Protein AF-A0A7V7TUY4-F1 (afdb_monomer_lite)

Secondary structure (DSSP, 8-state):
---------HHHHHHHHHHHHHHHHHHHHT--------BTTB---------PPP---SHHHHHHHHHHHHHTT--HHHHHHHHHHHHHHHHHHSS----PPPPPPHHHHHHHHHHHSHHHHHHTT---GGG--HHHHHHHHHHHHHHHHHHHTT-HHHHHHTTTSS-HHHHHHHHHHHH-HHHHHHHHHHHHHHTTS----BGGGGTTTSSPPSSHHHHHHHHHHTTTTS-HHHHHHHHHHHHHHHHHHHHH--TT-HHHHHHHHHTS-HHHHHHHHHHHHHHHTS---TTTHHHHHHHHHHIIIIITTHHHHHHHHHHH-S-HHHHHHHHHHHHHHHHHHTTPPTTTT-TTB-HHHHHHTTTHHHHHHHHHHHHHHHHHHTS-HHHHHHHHHHHHHHHHHHHHHHHHHHHHHHHTTS--

Sequence (420 aa):
MSVSGTNSNPLARAFNTVQEKVGSLVSRSNAAAVQTTKLNGHTLGLQGTAQQPARSTGLGDRIASFLTKLSAGASARFEGAINWMKDRLARSETAQAPATPAPKTAAETEIAELKDTTTWKLFQDKIDPKRLNDNQRGDCAYAYAKREGDKAERDPAAKNNFLRSDNNASKISARIAMGSPQFAASVASIANRLTGQVFASSAAAYGADGQEPTHAGVREMKDMVGSTGVDYRTAIALQSVQNLDDTLCELFGTPGDDASIHRAAERVPQELCNQLAILHRAIEDSRAVPGDVPMLKMQCSRDALALRTLNPAIMNASSASEDKAQAENLKQISKSIQNIVNGLGIGMAGKDTAPEMVQAGAGMKARWDPTFAAFADAVVRRADPLMVNGAASEGGKLEAENARILARIGELQGGNAAGV

Radius of gyration: 29.94 Å; chains: 1; bounding box: 74×73×89 Å

pLDDT: mean 72.57, std 19.97, range [26.16, 97.31]

Foldseek 3Di:
DDDPDPPPPVVVVVVVVVVVVVVVVVVVVVPPDDDFDDDPPDGDDDPDDDDDPDPPPCVLVVVLVVLVVVCVPDDPVCVVVSVVVVVVSVVVVVPDDPPPPDDDDPLRVVLVVLCVDPLNCLQVQNDDLVPDDLLRLLLSLLLNLQVLLQVVQPDVVSLVCRVVDPHSLLVSLLCVQVVDPLNLVLLLVLLVVLLPAQADFFCLCQCVVVDDRLAPVNNVQCVVCVVPPDPSLLVSLLRNLVSLQVSLCQQQNHQPDLVRNLVNLVSDDQSLLQSLLLSLVSSVVHPHDPVSSLVSSLVSLLSNRQVSHNLVSLQVSLVPDPDVSSSVSSVSSSVQVSCLSVLHFRPNPDPTTDPSNSVSRPCSSVRVNVSSVSSSVSSNVSHDVVSSVSSNVSSVVSNVSVVVSVVSSVCSVVVVVVVD

Organism: NCBI:txid2615207

InterPro domains:
  IPR008936 Rho GTPase activation protein [G3DSA:1.10.506.10] (140-382)
  IPR008936 Rho GTPase activation protein [SSF48350] (260-344)

Structure (mmCIF, N/CA/C/O backbone):
data_AF-A0A7V7TUY4-F1
#
_entry.id   AF-A0A7V7TUY4-F1
#
loop_
_atom_site.group_PDB
_atom_site.id
_atom_site.type_symbol
_atom_site.label_atom_id
_atom_site.label_alt_id
_atom_site.label_comp_id
_atom_site.label_asym_id
_atom_site.label_entity_id
_atom_site.label_seq_id
_atom_site.pdbx_PDB_ins_code
_atom_site.Cartn_x
_atom_site.Cartn_y
_atom_site.Cartn_z
_atom_site.occupancy
_atom_site.B_iso_or_equiv
_atom_site.auth_seq_id
_atom_site.auth_comp_id
_atom_site.auth_asym_id
_atom_site.auth_atom_id
_atom_site.pdbx_PDB_model_num
ATOM 1 N N . MET A 1 1 ? -38.521 24.965 2.552 1.00 34.94 1 MET A N 1
ATOM 2 C CA . MET A 1 1 ? -38.199 26.096 1.656 1.00 34.94 1 MET A CA 1
ATOM 3 C C . MET A 1 1 ? -36.685 26.210 1.578 1.00 34.94 1 MET A C 1
ATOM 5 O O . MET A 1 1 ? -36.071 26.572 2.567 1.00 34.94 1 MET A O 1
ATOM 9 N N . SER A 1 2 ? -36.091 25.814 0.452 1.00 26.58 2 SER A N 1
ATOM 10 C CA . SER A 1 2 ? -34.657 25.954 0.175 1.00 26.58 2 SER A CA 1
ATOM 11 C C . SER A 1 2 ? -34.531 26.689 -1.154 1.00 26.58 2 SER A C 1
ATOM 13 O O . SER A 1 2 ? -35.031 26.217 -2.175 1.00 26.58 2 SER A O 1
ATOM 15 N N . VAL A 1 3 ? -33.946 27.884 -1.116 1.00 28.77 3 VAL A N 1
ATOM 16 C CA . VAL A 1 3 ? -33.649 28.693 -2.298 1.00 28.77 3 VAL A CA 1
ATOM 17 C C . VAL A 1 3 ? -32.245 28.310 -2.757 1.00 28.77 3 VAL A C 1
ATOM 19 O O . VAL A 1 3 ? -31.248 28.807 -2.241 1.00 28.77 3 VAL A O 1
ATOM 22 N N . SER A 1 4 ? -32.170 27.405 -3.731 1.00 30.30 4 SER A N 1
ATOM 23 C CA . SER A 1 4 ? -30.963 27.141 -4.516 1.00 30.30 4 SER A CA 1
ATOM 24 C C . SER A 1 4 ? -30.710 28.328 -5.452 1.00 30.30 4 SER A C 1
ATOM 26 O O . SER A 1 4 ? -31.204 28.371 -6.579 1.00 30.30 4 SER A O 1
ATOM 28 N N . GLY A 1 5 ? -29.950 29.314 -4.981 1.00 30.08 5 GLY A N 1
ATOM 29 C CA . GLY A 1 5 ? -29.460 30.418 -5.799 1.00 30.08 5 GLY A CA 1
ATOM 30 C C . GLY A 1 5 ? -28.225 30.013 -6.601 1.00 30.08 5 GLY A C 1
ATOM 31 O O . GLY A 1 5 ? -27.104 30.336 -6.215 1.00 30.08 5 GLY A O 1
ATOM 32 N N . THR A 1 6 ? -28.400 29.345 -7.743 1.00 35.22 6 THR A N 1
ATOM 33 C CA . THR A 1 6 ? -27.361 29.347 -8.781 1.00 35.22 6 THR A CA 1
ATOM 34 C C . THR A 1 6 ? -27.260 30.764 -9.327 1.00 35.22 6 THR A C 1
ATOM 36 O O . THR A 1 6 ? -28.086 31.192 -10.131 1.00 35.22 6 THR A O 1
ATOM 39 N N . ASN A 1 7 ? -26.254 31.505 -8.867 1.00 34.53 7 ASN A N 1
ATOM 40 C CA . ASN A 1 7 ? -25.909 32.835 -9.357 1.00 34.53 7 ASN A CA 1
ATOM 41 C C . ASN A 1 7 ? -25.338 32.717 -10.785 1.00 34.53 7 ASN A C 1
ATOM 43 O O . ASN A 1 7 ? -24.134 32.786 -11.024 1.00 34.53 7 ASN A O 1
ATOM 47 N N . SER A 1 8 ? -26.210 32.482 -11.763 1.00 44.56 8 SER A N 1
ATOM 48 C CA . SER A 1 8 ? -25.891 32.524 -13.185 1.00 44.56 8 SER A CA 1
ATOM 49 C C . SER A 1 8 ? -25.867 33.977 -13.646 1.00 44.56 8 SER A C 1
ATOM 51 O O . SER A 1 8 ? -26.778 34.424 -14.338 1.00 44.56 8 SER A O 1
ATOM 53 N N . ASN A 1 9 ? -24.837 34.729 -13.246 1.00 41.69 9 ASN A N 1
ATOM 54 C CA . ASN A 1 9 ? -24.609 36.059 -13.797 1.00 41.69 9 ASN A CA 1
ATOM 55 C C . ASN A 1 9 ? -24.229 35.904 -15.288 1.00 41.69 9 ASN A C 1
ATOM 57 O O . ASN A 1 9 ? -23.159 35.354 -15.583 1.00 41.69 9 ASN A O 1
ATOM 61 N N . PRO A 1 10 ? -25.067 36.360 -16.240 1.00 38.91 10 PRO A N 1
ATOM 62 C CA . PRO A 1 10 ? -24.815 36.195 -17.673 1.00 38.91 10 PRO A CA 1
ATOM 63 C C . PRO A 1 10 ? -23.496 36.845 -18.110 1.00 38.91 10 PRO A C 1
ATOM 65 O O . PRO A 1 10 ? -22.839 36.362 -19.031 1.00 38.91 10 PRO A O 1
ATOM 68 N N . LEU A 1 11 ? -23.068 37.890 -17.392 1.00 37.12 11 LEU A N 1
ATOM 69 C CA . LEU A 1 11 ? -21.817 38.604 -17.636 1.00 37.12 11 LEU A CA 1
ATOM 70 C C . LEU A 1 11 ? -20.587 37.783 -17.233 1.00 37.12 11 LEU A C 1
ATOM 72 O O . LEU A 1 11 ? -19.584 37.820 -17.938 1.00 37.12 11 LEU A O 1
ATOM 76 N N . ALA A 1 12 ? -20.668 36.986 -16.162 1.00 40.59 12 ALA A N 1
ATOM 77 C CA . ALA A 1 12 ? -19.575 36.104 -15.748 1.00 40.59 12 ALA A CA 1
ATOM 78 C C . ALA A 1 12 ? -19.395 34.931 -16.727 1.00 40.59 12 ALA A C 1
ATOM 80 O O . ALA A 1 12 ? -18.270 34.555 -17.048 1.00 40.59 12 ALA A O 1
ATOM 81 N N . ARG A 1 13 ? -20.501 34.398 -17.274 1.00 42.00 13 ARG A N 1
ATOM 82 C CA . ARG A 1 13 ? -20.447 33.409 -18.364 1.00 42.00 13 ARG A CA 1
ATOM 83 C C . ARG A 1 13 ? -19.854 34.004 -19.638 1.00 42.00 13 ARG A C 1
ATOM 85 O O . ARG A 1 13 ? -18.950 33.401 -20.202 1.00 42.00 13 ARG A O 1
ATOM 92 N N . ALA A 1 14 ? -20.306 35.186 -20.059 1.00 40.72 14 ALA A N 1
ATOM 93 C CA . ALA A 1 14 ? -19.768 35.853 -21.244 1.00 40.72 14 ALA A CA 1
ATOM 94 C C . ALA A 1 14 ? -18.266 36.161 -21.100 1.00 40.72 14 ALA A C 1
ATOM 96 O O . ALA A 1 14 ? -17.501 35.923 -22.033 1.00 40.72 14 ALA A O 1
ATOM 97 N N . PHE A 1 15 ? -17.833 36.611 -19.918 1.00 42.03 15 PHE A N 1
ATOM 98 C CA . PHE A 1 15 ? -16.428 36.882 -19.618 1.00 42.03 15 PHE A CA 1
ATOM 99 C C . PHE A 1 15 ? -15.570 35.612 -19.677 1.00 42.03 15 PHE A C 1
ATOM 101 O O . PHE A 1 15 ? -14.570 35.589 -20.392 1.00 42.03 15 PHE A O 1
ATOM 108 N N . ASN A 1 16 ? -16.004 34.527 -19.028 1.00 45.75 16 ASN A N 1
ATOM 109 C CA . ASN A 1 16 ? -15.282 33.253 -19.054 1.00 45.75 16 ASN A CA 1
ATOM 110 C C . ASN A 1 16 ? -15.215 32.664 -20.471 1.00 45.75 16 ASN A C 1
ATOM 112 O O . ASN A 1 16 ? -14.156 32.213 -20.891 1.00 45.75 16 ASN A O 1
ATOM 116 N N . THR A 1 17 ? -16.295 32.743 -21.256 1.00 44.09 17 THR A N 1
ATOM 117 C CA . THR A 1 17 ? -16.301 32.258 -22.647 1.00 44.09 17 THR A CA 1
ATOM 118 C C . THR A 1 17 ? -15.379 33.073 -23.560 1.00 44.09 17 THR A C 1
ATOM 120 O O . THR A 1 17 ? -14.735 32.507 -24.444 1.00 44.09 17 THR A O 1
ATOM 123 N N . VAL A 1 18 ? -15.281 34.393 -23.367 1.00 43.03 18 VAL A N 1
ATOM 124 C CA . VAL A 1 18 ? -14.333 35.236 -24.115 1.00 43.03 18 VAL A CA 1
ATOM 125 C C . VAL A 1 18 ? -12.896 34.942 -23.683 1.00 43.03 18 VAL A C 1
ATOM 127 O O . VAL A 1 18 ? -12.037 34.773 -24.545 1.00 43.03 18 VAL A O 1
ATOM 130 N N . GLN A 1 19 ? -12.636 34.800 -22.382 1.00 42.69 19 GLN A N 1
ATOM 131 C CA . GLN A 1 19 ? -11.310 34.483 -21.849 1.00 42.69 19 GLN A CA 1
ATOM 132 C C . GLN A 1 19 ? -10.807 33.113 -22.338 1.00 42.69 19 GLN A C 1
ATOM 134 O O . GLN A 1 19 ? -9.652 32.984 -22.740 1.00 42.69 19 GLN A O 1
ATOM 139 N N . GLU A 1 20 ? -11.687 32.114 -22.395 1.00 44.12 20 GLU A N 1
ATOM 140 C CA . GLU A 1 20 ? -11.382 30.765 -22.877 1.00 44.12 20 GLU A CA 1
ATOM 141 C C . GLU A 1 20 ? -11.155 30.739 -24.399 1.00 44.12 20 GLU A C 1
ATOM 143 O O . GLU A 1 20 ? -10.189 30.145 -24.883 1.00 44.12 20 GLU A O 1
ATOM 148 N N . LYS A 1 21 ? -11.966 31.474 -25.178 1.00 41.19 21 LYS A N 1
ATOM 149 C CA . LYS A 1 21 ? -11.766 31.596 -26.632 1.00 41.19 21 LYS A CA 1
ATOM 150 C C . LYS A 1 21 ? -10.491 32.359 -26.985 1.00 41.19 21 LYS A C 1
ATOM 152 O O . LYS A 1 21 ? -9.766 31.905 -27.870 1.00 41.19 21 LYS A O 1
ATOM 157 N N . VAL A 1 22 ? -10.182 33.454 -26.287 1.00 40.47 22 VAL A N 1
ATOM 158 C CA . VAL A 1 22 ? -8.940 34.225 -26.472 1.00 40.47 22 VAL A CA 1
ATOM 159 C C . VAL A 1 22 ? -7.725 33.401 -26.043 1.00 40.47 22 VAL A C 1
ATOM 161 O O . VAL A 1 22 ? -6.757 33.330 -26.795 1.00 40.47 22 VAL A O 1
ATOM 164 N N . GLY A 1 23 ? -7.798 32.687 -24.915 1.00 38.00 23 GLY A N 1
ATOM 165 C CA . GLY A 1 23 ? -6.754 31.747 -24.495 1.00 38.00 23 GLY A CA 1
ATOM 166 C C . GLY A 1 23 ? -6.513 30.637 -25.525 1.00 38.00 23 GLY A C 1
ATOM 167 O O . GLY A 1 23 ? -5.364 30.323 -25.841 1.00 38.00 23 GLY A O 1
ATOM 168 N N . SER A 1 24 ? -7.581 30.103 -26.131 1.00 38.81 24 SER A N 1
ATOM 169 C CA . SER A 1 24 ? -7.471 29.096 -27.194 1.00 38.81 24 SER A CA 1
ATOM 170 C C . SER A 1 24 ? -6.889 29.659 -28.498 1.00 38.81 24 SER A C 1
ATOM 172 O O . SER A 1 24 ? -6.143 28.965 -29.183 1.00 38.81 24 SER A O 1
ATOM 174 N N . LEU A 1 25 ? -7.181 30.920 -28.833 1.00 38.03 25 LEU A N 1
ATOM 175 C CA . LEU A 1 25 ? -6.682 31.590 -30.037 1.00 38.03 25 LEU A CA 1
ATOM 176 C C . LEU A 1 25 ? -5.201 31.964 -29.911 1.00 38.03 25 LEU A C 1
ATOM 178 O O . LEU A 1 25 ? -4.452 31.741 -30.857 1.00 38.03 25 LEU A O 1
ATOM 182 N N . VAL A 1 26 ? -4.765 32.425 -28.735 1.00 40.38 26 VAL A N 1
ATOM 183 C CA . VAL A 1 26 ? -3.343 32.661 -28.417 1.00 40.38 26 VAL A CA 1
ATOM 184 C C . VAL A 1 26 ? -2.558 31.342 -28.398 1.00 40.38 26 VAL A C 1
ATOM 186 O O . VAL A 1 26 ? -1.428 31.269 -28.874 1.00 40.38 26 VAL A O 1
ATOM 189 N N . SER A 1 27 ? -3.178 30.256 -27.928 1.00 36.66 27 SER A N 1
ATOM 190 C CA . SER A 1 27 ? -2.563 28.922 -27.966 1.00 36.66 27 SER A CA 1
ATOM 191 C C . SER A 1 27 ? -2.453 28.371 -29.394 1.00 36.66 27 SER A C 1
ATOM 193 O O . SER A 1 27 ? -1.488 27.681 -29.710 1.00 36.66 27 SER A O 1
ATOM 195 N N . ARG A 1 28 ? -3.405 28.700 -30.282 1.00 37.97 28 ARG A N 1
ATOM 196 C CA . ARG A 1 28 ? -3.368 28.314 -31.703 1.00 37.97 28 ARG A CA 1
ATOM 197 C C . ARG A 1 28 ? -2.411 29.167 -32.537 1.00 37.97 28 ARG A C 1
ATOM 199 O O . ARG A 1 28 ? -1.808 28.621 -33.453 1.00 37.97 28 ARG A O 1
ATOM 206 N N . SER A 1 29 ? -2.220 30.454 -32.229 1.00 34.91 29 SER A N 1
ATOM 207 C CA . SER A 1 29 ? -1.213 31.282 -32.919 1.00 34.91 29 SER A CA 1
ATOM 208 C C . SER A 1 29 ? 0.219 30.854 -32.589 1.00 34.91 29 SER A C 1
ATOM 210 O O . SER A 1 29 ? 1.095 30.984 -33.435 1.00 34.91 29 SER A O 1
ATOM 212 N N . ASN A 1 30 ? 0.442 30.273 -31.406 1.00 37.19 30 ASN A N 1
ATOM 213 C CA . ASN A 1 30 ? 1.724 29.671 -31.026 1.00 37.19 30 ASN A CA 1
ATOM 214 C C . ASN A 1 30 ? 1.928 28.248 -31.584 1.00 37.19 30 ASN A C 1
ATOM 216 O O . ASN A 1 30 ? 3.013 27.692 -31.445 1.00 37.19 30 ASN A O 1
ATOM 220 N N . ALA A 1 31 ? 0.910 27.654 -32.218 1.00 33.38 31 ALA A N 1
ATOM 221 C CA . ALA A 1 31 ? 0.927 26.285 -32.739 1.00 33.38 31 ALA A CA 1
ATOM 222 C C . ALA A 1 31 ? 0.920 26.232 -34.281 1.00 33.38 31 ALA A C 1
ATOM 224 O O . ALA A 1 31 ? 0.266 25.377 -34.882 1.00 33.38 31 ALA A O 1
ATOM 225 N N . ALA A 1 32 ? 1.644 27.138 -34.942 1.00 32.38 32 ALA A N 1
ATOM 226 C CA . ALA A 1 32 ? 1.862 27.056 -36.384 1.00 32.38 32 ALA A CA 1
ATOM 227 C C . ALA A 1 32 ? 2.977 26.038 -36.719 1.00 32.38 32 ALA A C 1
ATOM 229 O O . ALA A 1 32 ? 4.161 26.343 -36.646 1.00 32.38 32 ALA A O 1
ATOM 230 N N . ALA A 1 33 ? 2.529 24.832 -37.086 1.00 33.78 33 ALA A N 1
ATOM 231 C CA . ALA A 1 33 ? 3.146 23.809 -37.944 1.00 33.78 33 ALA A CA 1
ATOM 232 C C . ALA A 1 33 ? 4.569 23.283 -37.634 1.00 33.78 33 ALA A C 1
ATOM 234 O O . ALA A 1 33 ? 5.561 23.745 -38.185 1.00 33.78 33 ALA A O 1
ATOM 235 N N . VAL A 1 34 ? 4.622 22.134 -36.947 1.00 31.39 34 VAL A N 1
ATOM 236 C CA . VAL A 1 34 ? 5.520 21.031 -37.338 1.00 31.39 34 VAL A CA 1
ATOM 237 C C . VAL A 1 34 ? 4.646 19.794 -37.547 1.00 31.39 34 VAL A C 1
ATOM 239 O O . VAL A 1 34 ? 4.259 19.125 -36.592 1.00 31.39 34 VAL A O 1
ATOM 242 N N . GLN A 1 35 ? 4.269 19.516 -38.796 1.00 30.58 35 GLN A N 1
ATOM 243 C CA . GLN A 1 35 ? 3.748 18.201 -39.172 1.00 30.58 35 GLN A CA 1
ATOM 244 C C . GLN A 1 35 ? 4.943 17.300 -39.482 1.00 30.58 35 GLN A C 1
ATOM 246 O O . GLN A 1 35 ? 5.595 17.464 -40.508 1.00 30.58 35 GLN A O 1
ATOM 251 N N . THR A 1 36 ? 5.231 16.344 -38.604 1.00 32.41 36 THR A N 1
ATOM 252 C CA . THR A 1 36 ? 6.089 15.198 -38.917 1.00 32.41 36 THR A CA 1
ATOM 253 C C . THR A 1 36 ? 5.200 14.010 -39.260 1.00 32.41 36 THR A C 1
ATOM 255 O O . THR A 1 36 ? 4.542 13.428 -38.399 1.00 32.41 36 THR A O 1
ATOM 258 N N . THR A 1 37 ? 5.145 13.641 -40.538 1.00 27.55 37 THR A N 1
ATOM 259 C CA . THR A 1 37 ? 4.509 12.391 -40.966 1.00 27.55 37 THR A CA 1
ATOM 260 C C . THR A 1 37 ? 5.515 11.256 -40.761 1.00 27.55 37 THR A C 1
ATOM 262 O O . THR A 1 37 ? 6.566 11.244 -41.397 1.00 27.55 37 THR A O 1
ATOM 265 N N . LYS A 1 38 ? 5.229 10.309 -39.859 1.00 27.67 38 LYS A N 1
ATOM 266 C CA . LYS A 1 38 ? 6.013 9.070 -39.716 1.00 27.67 38 LYS A CA 1
ATOM 267 C C . LYS A 1 38 ? 5.413 7.989 -40.615 1.00 27.67 38 LYS A C 1
ATOM 269 O O . LYS A 1 38 ? 4.240 7.660 -40.468 1.00 27.67 38 LYS A O 1
ATOM 274 N N . LEU A 1 39 ? 6.228 7.411 -41.494 1.00 28.06 39 LEU A N 1
ATOM 275 C CA . LEU A 1 39 ? 5.911 6.185 -42.228 1.00 28.06 39 LEU A CA 1
ATOM 276 C C . LEU A 1 39 ? 7.048 5.183 -41.980 1.00 28.06 39 LEU A C 1
ATOM 278 O O . LEU A 1 39 ? 8.207 5.490 -42.235 1.00 28.06 39 LEU A O 1
ATOM 282 N N . ASN A 1 40 ? 6.712 4.013 -41.429 1.00 28.06 40 ASN A N 1
ATOM 283 C CA . ASN A 1 40 ? 7.614 2.873 -41.202 1.00 28.06 40 ASN A CA 1
ATOM 284 C C . ASN A 1 40 ? 8.953 3.188 -40.504 1.00 28.06 40 ASN A C 1
ATOM 286 O O . ASN A 1 40 ? 10.013 2.782 -40.967 1.00 28.06 40 ASN A O 1
ATOM 290 N N . GLY A 1 41 ? 8.918 3.889 -39.367 1.00 34.69 41 GLY A N 1
ATOM 291 C CA . GLY A 1 41 ? 10.060 3.925 -38.440 1.00 34.69 41 GLY A CA 1
ATOM 292 C C . GLY A 1 41 ? 11.287 4.738 -38.876 1.00 34.69 41 GLY A C 1
ATOM 293 O O . GLY A 1 41 ? 12.252 4.779 -38.122 1.00 34.69 41 GLY A O 1
ATOM 294 N N . HIS A 1 42 ? 11.249 5.442 -40.011 1.00 27.84 42 HIS A N 1
ATOM 295 C CA . HIS A 1 42 ? 12.311 6.362 -40.424 1.00 27.84 42 HIS A CA 1
ATOM 296 C C . HIS A 1 42 ? 11.810 7.810 -40.486 1.00 27.84 42 HIS A C 1
ATOM 298 O O . HIS A 1 42 ? 10.778 8.109 -41.089 1.00 27.84 42 HIS A O 1
ATOM 304 N N . THR A 1 43 ? 12.560 8.725 -39.869 1.00 33.34 43 THR A N 1
ATOM 305 C CA . THR A 1 43 ? 12.347 10.172 -39.988 1.00 33.34 43 THR A CA 1
ATOM 306 C C . THR A 1 43 ? 13.026 10.651 -41.273 1.00 33.34 43 THR A C 1
ATOM 308 O O . THR A 1 43 ? 14.248 10.767 -41.322 1.00 33.34 43 THR A O 1
ATOM 311 N N . LEU A 1 44 ? 12.256 10.919 -42.331 1.00 29.03 44 LEU A N 1
ATOM 312 C CA . LEU A 1 44 ? 12.776 11.605 -43.518 1.00 29.03 44 LEU A CA 1
ATOM 313 C C . LEU A 1 44 ? 12.962 13.091 -43.183 1.00 29.03 44 LEU A C 1
ATOM 315 O O . LEU A 1 44 ? 11.990 13.832 -43.038 1.00 29.03 44 LEU A O 1
ATOM 319 N N . GLY A 1 45 ? 14.214 13.524 -43.046 1.00 29.28 45 GLY A N 1
ATOM 320 C CA . GLY A 1 45 ? 14.557 14.939 -42.961 1.00 29.28 45 GLY A CA 1
ATOM 321 C C . GLY A 1 45 ? 14.343 15.614 -44.314 1.00 29.28 45 GLY A C 1
ATOM 322 O O . GLY A 1 45 ? 15.179 15.497 -45.204 1.00 29.28 45 GLY A O 1
ATOM 323 N N . LEU A 1 46 ? 13.230 16.328 -44.476 1.00 28.50 46 LEU A N 1
ATOM 324 C CA . LEU A 1 46 ? 13.085 17.301 -45.556 1.00 28.50 46 LEU A CA 1
ATOM 325 C C . LEU A 1 46 ? 13.902 18.543 -45.186 1.00 28.50 46 LEU A C 1
ATOM 327 O O . LEU A 1 46 ? 13.566 19.261 -44.245 1.00 28.50 46 LEU A O 1
ATOM 331 N N . GLN A 1 47 ? 14.987 18.782 -45.927 1.00 32.28 47 GLN A N 1
ATOM 332 C CA . GLN A 1 47 ? 15.685 20.067 -45.967 1.00 32.28 47 GLN A CA 1
ATOM 333 C C . GLN A 1 47 ? 14.680 21.144 -46.405 1.00 32.28 47 GLN A C 1
ATOM 335 O O . GLN A 1 47 ? 14.393 21.306 -47.588 1.00 32.28 47 GLN A O 1
ATOM 340 N N . GLY A 1 48 ? 14.100 21.856 -45.440 1.00 29.25 48 GLY A N 1
ATOM 341 C CA . GLY A 1 48 ? 13.290 23.036 -45.705 1.00 29.25 48 GLY A CA 1
ATOM 342 C C . GLY A 1 48 ? 14.206 24.209 -46.031 1.00 29.25 48 GLY A C 1
ATOM 343 O O . GLY A 1 48 ? 14.877 24.737 -45.146 1.00 29.25 48 GLY A O 1
ATOM 344 N N . THR A 1 49 ? 14.248 24.622 -47.296 1.00 28.34 49 THR A N 1
ATOM 345 C CA . THR A 1 49 ? 14.744 25.949 -47.668 1.00 28.34 49 THR A CA 1
ATOM 346 C C . THR A 1 49 ? 13.928 27.007 -46.925 1.00 28.34 49 THR A C 1
ATOM 348 O O . THR A 1 49 ? 12.712 26.883 -46.782 1.00 28.34 49 THR A O 1
ATOM 351 N N . ALA A 1 50 ? 14.611 28.029 -46.403 1.00 29.78 50 ALA A N 1
ATOM 352 C CA . ALA A 1 50 ? 14.024 29.091 -45.596 1.00 29.78 50 ALA A CA 1
ATOM 353 C C . ALA A 1 50 ? 12.863 29.779 -46.333 1.00 29.78 50 ALA A C 1
ATOM 355 O O . ALA A 1 50 ? 13.067 30.650 -47.177 1.00 29.78 50 ALA A O 1
ATOM 356 N N . GLN A 1 51 ? 11.634 29.399 -45.997 1.00 28.81 51 GLN A N 1
ATOM 357 C CA . GLN A 1 51 ? 10.448 30.148 -46.368 1.00 28.81 51 GLN A CA 1
ATOM 358 C C . GLN A 1 51 ? 10.261 31.226 -45.298 1.00 28.81 51 GLN A C 1
ATOM 360 O O . GLN A 1 51 ? 10.022 30.916 -44.130 1.00 28.81 51 GLN A O 1
ATOM 365 N N . GLN A 1 52 ? 10.410 32.498 -45.684 1.00 26.16 52 GLN A N 1
ATOM 366 C CA . GLN A 1 52 ? 9.937 33.609 -44.857 1.00 26.16 52 GLN A CA 1
ATOM 367 C C . GLN A 1 52 ? 8.492 33.309 -44.428 1.00 26.16 52 GLN A C 1
ATOM 369 O O . GLN A 1 52 ? 7.682 32.946 -45.289 1.00 26.16 52 GLN A O 1
ATOM 374 N N . PRO A 1 53 ? 8.138 33.449 -43.139 1.00 31.69 53 PRO A N 1
ATOM 375 C CA . PRO A 1 53 ? 6.756 33.274 -42.731 1.00 31.69 53 PRO A CA 1
ATOM 376 C C . PRO A 1 53 ? 5.890 34.298 -43.471 1.00 31.69 53 PRO A C 1
ATOM 378 O O . PRO A 1 53 ? 6.255 35.471 -43.600 1.00 31.69 53 PRO A O 1
ATOM 381 N N . ALA A 1 54 ? 4.743 33.843 -43.977 1.00 34.59 54 ALA A N 1
ATOM 382 C CA . ALA A 1 54 ? 3.735 34.725 -44.543 1.00 34.59 54 ALA A CA 1
ATOM 383 C C . ALA A 1 54 ? 3.410 35.840 -43.534 1.00 34.59 54 ALA A C 1
ATOM 385 O O . ALA A 1 54 ? 3.274 35.574 -42.336 1.00 34.59 54 ALA A O 1
ATOM 386 N N . ARG A 1 55 ? 3.310 37.086 -44.022 1.00 36.62 55 ARG A N 1
ATOM 387 C CA . ARG A 1 55 ? 2.934 38.257 -43.213 1.00 36.62 55 ARG A CA 1
ATOM 388 C C . ARG A 1 55 ? 1.729 37.916 -42.330 1.00 36.62 55 ARG A C 1
ATOM 390 O O . ARG A 1 55 ? 0.784 37.278 -42.796 1.00 36.62 55 ARG A O 1
ATOM 397 N N . SER A 1 56 ? 1.803 38.335 -41.066 1.00 42.75 56 SER A N 1
ATOM 398 C CA . SER A 1 56 ? 0.797 38.103 -40.027 1.00 42.75 56 SER A CA 1
ATOM 399 C C . SER A 1 56 ? -0.626 38.304 -40.566 1.00 42.75 56 SER A C 1
ATOM 401 O O . SER A 1 56 ? -0.919 39.248 -41.295 1.00 42.75 56 SER A O 1
ATOM 403 N N . THR A 1 57 ? -1.539 37.399 -40.218 1.00 44.09 57 THR A N 1
ATOM 404 C CA . THR A 1 57 ? -2.905 37.303 -40.767 1.00 44.09 57 THR A CA 1
ATOM 405 C C . THR A 1 57 ? -3.860 38.436 -40.338 1.00 44.09 57 THR A C 1
ATOM 407 O O . THR A 1 57 ? -5.077 38.253 -40.338 1.00 44.09 57 THR A O 1
ATOM 410 N N . GLY A 1 58 ? -3.352 39.614 -39.950 1.00 45.75 58 GLY A N 1
ATOM 411 C CA . GLY A 1 58 ? -4.153 40.788 -39.562 1.00 45.75 58 GLY A CA 1
ATOM 412 C C . GLY A 1 58 ? -5.061 40.568 -38.344 1.00 45.75 58 GLY A C 1
ATOM 413 O O . GLY A 1 58 ? -5.951 41.372 -38.068 1.00 45.75 58 GLY A O 1
ATOM 414 N N . LEU A 1 59 ? -4.889 39.455 -37.622 1.00 47.75 59 LEU A N 1
ATOM 415 C CA . LEU A 1 59 ? -5.727 39.087 -36.482 1.00 47.75 59 LEU A CA 1
ATOM 416 C C . LEU A 1 59 ? -5.435 39.978 -35.263 1.00 47.75 59 LEU A C 1
ATOM 418 O O . LEU A 1 59 ? -6.372 40.362 -34.567 1.00 47.75 59 LEU A O 1
ATOM 422 N N . GLY A 1 60 ? -4.166 40.350 -35.054 1.00 50.59 60 GLY A N 1
ATOM 423 C CA . GLY A 1 60 ? -3.739 41.300 -34.017 1.00 50.59 60 GLY A CA 1
ATOM 424 C C . GLY A 1 60 ? -4.410 42.663 -34.184 1.00 50.59 60 GLY A C 1
ATOM 425 O O . GLY A 1 60 ? -5.091 43.124 -33.270 1.00 50.59 60 GLY A O 1
ATOM 426 N N . ASP A 1 61 ? -4.369 43.221 -35.397 1.00 52.53 61 ASP A N 1
ATOM 427 C CA . ASP A 1 61 ? -5.025 44.492 -35.735 1.00 52.53 61 ASP A CA 1
ATOM 428 C C . ASP A 1 61 ? -6.547 44.443 -35.540 1.00 52.53 61 ASP A C 1
ATOM 430 O O . ASP A 1 61 ? -7.163 45.393 -35.050 1.00 52.53 61 ASP A O 1
ATOM 434 N N . ARG A 1 62 ? -7.182 43.310 -35.872 1.00 50.66 62 ARG A N 1
ATOM 435 C CA . ARG A 1 62 ? -8.627 43.111 -35.663 1.00 50.66 62 ARG A CA 1
ATOM 436 C C . ARG A 1 62 ? -8.991 43.041 -34.179 1.00 50.66 62 ARG A C 1
ATOM 438 O O . ARG A 1 62 ? -10.015 43.603 -33.789 1.00 50.66 62 ARG A O 1
ATOM 445 N N . ILE A 1 63 ? -8.164 42.400 -33.351 1.00 52.25 63 ILE A N 1
ATOM 446 C CA . ILE A 1 63 ? -8.354 42.323 -31.894 1.00 52.25 63 ILE A CA 1
ATOM 447 C C . ILE A 1 63 ? -8.111 43.695 -31.250 1.00 52.25 63 ILE A C 1
ATOM 449 O O . ILE A 1 63 ? -8.925 44.140 -30.441 1.00 52.25 63 ILE A O 1
ATOM 453 N N . ALA A 1 64 ? -7.059 44.408 -31.655 1.00 54.53 64 ALA A N 1
ATOM 454 C CA . ALA A 1 64 ? -6.768 45.761 -31.187 1.00 54.53 64 ALA A CA 1
ATOM 455 C C . ALA A 1 64 ? -7.889 46.750 -31.562 1.00 54.53 64 ALA A C 1
ATOM 457 O O . ALA A 1 64 ? -8.340 47.539 -30.725 1.00 54.53 64 ALA A O 1
ATOM 458 N N . SER A 1 65 ? -8.417 46.659 -32.787 1.00 54.41 65 SER A N 1
ATOM 459 C CA . SER A 1 65 ? -9.564 47.454 -33.242 1.00 54.41 65 SER A CA 1
ATOM 460 C C . SER A 1 65 ? -10.838 47.133 -32.448 1.00 54.41 65 SER A C 1
ATOM 462 O O . SER A 1 65 ? -11.555 48.044 -32.026 1.00 54.41 65 SER A O 1
ATOM 464 N N . PHE A 1 66 ? -11.099 45.852 -32.166 1.00 54.75 66 PHE A N 1
ATOM 465 C CA . PHE A 1 66 ? -12.241 45.421 -31.356 1.00 54.75 66 PHE A CA 1
ATOM 466 C C . PHE A 1 66 ? -12.154 45.922 -29.906 1.00 54.75 66 PHE A C 1
ATOM 468 O O . PHE A 1 66 ? -13.123 46.482 -29.394 1.00 54.75 66 PHE A O 1
ATOM 475 N N . LEU A 1 67 ? -10.986 45.811 -29.265 1.00 56.22 67 LEU A N 1
ATOM 476 C CA . LEU A 1 67 ? -10.749 46.319 -27.907 1.00 56.22 67 LEU A CA 1
ATOM 477 C C . LEU A 1 67 ? -10.856 47.846 -27.825 1.00 56.22 67 LEU A C 1
ATOM 479 O O . LEU A 1 67 ? -11.325 48.382 -26.824 1.00 56.22 67 LEU A O 1
ATOM 483 N N . THR A 1 68 ? -10.466 48.550 -28.886 1.00 56.66 68 THR A N 1
ATOM 484 C CA . THR A 1 68 ? -10.596 50.011 -28.973 1.00 56.66 68 THR A CA 1
ATOM 485 C C . THR A 1 68 ? -12.062 50.443 -29.081 1.00 56.66 68 THR A C 1
ATOM 487 O O . THR A 1 68 ? -12.478 51.378 -28.396 1.00 56.66 68 THR A O 1
ATOM 490 N N . LYS A 1 69 ? -12.880 49.710 -29.849 1.00 54.28 69 LYS A N 1
ATOM 491 C CA . LYS A 1 69 ? -14.337 49.925 -29.911 1.00 54.28 69 LYS A CA 1
ATOM 492 C C . LYS A 1 69 ? -15.034 49.600 -28.586 1.00 54.28 69 LYS A C 1
ATOM 494 O O . LYS A 1 69 ? -15.963 50.302 -28.207 1.00 54.28 69 LYS A O 1
ATOM 499 N N . LEU A 1 70 ? -14.556 48.589 -27.860 1.00 50.19 70 LEU A N 1
ATOM 500 C CA . LEU A 1 70 ? -15.046 48.239 -26.523 1.00 50.19 70 LEU A CA 1
ATOM 501 C C . LEU A 1 70 ? -14.725 49.315 -25.475 1.00 50.19 70 LEU A C 1
ATOM 503 O O . LEU A 1 70 ? -15.585 49.621 -24.655 1.00 50.19 70 LEU A O 1
ATOM 507 N N . SER A 1 71 ? -13.539 49.941 -25.523 1.00 53.19 71 SER A N 1
ATOM 508 C CA . SER A 1 71 ? -13.206 51.057 -24.618 1.00 53.19 71 SER A CA 1
ATOM 509 C C . SER A 1 71 ? -14.059 52.305 -24.852 1.00 53.19 71 SER A C 1
ATOM 511 O O . SER A 1 71 ? -14.314 53.035 -23.906 1.00 53.19 71 SER A O 1
ATOM 513 N N . ALA A 1 72 ? -14.541 52.533 -26.077 1.00 52.34 72 ALA A N 1
ATOM 514 C CA . ALA A 1 72 ? -15.335 53.717 -26.411 1.00 52.34 72 ALA A CA 1
ATOM 515 C C . ALA A 1 72 ? -16.765 53.704 -25.824 1.00 52.34 72 ALA A C 1
ATOM 517 O O . ALA A 1 72 ? -17.433 54.733 -25.842 1.00 52.34 72 ALA A O 1
ATOM 518 N N . GLY A 1 73 ? -17.240 52.561 -25.308 1.00 47.78 73 GLY A N 1
ATOM 519 C CA . GLY A 1 73 ? -18.582 52.413 -24.723 1.00 47.78 73 GLY A CA 1
ATOM 520 C C . GLY A 1 73 ? -18.615 51.805 -23.317 1.00 47.78 73 GLY A C 1
ATOM 521 O O . GLY A 1 73 ? -19.694 51.489 -22.820 1.00 47.78 73 GLY A O 1
ATOM 522 N N . ALA A 1 74 ? -17.463 51.598 -22.674 1.00 46.62 74 ALA A N 1
ATOM 523 C CA . ALA A 1 74 ? -17.373 50.941 -21.373 1.00 46.62 74 ALA A CA 1
ATOM 524 C C . ALA A 1 74 ? -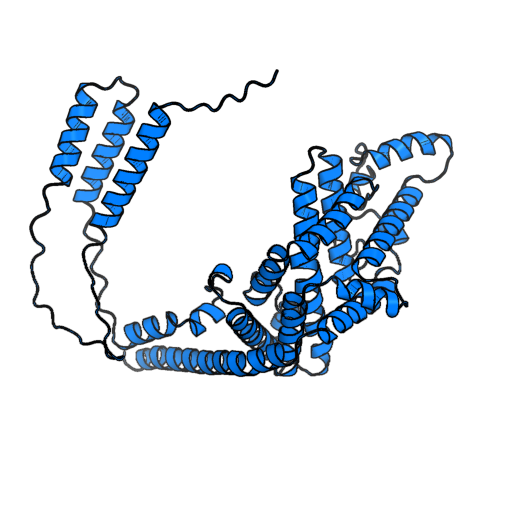17.323 51.959 -20.221 1.00 46.62 74 ALA A C 1
ATOM 526 O O . ALA A 1 74 ? -16.619 52.961 -20.293 1.00 46.62 74 ALA A O 1
ATOM 527 N N . SER A 1 75 ? -18.047 51.694 -19.127 1.00 51.59 75 SER A N 1
ATOM 528 C CA . SER A 1 75 ? -17.943 52.492 -17.898 1.00 51.59 75 SER A CA 1
ATOM 529 C C . SER A 1 75 ? -16.560 52.337 -17.248 1.00 51.59 75 SER A C 1
ATOM 531 O O . SER A 1 75 ? -15.911 51.298 -17.399 1.00 51.59 75 SER A O 1
ATOM 533 N N . ALA A 1 76 ? -16.136 53.338 -16.463 1.00 52.28 76 ALA A N 1
ATOM 534 C CA . ALA A 1 76 ? -14.804 53.454 -15.841 1.00 52.28 76 ALA A CA 1
ATOM 535 C C . ALA A 1 76 ? -14.304 52.205 -15.072 1.00 52.28 76 ALA A C 1
ATOM 537 O O . ALA A 1 76 ? -13.112 52.054 -14.822 1.00 52.28 76 ALA A O 1
ATOM 538 N N . ARG A 1 77 ? -15.190 51.262 -14.716 1.00 48.47 77 ARG A N 1
ATOM 539 C CA . ARG A 1 77 ? -14.830 49.990 -14.062 1.00 48.47 77 ARG A CA 1
ATOM 540 C C . ARG A 1 77 ? -14.171 48.957 -14.988 1.00 48.47 77 ARG A C 1
ATOM 542 O O . ARG A 1 77 ? -13.510 48.056 -14.485 1.00 48.47 77 ARG A O 1
ATOM 549 N N . PHE A 1 78 ? -14.325 49.068 -16.308 1.00 50.38 78 PHE A N 1
ATOM 550 C CA . PHE A 1 78 ? -13.745 48.127 -17.285 1.00 50.38 78 PHE A CA 1
ATOM 551 C C . PHE A 1 78 ? -12.535 48.687 -18.036 1.00 50.38 78 PHE A C 1
ATOM 553 O O . PHE A 1 78 ? -11.807 47.938 -18.688 1.00 50.38 78 PHE A O 1
ATOM 560 N N . GLU A 1 79 ? -12.284 49.985 -17.904 1.00 52.81 79 GLU A N 1
ATOM 561 C CA . GLU A 1 79 ? -11.193 50.687 -18.576 1.00 52.81 79 GLU A CA 1
ATOM 562 C C . GLU A 1 79 ? -9.820 50.133 -18.159 1.00 52.81 79 GLU A C 1
ATOM 564 O O . GLU A 1 79 ? -8.965 49.880 -19.007 1.00 52.81 79 GLU A O 1
ATOM 569 N N . GLY A 1 80 ? -9.651 49.793 -16.874 1.00 52.34 80 GLY A N 1
ATOM 570 C CA . GLY A 1 80 ? -8.437 49.147 -16.362 1.00 52.34 80 GLY A CA 1
ATOM 571 C C . GLY A 1 80 ? -8.175 47.755 -16.952 1.00 52.34 80 GLY A C 1
ATOM 572 O O . GLY A 1 80 ? -7.036 47.426 -17.278 1.00 52.34 80 GLY A O 1
ATOM 573 N N . ALA A 1 81 ? -9.221 46.948 -17.163 1.00 51.62 81 ALA A N 1
ATOM 574 C CA . ALA A 1 81 ? -9.088 45.620 -17.766 1.00 51.62 81 ALA A CA 1
ATOM 575 C C . ALA A 1 81 ? -8.795 45.702 -19.274 1.00 51.62 81 ALA A C 1
ATOM 577 O O . ALA A 1 81 ? -7.995 44.925 -19.796 1.00 51.62 81 ALA A O 1
ATOM 578 N N . ILE A 1 82 ? -9.405 46.664 -19.975 1.00 55.91 82 ILE A N 1
ATOM 579 C CA . ILE A 1 82 ? -9.156 46.894 -21.403 1.00 55.91 82 ILE A CA 1
ATOM 580 C C . ILE A 1 82 ? -7.739 47.431 -21.625 1.00 55.91 82 ILE A C 1
ATOM 582 O O . ILE A 1 82 ? -7.047 46.948 -22.522 1.00 55.91 82 ILE A O 1
ATOM 586 N N . ASN A 1 83 ? -7.271 48.354 -20.783 1.00 58.34 83 ASN A N 1
ATOM 587 C CA . ASN A 1 83 ? -5.902 48.859 -20.851 1.00 58.34 83 ASN A CA 1
ATOM 588 C C . ASN A 1 83 ? -4.878 47.765 -20.524 1.00 58.34 83 ASN A C 1
ATOM 590 O O . ASN A 1 83 ? -3.904 47.631 -21.254 1.00 58.34 83 ASN A O 1
ATOM 594 N N . TRP A 1 84 ? -5.141 46.896 -19.539 1.00 59.00 84 TRP A N 1
ATOM 595 C CA . TRP A 1 84 ? -4.293 45.727 -19.263 1.00 59.00 84 TRP A CA 1
ATOM 596 C C . TRP A 1 84 ? -4.194 44.761 -20.458 1.00 59.00 84 TRP A C 1
ATOM 598 O O . TRP A 1 84 ? -3.114 44.247 -20.758 1.00 59.00 84 TRP A O 1
ATOM 608 N N . MET A 1 85 ? -5.299 44.527 -21.178 1.00 55.72 85 MET A N 1
ATOM 609 C CA . MET A 1 85 ? -5.296 43.685 -22.382 1.00 55.72 85 MET A CA 1
ATOM 610 C C . MET A 1 85 ? -4.546 44.337 -23.551 1.00 55.72 85 MET A C 1
ATOM 612 O O . MET A 1 85 ? -3.779 43.647 -24.221 1.00 55.72 85 MET A O 1
ATOM 616 N N . LYS A 1 86 ? -4.721 45.649 -23.774 1.00 59.28 86 LYS A N 1
ATOM 617 C CA . LYS A 1 86 ? -3.957 46.409 -24.783 1.00 59.28 86 LYS A CA 1
ATOM 618 C C . LYS A 1 86 ? -2.457 46.371 -24.482 1.00 59.28 86 LYS A C 1
ATOM 620 O O . LYS A 1 86 ? -1.673 46.075 -25.378 1.00 59.28 86 LYS A O 1
ATOM 625 N N . ASP A 1 87 ? -2.077 46.551 -23.219 1.00 57.81 87 ASP A N 1
ATOM 626 C CA . ASP A 1 87 ? -0.692 46.446 -22.754 1.00 57.81 87 ASP A CA 1
ATOM 627 C C . ASP A 1 87 ? -0.103 45.053 -22.991 1.00 57.81 87 ASP A C 1
ATOM 629 O O . ASP A 1 87 ? 1.043 44.926 -23.419 1.00 57.81 87 ASP A O 1
ATOM 633 N N . ARG A 1 88 ? -0.870 43.985 -22.738 1.00 56.56 88 ARG A N 1
ATOM 634 C CA . ARG A 1 88 ? -0.415 42.617 -23.019 1.00 56.56 88 ARG A CA 1
ATOM 635 C C . ARG A 1 88 ? -0.261 42.336 -24.510 1.00 56.56 88 ARG A C 1
ATOM 637 O O . ARG A 1 88 ? 0.673 41.628 -24.872 1.00 56.56 88 ARG A O 1
ATOM 644 N N . LEU A 1 89 ? -1.139 42.876 -25.354 1.00 57.06 89 LEU A N 1
ATOM 645 C CA . LEU A 1 89 ? -1.014 42.760 -26.809 1.00 57.06 89 LEU A CA 1
ATOM 646 C C . LEU A 1 89 ? 0.214 43.522 -27.325 1.00 57.06 89 LEU A C 1
ATOM 648 O O . LEU A 1 89 ? 1.026 42.932 -28.033 1.00 57.06 89 LEU A O 1
ATOM 652 N N . ALA A 1 90 ? 0.428 44.762 -26.881 1.00 55.66 90 ALA A N 1
ATOM 653 C CA . ALA A 1 90 ? 1.613 45.548 -27.238 1.00 55.66 90 ALA A CA 1
ATOM 654 C C . ALA A 1 90 ? 2.924 44.881 -26.769 1.00 55.66 90 ALA A C 1
ATOM 656 O O . ALA A 1 90 ? 3.920 44.853 -27.495 1.00 55.66 90 ALA A O 1
ATOM 657 N N . ARG A 1 91 ? 2.917 44.261 -25.579 1.00 51.16 91 ARG A N 1
ATOM 658 C CA . ARG A 1 91 ? 4.037 43.442 -25.077 1.00 51.16 91 ARG A CA 1
ATOM 659 C C . ARG A 1 91 ? 4.203 42.117 -25.825 1.00 51.16 91 ARG A C 1
ATOM 661 O O . ARG A 1 91 ? 5.294 41.565 -25.812 1.00 51.16 91 ARG A O 1
ATOM 668 N N . SER A 1 92 ? 3.155 41.597 -26.468 1.00 45.78 92 SER A N 1
ATOM 669 C CA . SER A 1 92 ? 3.239 40.383 -27.293 1.00 45.78 92 SER A CA 1
ATOM 670 C C . SER A 1 92 ? 3.801 40.652 -28.690 1.00 45.78 92 SER A C 1
ATOM 672 O O . SER A 1 92 ? 4.450 39.776 -29.247 1.00 45.78 92 SER A O 1
ATOM 674 N N . GLU A 1 93 ? 3.630 41.868 -29.222 1.00 46.16 93 GLU A N 1
ATOM 675 C CA . GLU A 1 93 ? 4.252 42.299 -30.486 1.00 46.16 93 GLU A CA 1
ATOM 676 C C . GLU A 1 93 ? 5.727 42.697 -30.314 1.00 46.16 93 GLU A C 1
ATOM 678 O O . GLU A 1 93 ? 6.506 42.617 -31.260 1.00 46.16 93 GLU A O 1
ATOM 683 N N . THR A 1 94 ? 6.132 43.074 -29.096 1.00 42.47 94 THR A N 1
ATOM 684 C CA . THR A 1 94 ? 7.535 43.336 -28.721 1.00 42.47 94 THR A CA 1
ATOM 685 C C . THR A 1 94 ? 8.211 42.160 -28.015 1.00 42.47 94 THR A C 1
ATOM 687 O O . THR A 1 94 ? 9.411 42.223 -27.738 1.00 42.47 94 THR A O 1
ATOM 690 N N . ALA A 1 95 ? 7.486 41.065 -27.758 1.00 42.06 95 ALA A N 1
ATOM 691 C CA . ALA A 1 95 ? 8.101 39.811 -27.361 1.00 42.06 95 ALA A CA 1
ATOM 692 C C . ALA A 1 95 ? 8.961 39.346 -28.536 1.00 42.06 95 ALA A C 1
ATOM 694 O O . ALA A 1 95 ? 8.439 38.884 -29.551 1.00 42.06 95 ALA A O 1
ATOM 695 N N . GLN A 1 96 ? 10.282 39.508 -28.406 1.00 41.06 96 GLN A N 1
ATOM 696 C CA . GLN A 1 96 ? 11.245 38.824 -29.258 1.00 41.06 96 GLN A CA 1
ATOM 697 C C . GLN A 1 96 ? 10.741 37.398 -29.441 1.00 41.06 96 GLN A C 1
ATOM 699 O O . GLN A 1 96 ? 10.488 36.707 -28.446 1.00 41.06 96 GLN A O 1
ATOM 704 N N . ALA A 1 97 ? 10.528 37.001 -30.702 1.00 46.56 97 ALA A N 1
ATOM 705 C CA . ALA A 1 97 ? 10.209 35.623 -31.035 1.00 46.56 97 ALA A CA 1
ATOM 706 C C . ALA A 1 97 ? 11.137 34.739 -30.193 1.00 46.56 97 ALA A C 1
ATOM 708 O O . ALA A 1 97 ? 12.334 35.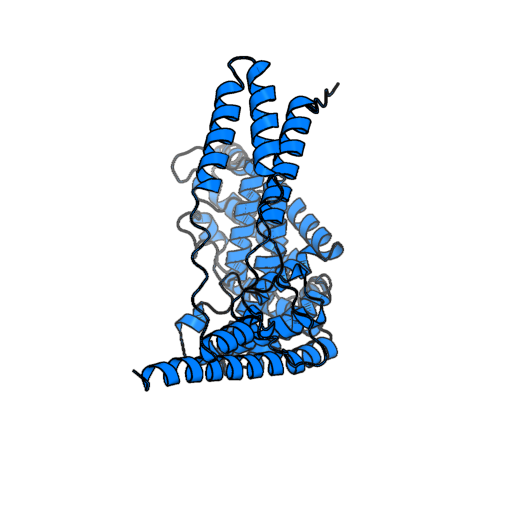056 -30.140 1.00 46.56 97 ALA A O 1
ATOM 709 N N . PRO A 1 98 ? 10.606 33.735 -29.466 1.00 42.06 98 PRO A N 1
ATOM 710 C CA . PRO A 1 98 ? 11.426 32.915 -28.589 1.00 42.06 98 PRO A CA 1
ATOM 711 C C . PRO A 1 98 ? 12.638 32.491 -29.401 1.00 42.06 98 PRO A C 1
ATOM 713 O O . PRO A 1 98 ? 12.460 31.968 -30.504 1.00 42.06 98 PRO A O 1
ATOM 716 N N . ALA A 1 99 ? 13.831 32.842 -28.906 1.00 45.50 99 ALA A N 1
ATOM 717 C CA . ALA A 1 99 ? 15.079 32.572 -29.598 1.00 45.50 99 ALA A CA 1
ATOM 718 C C . ALA A 1 99 ? 14.999 31.147 -30.135 1.00 45.50 99 ALA A C 1
ATOM 720 O O . ALA A 1 99 ? 14.730 30.223 -29.359 1.00 45.50 99 ALA A O 1
ATOM 721 N N . THR A 1 100 ? 15.102 30.994 -31.459 1.00 46.22 100 THR A N 1
ATOM 722 C CA . THR A 1 100 ? 14.984 29.689 -32.098 1.00 46.22 100 THR A CA 1
ATOM 723 C C . THR A 1 100 ? 15.964 28.783 -31.366 1.00 46.22 100 THR A C 1
ATOM 725 O O . THR A 1 100 ? 17.148 29.135 -31.317 1.00 46.22 100 THR A O 1
ATOM 728 N N . PRO A 1 101 ? 15.503 27.704 -30.703 1.00 52.53 101 PRO A N 1
ATOM 729 C CA . PRO A 1 101 ? 16.407 26.868 -29.939 1.00 52.53 101 PRO A CA 1
ATOM 730 C C . PRO A 1 101 ? 17.515 26.436 -30.889 1.00 52.53 101 PRO A C 1
ATOM 732 O O . PRO A 1 101 ? 17.229 26.020 -32.017 1.00 52.53 101 PRO A O 1
ATOM 735 N N . ALA A 1 102 ? 18.765 26.622 -30.460 1.00 56.41 102 ALA A N 1
ATOM 736 C CA . ALA A 1 102 ? 19.913 26.214 -31.250 1.00 56.41 102 ALA A CA 1
ATOM 737 C C . ALA A 1 102 ? 19.691 24.766 -31.723 1.00 56.41 102 ALA A C 1
ATOM 739 O O . ALA A 1 102 ? 19.136 23.961 -30.960 1.00 56.41 102 ALA A O 1
ATOM 740 N N . PRO A 1 103 ? 20.037 24.439 -32.981 1.00 62.81 103 PRO A N 1
ATOM 741 C CA . PRO A 1 103 ? 19.836 23.099 -33.503 1.00 62.81 103 PRO A CA 1
ATOM 742 C C . PRO A 1 103 ? 20.507 22.103 -32.562 1.00 62.81 103 PRO A C 1
ATOM 744 O O . PRO A 1 103 ? 21.702 22.203 -32.287 1.00 62.81 103 PRO A O 1
ATOM 747 N N . LYS A 1 104 ? 19.706 21.173 -32.039 1.00 71.94 104 LYS A N 1
ATOM 748 C CA . LYS A 1 104 ? 20.209 20.096 -31.195 1.00 71.94 104 LYS A CA 1
ATOM 749 C C . LYS A 1 104 ? 21.217 19.287 -31.996 1.00 71.94 104 LYS A C 1
ATOM 751 O O . LYS A 1 104 ? 20.970 18.946 -33.154 1.00 71.94 104 LYS A O 1
ATOM 756 N N . THR A 1 105 ? 22.326 18.939 -31.366 1.00 82.56 105 THR A N 1
ATOM 757 C CA . THR A 1 105 ? 23.248 17.934 -31.893 1.00 82.56 105 THR A CA 1
ATOM 758 C C . THR A 1 105 ? 22.512 16.603 -32.111 1.00 82.56 105 THR A C 1
ATOM 760 O O . THR A 1 105 ? 21.454 16.342 -31.522 1.00 82.56 105 THR A O 1
ATOM 763 N N . ALA A 1 106 ? 23.069 15.728 -32.953 1.00 82.56 106 ALA A N 1
ATOM 764 C CA . ALA A 1 106 ? 22.542 14.372 -33.134 1.00 82.56 106 ALA A CA 1
ATOM 765 C C . ALA A 1 106 ? 22.421 13.628 -31.788 1.00 82.56 106 ALA A C 1
ATOM 767 O O . ALA A 1 106 ? 21.385 13.023 -31.519 1.00 82.56 106 ALA A O 1
ATOM 768 N N . ALA A 1 107 ? 23.416 13.776 -30.905 1.00 82.12 107 ALA A N 1
ATOM 769 C CA . ALA A 1 107 ? 23.398 13.202 -29.560 1.00 82.12 107 ALA A CA 1
ATOM 770 C C . ALA A 1 107 ? 22.256 13.760 -28.691 1.00 82.12 107 ALA A C 1
ATOM 772 O O . ALA A 1 107 ? 21.549 13.003 -28.030 1.00 82.12 107 ALA A O 1
ATOM 773 N N . GLU A 1 108 ? 22.013 15.073 -28.709 1.00 84.56 108 GLU A N 1
ATOM 774 C CA . GLU A 1 108 ? 20.904 15.686 -27.961 1.00 84.56 108 GLU A CA 1
ATOM 775 C C . GLU A 1 108 ? 19.525 15.291 -28.500 1.00 84.56 108 GLU A C 1
ATOM 777 O O . GLU A 1 108 ? 18.557 15.219 -27.736 1.00 84.56 108 GLU A O 1
ATOM 782 N N . THR A 1 109 ? 19.424 15.042 -29.806 1.00 86.25 109 THR A N 1
ATOM 783 C CA . THR A 1 109 ? 18.199 14.546 -30.443 1.00 86.25 109 THR A CA 1
ATOM 784 C C . THR A 1 109 ? 17.932 13.102 -30.030 1.00 86.25 109 THR A C 1
ATOM 786 O O . THR A 1 109 ? 16.843 12.812 -29.539 1.00 86.25 109 THR A O 1
ATOM 789 N N . GLU A 1 110 ? 18.940 12.230 -30.102 1.00 88.25 110 GLU A N 1
ATOM 790 C CA . GLU A 1 110 ? 18.828 10.829 -29.680 1.00 88.25 110 GLU A CA 1
ATOM 791 C C . GLU A 1 110 ? 18.500 10.715 -28.180 1.00 88.25 110 GLU A C 1
ATOM 793 O O . GLU A 1 110 ? 17.585 9.990 -27.792 1.00 88.25 110 GLU A O 1
ATOM 798 N N . ILE A 1 111 ? 19.153 11.507 -27.318 1.00 86.06 111 ILE A N 1
ATOM 799 C CA . ILE A 1 111 ? 18.815 11.568 -25.886 1.00 86.06 111 ILE A CA 1
ATOM 800 C C . ILE A 1 111 ? 17.355 11.999 -25.684 1.00 86.06 111 ILE A C 1
ATOM 802 O O . ILE A 1 111 ? 16.681 11.476 -24.796 1.00 86.06 111 ILE A O 1
ATOM 806 N N . ALA A 1 112 ? 16.852 12.963 -26.460 1.00 86.06 112 ALA A N 1
ATOM 807 C CA . ALA A 1 112 ? 15.465 13.407 -26.342 1.00 86.06 112 ALA A CA 1
ATOM 808 C C . ALA A 1 112 ? 14.469 12.309 -26.752 1.00 86.06 112 ALA A C 1
ATOM 810 O O . ALA A 1 112 ? 13.465 12.134 -26.065 1.00 86.06 112 ALA A O 1
ATOM 811 N N . GLU A 1 113 ? 14.764 11.551 -27.809 1.00 87.25 113 GLU A N 1
ATOM 812 C CA . GLU A 1 113 ? 13.947 10.418 -28.257 1.00 87.25 113 GLU A CA 1
ATOM 813 C C . GLU A 1 113 ? 13.946 9.277 -27.233 1.00 87.25 113 GLU A C 1
ATOM 815 O O . GLU A 1 113 ? 12.879 8.796 -26.847 1.00 87.25 113 GLU A O 1
ATOM 820 N N . LEU A 1 114 ? 15.118 8.911 -26.704 1.00 86.38 114 LEU A N 1
ATOM 821 C CA . LEU A 1 114 ? 15.249 7.914 -25.638 1.00 86.38 114 LEU A CA 1
ATOM 822 C C . LEU A 1 114 ? 14.439 8.307 -24.392 1.00 86.38 114 LEU A C 1
ATOM 824 O O . LEU A 1 114 ? 13.760 7.468 -23.796 1.00 86.38 114 LEU A O 1
ATOM 828 N N . LYS A 1 115 ? 14.445 9.600 -24.037 1.00 85.12 115 LYS A N 1
ATOM 829 C CA . LYS A 1 115 ? 13.663 10.153 -22.920 1.00 85.12 115 LYS A CA 1
ATOM 830 C C . LYS A 1 115 ? 12.154 10.225 -23.185 1.00 85.12 115 LYS A C 1
ATOM 832 O O . LYS A 1 115 ? 11.386 10.405 -22.237 1.00 85.12 115 LYS A O 1
ATOM 837 N N . ASP A 1 116 ? 11.714 10.111 -24.436 1.00 84.81 116 ASP A N 1
ATOM 838 C CA . ASP A 1 116 ? 10.292 10.141 -24.793 1.00 84.81 116 ASP A CA 1
ATOM 839 C C . ASP A 1 116 ? 9.637 8.747 -24.785 1.00 84.81 116 ASP A C 1
ATOM 841 O O . ASP A 1 116 ? 8.406 8.639 -24.780 1.00 84.81 116 ASP A O 1
ATOM 845 N N . THR A 1 117 ? 10.436 7.679 -24.700 1.00 81.12 117 THR A N 1
ATOM 846 C CA . THR A 1 117 ? 9.944 6.297 -24.596 1.00 81.12 117 THR A CA 1
ATOM 847 C C . THR A 1 117 ? 9.067 6.081 -23.354 1.00 81.12 117 THR A C 1
ATOM 849 O O . THR A 1 117 ? 9.268 6.690 -22.296 1.00 81.12 117 THR A O 1
ATOM 852 N N . THR A 1 118 ? 8.078 5.186 -23.462 1.00 74.88 118 THR A N 1
ATOM 853 C CA . THR A 1 118 ? 7.227 4.781 -22.326 1.00 74.88 118 THR A CA 1
ATOM 854 C C . THR A 1 118 ? 8.068 4.227 -21.181 1.00 74.88 118 THR A C 1
ATOM 856 O O . THR A 1 118 ? 7.849 4.593 -20.028 1.00 74.88 118 THR A O 1
ATOM 859 N N . THR A 1 119 ? 9.075 3.420 -21.509 1.00 82.19 119 THR A N 1
ATOM 860 C CA . THR A 1 119 ? 10.014 2.829 -20.557 1.00 82.19 119 THR A CA 1
ATOM 861 C C . THR A 1 119 ? 10.751 3.904 -19.763 1.00 82.19 119 THR A C 1
ATOM 863 O O . THR A 1 119 ? 10.708 3.889 -18.535 1.00 82.19 119 THR A O 1
ATOM 866 N N . TRP A 1 120 ? 11.327 4.920 -20.412 1.00 82.12 120 TRP A N 1
ATOM 867 C CA . TRP A 1 120 ? 11.951 6.024 -19.678 1.00 82.12 120 TRP A CA 1
ATOM 868 C C . TRP A 1 120 ? 10.952 6.759 -18.775 1.00 82.12 120 TRP A C 1
ATOM 870 O O . TRP A 1 120 ? 11.226 7.005 -17.599 1.00 82.12 120 TRP A O 1
ATOM 880 N N . LYS A 1 121 ? 9.765 7.094 -19.297 1.00 81.88 121 LYS A N 1
ATOM 881 C CA . LYS A 1 121 ? 8.728 7.807 -18.532 1.00 81.88 121 LYS A CA 1
ATOM 882 C C . LYS A 1 121 ? 8.275 7.024 -17.297 1.00 81.88 121 LYS A C 1
ATOM 884 O O . LYS A 1 121 ? 8.046 7.648 -16.260 1.00 81.88 121 LYS A O 1
ATOM 889 N N . LEU A 1 122 ? 8.182 5.694 -17.385 1.00 77.06 122 LEU A N 1
ATOM 890 C CA . LEU A 1 122 ? 7.848 4.813 -16.260 1.00 77.06 122 LEU A CA 1
ATOM 891 C C . LEU A 1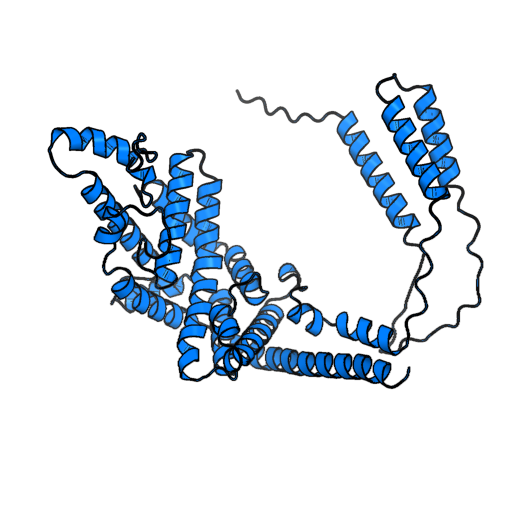 122 ? 8.821 5.016 -15.103 1.00 77.06 122 LEU A C 1
ATOM 893 O O . LEU A 1 122 ? 8.422 5.235 -13.964 1.00 77.06 122 LEU A O 1
ATOM 897 N N . PHE A 1 123 ? 10.109 4.969 -15.410 1.00 76.62 123 PHE A N 1
ATOM 898 C CA . PHE A 1 123 ? 11.167 4.969 -14.412 1.00 76.62 123 PHE A CA 1
ATOM 899 C C . PHE A 1 123 ? 11.511 6.354 -13.858 1.00 76.62 123 PHE A C 1
ATOM 901 O O . PHE A 1 123 ? 12.261 6.437 -12.883 1.00 76.62 123 PHE A O 1
ATOM 908 N N . GLN A 1 124 ? 10.948 7.409 -14.449 1.00 80.38 124 GLN A N 1
ATOM 909 C CA . GLN A 1 124 ? 11.035 8.797 -13.990 1.00 80.38 124 GLN A CA 1
ATOM 910 C C . GLN A 1 124 ? 9.748 9.286 -13.301 1.00 80.38 124 GLN A C 1
ATOM 912 O O . GLN A 1 124 ? 9.575 10.493 -13.148 1.00 80.38 124 GLN A O 1
ATOM 917 N N . ASP A 1 125 ? 8.819 8.385 -12.956 1.00 72.00 125 ASP A N 1
ATOM 918 C CA . ASP A 1 125 ? 7.517 8.714 -12.349 1.00 72.00 125 ASP A CA 1
ATOM 919 C C . ASP A 1 125 ? 6.651 9.675 -13.191 1.00 72.00 125 ASP A C 1
ATOM 921 O O . ASP A 1 125 ? 5.821 10.426 -12.678 1.00 72.00 125 ASP A O 1
ATOM 925 N N . LYS A 1 126 ? 6.824 9.638 -14.521 1.00 73.06 126 LYS A N 1
ATOM 926 C CA . LYS A 1 126 ? 6.109 10.490 -15.492 1.00 73.06 126 LYS A CA 1
ATOM 927 C C . LYS A 1 126 ? 4.959 9.780 -16.202 1.00 73.06 126 LYS A C 1
ATOM 929 O O . LYS A 1 126 ? 4.388 10.332 -17.144 1.00 73.06 126 LYS A O 1
ATOM 934 N N . ILE A 1 127 ? 4.625 8.560 -15.789 1.00 72.50 127 ILE A N 1
ATOM 935 C CA . ILE A 1 127 ? 3.453 7.854 -16.299 1.00 72.50 127 ILE A CA 1
ATOM 936 C C . ILE A 1 127 ? 2.226 8.255 -15.492 1.00 72.50 127 ILE A C 1
ATOM 938 O O . ILE A 1 127 ? 2.247 8.279 -14.268 1.00 72.50 127 ILE A O 1
ATOM 942 N N . ASP A 1 128 ? 1.140 8.537 -16.207 1.00 77.50 128 ASP A N 1
ATOM 943 C CA . ASP A 1 128 ? -0.194 8.641 -15.632 1.00 77.50 128 ASP A CA 1
ATOM 944 C C . ASP A 1 128 ? -0.835 7.240 -15.616 1.00 77.50 128 ASP A C 1
ATOM 946 O O . ASP A 1 128 ? -1.213 6.740 -16.685 1.00 77.50 128 ASP A O 1
ATOM 950 N N . PRO A 1 129 ? -1.015 6.596 -14.443 1.00 74.31 129 PRO A N 1
ATOM 951 C CA . PRO A 1 129 ? -1.635 5.272 -14.352 1.00 74.31 129 PRO A CA 1
ATOM 952 C C . PRO A 1 129 ? -3.055 5.241 -14.918 1.00 74.31 129 PRO A C 1
ATOM 954 O O . PRO A 1 129 ? -3.580 4.165 -15.218 1.00 74.31 129 PRO A O 1
ATOM 957 N N . LYS A 1 130 ? -3.693 6.413 -15.081 1.00 76.94 130 LYS A N 1
ATOM 958 C CA . LYS A 1 130 ? -5.020 6.521 -15.681 1.00 76.94 130 LYS A CA 1
ATOM 959 C C . LYS A 1 130 ? -5.061 6.165 -17.159 1.00 76.94 130 LYS A C 1
ATOM 961 O O . LYS A 1 130 ? -6.128 5.806 -17.649 1.00 76.94 130 LYS A O 1
ATOM 966 N N . ARG A 1 131 ? -3.919 6.245 -17.839 1.00 81.12 131 ARG A N 1
ATOM 967 C CA . ARG A 1 131 ? -3.783 5.975 -19.274 1.00 81.12 131 ARG A CA 1
ATOM 968 C C . ARG A 1 131 ? -3.342 4.546 -19.580 1.00 81.12 131 ARG A C 1
ATOM 970 O O . ARG A 1 131 ? -3.305 4.178 -20.747 1.00 81.12 131 ARG A O 1
ATOM 977 N N . LEU A 1 132 ? -3.011 3.763 -18.554 1.00 81.56 132 LEU A N 1
ATOM 978 C CA . LEU A 1 132 ? -2.594 2.371 -18.693 1.00 81.56 132 LEU A CA 1
ATOM 979 C C . LEU A 1 132 ? -3.791 1.421 -18.600 1.00 81.56 132 LEU A C 1
ATOM 981 O O . LEU A 1 132 ? -4.677 1.613 -17.753 1.00 81.56 132 LEU A O 1
ATOM 985 N N . ASN A 1 133 ? -3.777 0.370 -19.421 1.00 84.69 133 ASN A N 1
ATOM 986 C CA . ASN A 1 133 ? -4.639 -0.799 -19.229 1.00 84.69 133 ASN A CA 1
ATOM 987 C C . ASN A 1 133 ? -4.122 -1.686 -18.077 1.00 84.69 133 ASN A C 1
ATOM 989 O O . ASN A 1 133 ? -3.067 -1.410 -17.504 1.00 84.69 133 ASN A O 1
ATOM 993 N N . ASP A 1 134 ? -4.871 -2.722 -17.705 1.00 80.31 134 ASP A N 1
ATOM 994 C CA . ASP A 1 134 ? -4.566 -3.504 -16.500 1.00 80.31 134 ASP A CA 1
ATOM 995 C C . ASP A 1 134 ? -3.261 -4.307 -16.616 1.00 80.31 134 ASP A C 1
ATOM 997 O O . ASP A 1 134 ? -2.468 -4.298 -15.675 1.00 80.31 134 ASP A O 1
ATOM 1001 N N . ASN A 1 135 ? -2.966 -4.881 -17.788 1.00 83.69 135 ASN A N 1
ATOM 1002 C CA . ASN A 1 135 ? -1.699 -5.582 -18.036 1.00 83.69 135 ASN A CA 1
ATOM 1003 C C . ASN A 1 135 ? -0.511 -4.621 -17.929 1.00 83.69 135 ASN A C 1
ATOM 1005 O O . ASN A 1 135 ? 0.410 -4.852 -17.155 1.00 83.69 135 ASN A O 1
ATOM 1009 N N . GLN A 1 136 ? -0.594 -3.469 -18.601 1.00 86.62 136 GLN A N 1
ATOM 1010 C CA . GLN A 1 136 ? 0.454 -2.449 -18.565 1.00 86.62 136 GLN A CA 1
ATOM 1011 C C . GLN A 1 136 ? 0.718 -1.936 -17.148 1.00 86.62 136 GLN A C 1
ATOM 1013 O O . GLN A 1 136 ? 1.854 -1.605 -16.818 1.00 86.62 136 GLN A O 1
ATOM 1018 N N . ARG A 1 137 ? -0.315 -1.844 -16.300 1.00 87.88 137 ARG A N 1
ATOM 1019 C CA . ARG A 1 137 ? -0.128 -1.503 -14.884 1.00 87.88 137 ARG A CA 1
ATOM 1020 C C . ARG A 1 137 ? 0.680 -2.582 -14.167 1.00 87.88 137 ARG A C 1
ATOM 1022 O O . ARG A 1 137 ? 1.624 -2.225 -13.468 1.00 87.88 137 ARG A O 1
ATOM 1029 N N . GLY A 1 138 ? 0.349 -3.857 -14.370 1.00 88.62 138 GLY A N 1
ATOM 1030 C CA . GLY A 1 138 ? 1.105 -4.985 -13.826 1.00 88.62 138 GLY A CA 1
ATOM 1031 C C . GLY A 1 138 ? 2.577 -4.952 -14.242 1.00 88.62 138 GLY A C 1
ATOM 1032 O O . GLY A 1 138 ? 3.454 -4.948 -13.380 1.00 88.62 138 GLY A O 1
ATOM 1033 N N . ASP A 1 139 ? 2.850 -4.812 -15.540 1.00 90.25 139 ASP A N 1
ATOM 1034 C CA . ASP A 1 139 ? 4.211 -4.757 -16.093 1.00 90.25 139 ASP A CA 1
ATOM 1035 C C . ASP A 1 139 ? 5.018 -3.598 -15.486 1.00 90.25 139 ASP A C 1
ATOM 1037 O O . ASP A 1 139 ? 6.163 -3.755 -15.055 1.00 90.25 139 ASP A O 1
ATOM 1041 N N . CYS A 1 140 ? 4.393 -2.419 -15.404 1.00 87.88 140 CYS A N 1
ATOM 1042 C CA . CYS A 1 140 ? 4.993 -1.215 -14.839 1.00 87.88 140 CYS A CA 1
ATOM 1043 C C . CYS A 1 140 ? 5.288 -1.361 -13.341 1.00 87.88 140 CYS A C 1
ATOM 1045 O O . CYS A 1 140 ? 6.351 -0.947 -12.872 1.00 87.88 140 CYS A O 1
ATOM 1047 N N . ALA A 1 141 ? 4.345 -1.931 -12.587 1.00 90.25 141 ALA A N 1
ATOM 1048 C CA . ALA A 1 141 ? 4.489 -2.168 -11.158 1.00 90.25 141 ALA A CA 1
ATOM 1049 C C . ALA A 1 141 ? 5.609 -3.172 -10.872 1.00 90.25 141 ALA A C 1
ATOM 1051 O O . ALA A 1 141 ? 6.452 -2.902 -10.014 1.00 90.25 141 ALA A O 1
ATOM 1052 N N . TYR A 1 142 ? 5.658 -4.271 -11.632 1.00 93.62 142 TYR A N 1
ATOM 1053 C CA . TYR A 1 142 ? 6.731 -5.256 -11.562 1.00 93.62 142 TYR A CA 1
ATOM 1054 C C . TYR A 1 142 ? 8.093 -4.605 -11.811 1.00 93.62 142 TYR A C 1
ATOM 1056 O O . TYR A 1 142 ? 8.986 -4.672 -10.967 1.00 93.62 142 TYR A O 1
ATOM 1064 N N . ALA A 1 143 ? 8.240 -3.923 -12.951 1.00 90.88 143 ALA A N 1
ATOM 1065 C CA . ALA A 1 143 ? 9.512 -3.350 -13.376 1.00 90.88 143 ALA A CA 1
ATOM 1066 C C . ALA A 1 143 ? 10.038 -2.317 -12.364 1.00 90.88 143 ALA A C 1
ATOM 1068 O O . ALA A 1 143 ? 11.227 -2.301 -12.038 1.00 90.88 143 ALA A O 1
ATOM 1069 N N . TYR A 1 144 ? 9.147 -1.480 -11.819 1.00 88.88 144 TYR A N 1
ATOM 1070 C CA . TYR A 1 144 ? 9.497 -0.506 -10.789 1.00 88.88 144 TYR A CA 1
ATOM 1071 C C . TYR A 1 144 ? 9.921 -1.185 -9.478 1.00 88.88 144 TYR A C 1
ATOM 1073 O O . TYR A 1 144 ? 10.989 -0.875 -8.952 1.00 88.88 144 TYR A O 1
ATOM 1081 N N . ALA A 1 145 ? 9.122 -2.126 -8.963 1.00 91.19 145 ALA A N 1
ATOM 1082 C CA . ALA A 1 145 ? 9.412 -2.810 -7.703 1.00 91.19 145 ALA A CA 1
ATOM 1083 C C . ALA A 1 145 ? 10.700 -3.638 -7.772 1.00 91.19 145 ALA A C 1
ATOM 1085 O O . ALA A 1 145 ? 11.508 -3.565 -6.848 1.00 91.19 145 ALA A O 1
ATOM 1086 N N . LYS A 1 146 ? 10.942 -4.342 -8.886 1.00 92.44 146 LYS A N 1
ATOM 1087 C CA . LYS A 1 146 ? 12.188 -5.081 -9.110 1.00 92.44 146 LYS A CA 1
ATOM 1088 C C . LYS A 1 146 ? 13.391 -4.140 -9.088 1.00 92.44 146 LYS A C 1
ATOM 1090 O O . LYS A 1 146 ? 14.346 -4.402 -8.368 1.00 92.44 146 LYS A O 1
ATOM 1095 N N . ARG A 1 147 ? 13.328 -3.008 -9.803 1.00 88.69 147 ARG A N 1
ATOM 1096 C CA . ARG A 1 147 ? 14.408 -2.005 -9.811 1.00 88.69 147 ARG A CA 1
ATOM 1097 C C . ARG A 1 147 ? 14.694 -1.456 -8.413 1.00 88.69 147 ARG A C 1
ATOM 1099 O O . ARG A 1 147 ? 15.854 -1.289 -8.050 1.00 88.69 147 ARG A O 1
ATOM 1106 N N . GLU A 1 148 ? 13.661 -1.125 -7.638 1.00 88.81 148 GLU A N 1
ATOM 1107 C CA . GLU A 1 148 ? 13.860 -0.649 -6.263 1.00 88.81 148 GLU A CA 1
ATOM 1108 C C . GLU A 1 148 ? 14.397 -1.761 -5.343 1.00 88.81 148 GLU A C 1
ATOM 1110 O O . GLU A 1 148 ? 15.227 -1.480 -4.481 1.00 88.81 148 GLU A O 1
ATOM 1115 N N . GLY A 1 149 ? 14.009 -3.021 -5.568 1.00 89.50 149 GLY A N 1
ATOM 1116 C CA . GLY A 1 149 ? 14.581 -4.186 -4.887 1.00 89.50 149 GLY A CA 1
ATOM 1117 C C . GLY A 1 149 ? 16.065 -4.382 -5.217 1.00 89.50 149 GLY A C 1
ATOM 1118 O O . GLY A 1 149 ? 16.884 -4.526 -4.313 1.00 89.50 149 GLY A O 1
ATOM 1119 N N . ASP A 1 150 ? 16.434 -4.261 -6.496 1.00 89.31 150 ASP A N 1
ATOM 1120 C CA . ASP A 1 150 ? 17.821 -4.327 -6.976 1.00 89.31 150 ASP A CA 1
ATOM 1121 C C . ASP A 1 150 ? 18.696 -3.210 -6.370 1.00 89.31 150 ASP A C 1
ATOM 1123 O O . ASP A 1 150 ? 19.895 -3.394 -6.157 1.00 89.31 150 ASP A O 1
ATOM 1127 N N . LYS A 1 151 ? 18.117 -2.041 -6.059 1.00 86.62 151 LYS A N 1
ATOM 1128 C CA . LYS A 1 151 ? 18.821 -0.957 -5.350 1.00 86.62 151 LYS A CA 1
ATOM 1129 C C . LYS A 1 151 ? 19.005 -1.248 -3.864 1.00 86.62 151 LYS A C 1
ATOM 1131 O O . LYS A 1 151 ? 20.037 -0.874 -3.310 1.00 86.62 151 LYS A O 1
ATOM 1136 N N . ALA A 1 152 ? 18.032 -1.896 -3.223 1.00 83.62 152 ALA A N 1
ATOM 1137 C CA . ALA A 1 152 ? 18.083 -2.199 -1.794 1.00 83.62 152 ALA A CA 1
ATOM 1138 C C . ALA A 1 152 ? 19.248 -3.136 -1.423 1.00 83.62 152 ALA A C 1
ATOM 1140 O O . ALA A 1 152 ? 19.736 -3.067 -0.300 1.00 83.62 152 ALA A O 1
ATOM 1141 N N . GLU A 1 153 ? 19.745 -3.942 -2.370 1.00 82.12 153 GLU A N 1
ATOM 1142 C CA . GLU A 1 153 ? 20.993 -4.714 -2.232 1.00 82.12 153 GLU A CA 1
ATOM 1143 C C . GLU A 1 153 ? 22.207 -3.819 -1.919 1.00 82.12 153 GLU A C 1
ATOM 1145 O O . GLU A 1 153 ? 23.096 -4.199 -1.159 1.00 82.12 153 GLU A O 1
ATOM 1150 N N . ARG A 1 154 ? 22.260 -2.625 -2.520 1.00 75.81 154 ARG A N 1
ATOM 1151 C CA . ARG A 1 154 ? 23.470 -1.790 -2.597 1.00 75.81 154 ARG A CA 1
ATOM 1152 C C . ARG A 1 154 ? 23.447 -0.589 -1.663 1.00 75.81 154 ARG A C 1
ATOM 1154 O O . ARG A 1 154 ? 24.495 0.005 -1.425 1.00 75.81 154 ARG A O 1
ATOM 1161 N N . ASP A 1 155 ? 22.270 -0.210 -1.172 1.00 78.50 155 ASP A N 1
ATOM 1162 C CA . ASP A 1 155 ? 22.075 1.002 -0.383 1.00 78.50 155 ASP A CA 1
ATOM 1163 C C . ASP A 1 155 ? 21.099 0.774 0.793 1.00 78.50 155 ASP A C 1
ATOM 1165 O O . ASP A 1 155 ? 19.889 0.606 0.587 1.00 78.50 155 ASP A O 1
ATOM 1169 N N . PRO A 1 156 ? 21.583 0.837 2.050 1.00 74.56 156 PRO A N 1
ATOM 1170 C CA . PRO A 1 156 ? 20.734 0.790 3.239 1.00 74.56 156 PRO A CA 1
ATOM 1171 C C . PRO A 1 156 ? 19.655 1.886 3.283 1.00 74.56 156 PRO A C 1
ATOM 1173 O O . PRO A 1 156 ? 18.587 1.679 3.867 1.00 74.56 156 PRO A O 1
ATOM 1176 N N . ALA A 1 157 ? 19.890 3.053 2.673 1.00 75.31 157 ALA A N 1
ATOM 1177 C CA . ALA A 1 157 ? 18.882 4.105 2.573 1.00 75.31 157 ALA A CA 1
ATOM 1178 C C . ALA A 1 157 ? 17.768 3.722 1.585 1.00 75.31 157 ALA A C 1
ATOM 1180 O O . ALA A 1 157 ? 16.593 3.963 1.872 1.00 75.31 157 ALA A O 1
ATOM 1181 N N . ALA A 1 158 ? 18.101 3.062 0.471 1.00 75.44 158 ALA A N 1
ATOM 1182 C CA . ALA A 1 158 ? 17.119 2.527 -0.473 1.00 75.44 158 ALA A CA 1
ATOM 1183 C C . ALA A 1 158 ? 16.227 1.458 0.176 1.00 75.44 158 ALA A C 1
ATOM 1185 O O . ALA A 1 158 ? 15.013 1.485 -0.013 1.00 75.44 158 ALA A O 1
ATOM 1186 N N . LYS A 1 159 ? 16.787 0.596 1.035 1.00 77.25 159 LYS A N 1
ATOM 1187 C CA . LYS A 1 159 ? 16.016 -0.373 1.836 1.00 77.25 159 LYS A CA 1
ATOM 1188 C C . LYS A 1 159 ? 14.973 0.299 2.738 1.00 77.25 159 LYS A C 1
ATOM 1190 O O . LYS A 1 159 ? 13.838 -0.159 2.840 1.00 77.25 159 LYS A O 1
ATOM 1195 N N . ASN A 1 160 ? 15.345 1.400 3.388 1.00 70.75 160 ASN A N 1
ATOM 1196 C CA . ASN A 1 160 ? 14.443 2.144 4.270 1.00 70.75 160 ASN A CA 1
ATOM 1197 C C . ASN A 1 160 ? 13.409 2.990 3.515 1.00 70.75 160 ASN A C 1
ATOM 1199 O O . ASN A 1 160 ? 12.401 3.368 4.110 1.00 70.75 160 ASN A O 1
ATOM 1203 N N . ASN A 1 161 ? 13.646 3.284 2.236 1.00 72.06 161 ASN A N 1
ATOM 1204 C CA . ASN A 1 161 ? 12.786 4.110 1.387 1.00 72.06 161 ASN A CA 1
ATOM 1205 C C . ASN A 1 161 ? 12.045 3.313 0.305 1.00 72.06 161 ASN A C 1
ATOM 1207 O O . ASN A 1 161 ? 11.345 3.915 -0.514 1.00 72.06 161 ASN A O 1
ATOM 1211 N N . PHE A 1 162 ? 12.171 1.986 0.305 1.00 80.69 162 PHE A N 1
ATOM 1212 C CA . PHE A 1 162 ? 11.565 1.107 -0.685 1.00 80.69 162 PHE A CA 1
ATOM 1213 C C . PHE A 1 162 ? 10.055 1.365 -0.783 1.00 80.69 162 PHE A C 1
ATOM 1215 O O . PHE A 1 162 ? 9.309 1.235 0.187 1.00 80.69 162 PHE A O 1
ATOM 1222 N N . LEU A 1 163 ? 9.635 1.836 -1.960 1.00 74.69 163 LEU A N 1
ATOM 1223 C CA . LEU A 1 163 ? 8.267 2.255 -2.289 1.00 74.69 163 LEU A CA 1
ATOM 1224 C C . LEU A 1 163 ? 7.614 3.284 -1.335 1.00 74.69 163 LEU A C 1
ATOM 1226 O O . LEU A 1 163 ? 6.400 3.462 -1.385 1.00 74.69 163 LEU A O 1
ATOM 1230 N N . ARG A 1 164 ? 8.379 4.009 -0.503 1.00 65.88 164 ARG A N 1
ATOM 1231 C CA . ARG A 1 164 ? 7.827 4.993 0.455 1.00 65.88 164 ARG A CA 1
ATOM 1232 C C . ARG A 1 164 ? 7.454 6.349 -0.158 1.00 65.88 164 ARG A C 1
ATOM 1234 O O . ARG A 1 164 ? 6.729 7.117 0.469 1.00 65.88 164 ARG A O 1
ATOM 1241 N N . SER A 1 165 ? 7.953 6.670 -1.352 1.00 63.00 165 SER A N 1
ATOM 1242 C CA . SER A 1 165 ? 7.642 7.910 -2.082 1.00 63.00 165 SER A CA 1
ATOM 1243 C C . SER A 1 165 ? 6.393 7.774 -2.963 1.00 63.00 165 SER A C 1
ATOM 1245 O O . SER A 1 165 ? 5.863 6.678 -3.143 1.00 63.00 165 SER A O 1
ATOM 1247 N N . ASP A 1 166 ? 5.912 8.883 -3.538 1.00 67.75 166 ASP A N 1
ATOM 1248 C CA . ASP A 1 166 ? 4.821 8.892 -4.523 1.00 67.75 166 ASP A CA 1
ATOM 1249 C C . ASP A 1 166 ? 5.234 8.225 -5.851 1.00 67.75 166 ASP A C 1
ATOM 1251 O O . ASP A 1 166 ? 5.516 8.885 -6.850 1.00 67.75 166 ASP A O 1
ATOM 1255 N N . ASN A 1 167 ? 5.286 6.896 -5.842 1.00 76.88 167 ASN A N 1
ATOM 1256 C CA . ASN A 1 167 ? 5.790 6.079 -6.938 1.00 76.88 167 ASN A CA 1
ATOM 1257 C C . ASN A 1 167 ? 4.670 5.426 -7.758 1.00 76.88 167 ASN A C 1
ATOM 1259 O O . ASN A 1 167 ? 3.534 5.271 -7.301 1.00 76.88 167 ASN A O 1
ATOM 1263 N N . ASN A 1 168 ? 5.002 5.003 -8.977 1.00 76.62 168 ASN A N 1
ATOM 1264 C CA . ASN A 1 168 ? 4.030 4.418 -9.901 1.00 76.62 168 ASN A CA 1
ATOM 1265 C C . ASN A 1 168 ? 3.356 3.138 -9.381 1.00 76.62 168 ASN A C 1
ATOM 1267 O O . ASN A 1 168 ? 2.146 3.000 -9.557 1.00 76.62 168 ASN A O 1
ATOM 1271 N N . ALA A 1 169 ? 4.082 2.243 -8.703 1.00 81.44 169 ALA A N 1
ATOM 1272 C CA . ALA A 1 169 ? 3.494 1.030 -8.127 1.00 81.44 169 ALA A CA 1
ATOM 1273 C C . ALA A 1 169 ? 2.419 1.368 -7.078 1.00 81.44 169 ALA A C 1
ATOM 1275 O O . ALA A 1 169 ? 1.315 0.824 -7.107 1.00 81.44 169 ALA A O 1
ATOM 1276 N N . SER A 1 170 ? 2.705 2.347 -6.220 1.00 81.19 170 SER A N 1
ATOM 1277 C CA . SER A 1 170 ? 1.790 2.839 -5.192 1.00 81.19 170 SER A CA 1
ATOM 1278 C C . SER A 1 170 ? 0.563 3.554 -5.786 1.00 81.19 170 SER A C 1
ATOM 1280 O O . SER A 1 170 ? -0.576 3.325 -5.365 1.00 81.19 170 SER A O 1
ATOM 1282 N N . LYS A 1 171 ? 0.750 4.361 -6.843 1.00 82.69 171 LYS A N 1
ATOM 1283 C CA . LYS A 1 171 ? -0.357 5.006 -7.579 1.00 82.69 171 LYS A CA 1
ATOM 1284 C C . LYS A 1 171 ? -1.269 3.993 -8.274 1.00 82.69 171 LYS A C 1
ATOM 1286 O O . LYS A 1 171 ? -2.478 4.217 -8.357 1.00 82.69 171 LYS A O 1
ATOM 1291 N N . ILE A 1 172 ? -0.708 2.893 -8.776 1.00 86.00 172 ILE A N 1
ATOM 1292 C CA . ILE A 1 172 ? -1.471 1.795 -9.378 1.00 86.00 172 ILE A CA 1
ATOM 1293 C C . ILE A 1 172 ? -2.336 1.110 -8.317 1.00 86.00 172 ILE A C 1
ATOM 1295 O O . ILE A 1 172 ? -3.542 0.990 -8.533 1.00 86.00 172 ILE A O 1
ATOM 1299 N N . SER A 1 173 ? -1.771 0.755 -7.158 1.00 86.19 173 SER A N 1
ATOM 1300 C CA . SER A 1 173 ? -2.529 0.172 -6.039 1.00 86.19 173 SER A CA 1
ATOM 1301 C C . SER A 1 173 ? -3.688 1.077 -5.605 1.00 86.19 173 SER A C 1
ATOM 1303 O O . SER A 1 173 ? -4.829 0.624 -5.504 1.00 86.19 173 SER A O 1
ATOM 1305 N N . ALA A 1 174 ? -3.430 2.383 -5.451 1.00 82.25 174 ALA A N 1
ATOM 1306 C CA . ALA A 1 174 ? -4.465 3.365 -5.125 1.00 82.25 174 ALA A CA 1
ATOM 1307 C C . ALA A 1 174 ? -5.576 3.417 -6.187 1.00 82.25 174 ALA A C 1
ATOM 1309 O O . ALA A 1 174 ? -6.762 3.460 -5.862 1.00 82.25 174 ALA A O 1
ATOM 1310 N N . ARG A 1 175 ? -5.209 3.398 -7.476 1.00 84.06 175 ARG A N 1
ATOM 1311 C CA . ARG A 1 175 ? -6.173 3.414 -8.583 1.00 84.06 175 ARG A CA 1
ATOM 1312 C C . ARG A 1 175 ? -7.053 2.170 -8.592 1.00 84.06 175 ARG A C 1
ATOM 1314 O O . ARG A 1 175 ? -8.254 2.313 -8.796 1.00 84.06 175 ARG A O 1
ATOM 1321 N N . ILE A 1 176 ? -6.471 0.988 -8.402 1.00 83.56 176 ILE A N 1
ATOM 1322 C CA . ILE A 1 176 ? -7.219 -0.275 -8.376 1.00 83.56 176 ILE A CA 1
ATOM 1323 C C . ILE A 1 176 ? -8.241 -0.245 -7.239 1.00 83.56 176 ILE A C 1
ATOM 1325 O O . ILE A 1 176 ? -9.419 -0.513 -7.462 1.00 83.56 176 ILE A O 1
ATOM 1329 N N . ALA A 1 177 ? -7.821 0.167 -6.043 1.00 78.94 177 ALA A N 1
ATOM 1330 C CA . ALA A 1 177 ? -8.714 0.230 -4.895 1.00 78.94 177 ALA A CA 1
ATOM 1331 C C . ALA A 1 177 ? -9.849 1.248 -5.064 1.00 78.94 177 ALA A C 1
ATOM 1333 O O . ALA A 1 177 ? -10.997 0.929 -4.769 1.00 78.94 177 ALA A O 1
ATOM 1334 N N . MET A 1 178 ? -9.563 2.442 -5.597 1.00 74.56 178 MET A N 1
ATOM 1335 C CA . MET A 1 178 ? -10.602 3.433 -5.915 1.00 74.56 178 MET A CA 1
ATOM 1336 C C . MET A 1 178 ? -11.519 2.997 -7.067 1.00 74.56 178 MET A C 1
ATOM 1338 O O . MET A 1 178 ? -12.645 3.473 -7.171 1.00 74.56 178 MET A O 1
ATOM 1342 N N . GLY A 1 179 ? -11.029 2.133 -7.957 1.00 75.69 179 GLY A N 1
ATOM 1343 C CA . GLY A 1 179 ? -11.753 1.649 -9.129 1.00 75.69 179 GLY A CA 1
ATOM 1344 C C . GLY A 1 179 ? -12.687 0.471 -8.860 1.00 75.69 179 GLY A C 1
ATO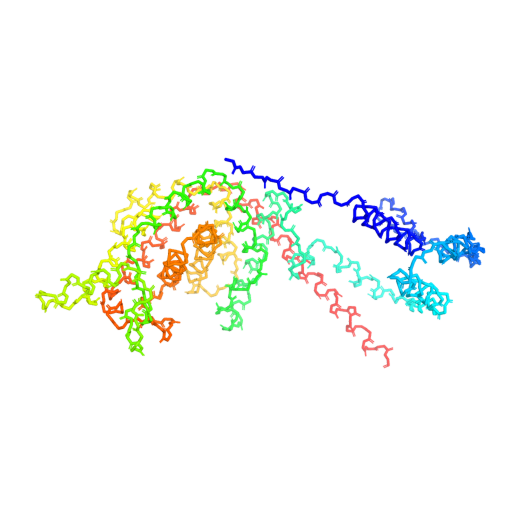M 1345 O O . GLY A 1 179 ? -13.420 0.102 -9.771 1.00 75.69 179 GLY A O 1
ATOM 1346 N N . SER A 1 180 ? -12.680 -0.108 -7.652 1.00 78.69 180 SER A N 1
ATOM 1347 C CA . SER A 1 180 ? -13.517 -1.256 -7.279 1.00 78.69 180 SER A CA 1
ATOM 1348 C C . SER A 1 180 ? -14.705 -0.821 -6.406 1.00 78.69 180 SER A C 1
ATOM 1350 O O . SER A 1 180 ? -14.525 -0.588 -5.207 1.00 78.69 180 SER A O 1
ATOM 1352 N N . PRO A 1 181 ? -15.936 -0.721 -6.951 1.00 77.56 181 PRO A N 1
ATOM 1353 C CA . PRO A 1 181 ? -17.090 -0.231 -6.198 1.00 77.56 181 PRO A CA 1
ATOM 1354 C C . PRO A 1 181 ? -17.456 -1.111 -4.999 1.00 77.56 181 PRO A C 1
ATOM 1356 O O . PRO A 1 181 ? -17.811 -0.590 -3.946 1.00 77.56 181 PRO A O 1
ATOM 1359 N N . GLN A 1 182 ? -17.351 -2.438 -5.128 1.00 73.12 182 GLN A N 1
ATOM 1360 C CA . GLN A 1 182 ? -17.684 -3.386 -4.056 1.00 73.12 182 GLN A CA 1
ATOM 1361 C C . GLN A 1 182 ? -16.693 -3.290 -2.895 1.00 73.12 182 GLN A C 1
ATOM 1363 O O . GLN A 1 182 ? -17.084 -3.304 -1.724 1.00 73.12 182 GLN A O 1
ATOM 1368 N N . PHE A 1 183 ? -15.407 -3.145 -3.215 1.00 73.38 183 PHE A N 1
ATOM 1369 C CA . PHE A 1 183 ? -14.378 -2.957 -2.207 1.00 73.38 183 PHE A CA 1
ATOM 1370 C C . PHE A 1 183 ? -14.507 -1.582 -1.547 1.00 73.38 183 PHE A C 1
ATOM 1372 O O . PHE A 1 183 ? -14.526 -1.492 -0.322 1.00 73.38 183 PHE A O 1
ATOM 1379 N N . ALA A 1 184 ? -14.719 -0.525 -2.337 1.00 70.75 184 ALA A N 1
ATOM 1380 C CA . ALA A 1 184 ? -14.974 0.817 -1.823 1.00 70.75 184 ALA A CA 1
ATOM 1381 C C . ALA A 1 184 ? -16.202 0.859 -0.897 1.00 70.75 184 ALA A C 1
ATOM 1383 O O . ALA A 1 184 ? -16.133 1.469 0.165 1.00 70.75 184 ALA A O 1
ATOM 1384 N N . ALA A 1 185 ? -17.294 0.167 -1.242 1.00 73.25 185 ALA A N 1
ATOM 1385 C CA . ALA A 1 185 ? -18.478 0.048 -0.391 1.00 73.25 185 ALA A CA 1
ATOM 1386 C C . ALA A 1 185 ? -18.192 -0.710 0.916 1.00 73.25 185 ALA A C 1
ATOM 1388 O O . ALA A 1 185 ? -18.664 -0.303 1.976 1.00 73.25 185 ALA A O 1
ATOM 1389 N N . SER A 1 186 ? -17.390 -1.778 0.861 1.00 72.19 186 SER A N 1
ATOM 1390 C CA . SER A 1 186 ? -16.995 -2.540 2.054 1.00 72.19 186 SER A CA 1
ATOM 1391 C C . SER A 1 186 ? -16.160 -1.685 3.005 1.00 72.19 186 SER A C 1
ATOM 1393 O O . SER A 1 186 ? -16.463 -1.596 4.193 1.00 72.19 186 SER A O 1
ATOM 1395 N N . VAL A 1 187 ? -15.154 -0.982 2.479 1.00 72.25 187 VAL A N 1
ATOM 1396 C CA . VAL A 1 187 ? -14.315 -0.092 3.288 1.00 72.25 187 VAL A CA 1
ATOM 1397 C C . VAL A 1 187 ? -15.115 1.118 3.789 1.00 72.25 187 VAL A C 1
ATOM 1399 O O . VAL A 1 187 ? -14.949 1.520 4.937 1.00 72.25 187 VAL A O 1
ATOM 1402 N N . ALA A 1 188 ? -16.040 1.660 2.991 1.00 72.69 188 ALA A N 1
ATOM 1403 C CA . ALA A 1 188 ? -16.949 2.721 3.426 1.00 72.69 188 ALA A CA 1
ATOM 1404 C C . ALA A 1 188 ? -17.906 2.257 4.537 1.00 72.69 188 ALA A C 1
ATOM 1406 O O . ALA A 1 188 ? -18.171 3.015 5.461 1.00 72.69 188 ALA A O 1
ATOM 1407 N N . SER A 1 189 ? -18.396 1.012 4.499 1.00 75.81 189 SER A N 1
ATOM 1408 C CA . SER A 1 189 ? -19.210 0.433 5.579 1.00 75.81 189 SER A CA 1
ATOM 1409 C C . SER A 1 189 ? -18.434 0.347 6.897 1.00 75.81 189 SER A C 1
ATOM 1411 O O . SER A 1 189 ? -18.981 0.672 7.953 1.00 75.81 189 SER A O 1
ATOM 1413 N N . ILE A 1 190 ? -17.159 -0.046 6.834 1.00 73.00 190 ILE A N 1
ATOM 1414 C CA . ILE A 1 190 ? -16.262 -0.077 7.997 1.00 73.00 190 ILE A CA 1
ATOM 1415 C C . ILE A 1 190 ? -16.019 1.351 8.502 1.00 73.00 190 ILE A C 1
ATOM 1417 O O . ILE A 1 190 ? -16.230 1.632 9.678 1.00 73.00 190 ILE A O 1
ATOM 1421 N N . ALA A 1 191 ? -15.681 2.284 7.606 1.00 71.19 191 ALA A N 1
ATOM 1422 C CA . ALA A 1 191 ? -15.490 3.693 7.948 1.00 71.19 191 ALA A CA 1
ATOM 1423 C C . ALA A 1 191 ? -16.745 4.327 8.575 1.00 71.19 191 ALA A C 1
ATOM 1425 O O . ALA A 1 191 ? -16.635 5.066 9.547 1.00 71.19 191 ALA A O 1
ATOM 1426 N N . ASN A 1 192 ? -17.942 3.995 8.086 1.00 73.19 192 ASN A N 1
ATOM 1427 C CA . ASN A 1 192 ? -19.203 4.455 8.664 1.00 73.19 192 ASN A CA 1
ATOM 1428 C C . ASN A 1 192 ? -19.443 3.881 10.062 1.00 73.19 192 ASN A C 1
ATOM 1430 O O . ASN A 1 192 ? -19.964 4.584 10.916 1.00 73.19 192 ASN A O 1
ATOM 1434 N N . ARG A 1 193 ? -19.040 2.645 10.363 1.00 72.75 193 ARG A N 1
ATOM 1435 C CA . ARG A 1 193 ? -19.151 2.121 11.737 1.00 72.75 193 ARG A CA 1
ATOM 1436 C C . ARG A 1 193 ? -18.207 2.817 12.712 1.00 72.75 193 ARG A C 1
ATOM 1438 O O . ARG A 1 193 ? -18.584 3.054 13.856 1.00 72.75 193 ARG A O 1
ATOM 1445 N N . LEU A 1 194 ? -17.048 3.255 12.227 1.00 73.00 194 LEU A N 1
ATOM 1446 C CA . LEU A 1 194 ? -16.144 4.116 12.987 1.00 73.00 194 LEU A CA 1
ATOM 1447 C C . LEU A 1 194 ? -16.747 5.505 13.273 1.00 73.00 194 LEU A C 1
ATOM 1449 O O . LEU A 1 194 ? -16.282 6.184 14.187 1.00 73.00 194 LEU A O 1
ATOM 1453 N N . THR A 1 195 ? -17.794 5.932 12.543 1.00 68.56 195 THR A N 1
ATOM 1454 C CA . THR A 1 195 ? -18.421 7.254 12.753 1.00 68.56 195 THR A CA 1
ATOM 1455 C C . THR A 1 195 ? -19.165 7.412 14.081 1.00 68.56 195 THR A C 1
ATOM 1457 O O . THR A 1 195 ? -19.457 8.535 14.471 1.00 68.56 195 THR A O 1
ATOM 1460 N N . GLY A 1 196 ? -19.454 6.315 14.785 1.00 65.75 196 GLY A N 1
ATOM 1461 C CA . GLY A 1 196 ? -20.139 6.334 16.083 1.00 65.75 196 GLY A CA 1
ATOM 1462 C C . GLY A 1 196 ? -19.276 5.886 17.262 1.00 65.75 196 GLY A C 1
ATOM 1463 O O . GLY A 1 196 ? -19.777 5.796 18.379 1.00 65.75 196 GLY A O 1
ATOM 1464 N N . GLN A 1 197 ? -18.003 5.556 17.032 1.00 72.81 197 GLN A N 1
ATOM 1465 C CA . GLN A 1 197 ? -17.129 5.018 18.071 1.00 72.81 197 GLN A CA 1
ATOM 1466 C C . GLN A 1 197 ? -16.302 6.119 18.730 1.00 72.81 197 GLN A C 1
ATOM 1468 O O . GLN A 1 197 ? -15.726 6.969 18.056 1.00 72.81 197 GLN A O 1
ATOM 1473 N N . VAL A 1 198 ? -16.188 6.071 20.057 1.00 67.88 198 VAL A N 1
ATOM 1474 C CA . VAL A 1 198 ? -15.238 6.909 20.798 1.00 67.88 198 VAL A CA 1
ATOM 1475 C C . VAL A 1 198 ? -13.826 6.388 20.526 1.00 67.88 198 VAL A C 1
ATOM 1477 O O . VAL A 1 198 ? -13.522 5.243 20.867 1.00 67.88 198 VAL A O 1
ATOM 1480 N N . PHE A 1 199 ? -12.969 7.215 19.920 1.00 75.94 199 PHE A N 1
ATOM 1481 C CA . PHE A 1 199 ? -11.547 6.918 19.769 1.00 75.94 199 PHE A CA 1
ATOM 1482 C C . PHE A 1 199 ? -10.699 8.164 20.052 1.00 75.94 199 PHE A C 1
ATOM 1484 O O . PHE A 1 199 ? -10.511 9.056 19.225 1.00 75.94 199 PHE A O 1
ATOM 1491 N N . ALA A 1 200 ? -10.154 8.219 21.264 1.00 75.94 200 ALA A N 1
ATOM 1492 C CA . ALA A 1 200 ? -9.288 9.301 21.705 1.00 75.94 200 ALA A CA 1
ATOM 1493 C C . ALA A 1 200 ? -7.851 8.784 21.790 1.00 75.94 200 ALA A C 1
ATOM 1495 O O . ALA A 1 200 ? -7.510 8.028 22.694 1.00 75.94 200 ALA A O 1
ATOM 1496 N N . SER A 1 201 ? -6.993 9.177 20.847 1.00 77.81 201 SER A N 1
ATOM 1497 C CA . SER A 1 201 ? -5.581 8.758 20.842 1.00 77.81 201 SER A CA 1
ATOM 1498 C C . SER A 1 201 ? -4.616 9.849 21.301 1.00 77.81 201 SER A C 1
ATOM 1500 O O . SER A 1 201 ? -3.554 9.539 21.840 1.00 77.81 201 SER A O 1
ATOM 1502 N N . SER A 1 202 ? -4.964 11.124 21.105 1.00 77.06 202 SER A N 1
ATOM 1503 C CA . SER A 1 202 ? -4.064 12.250 21.368 1.00 77.06 202 SER A CA 1
ATOM 1504 C C . SER A 1 202 ? -4.208 12.834 22.774 1.00 77.06 202 SER A C 1
ATOM 1506 O O . SER A 1 202 ? -5.298 12.850 23.328 1.00 77.06 202 SER A O 1
ATOM 1508 N N . ALA A 1 203 ? -3.141 13.408 23.331 1.00 76.25 203 ALA A N 1
ATOM 1509 C CA . ALA A 1 203 ? -3.156 14.109 24.619 1.00 76.25 203 ALA A CA 1
ATOM 1510 C C . ALA A 1 203 ? -4.231 15.218 24.679 1.00 76.25 203 ALA A C 1
ATOM 1512 O O . ALA A 1 203 ? -4.945 15.340 25.675 1.00 76.25 203 ALA A O 1
ATOM 1513 N N . ALA A 1 204 ? -4.417 15.961 23.582 1.00 75.56 204 ALA A N 1
ATOM 1514 C CA . ALA A 1 204 ? -5.468 16.974 23.439 1.00 75.56 204 ALA A CA 1
ATOM 1515 C C . ALA A 1 204 ? -6.893 16.379 23.415 1.00 75.56 204 ALA A C 1
ATOM 1517 O O . ALA A 1 204 ? -7.858 17.045 23.797 1.00 75.56 204 ALA A O 1
ATOM 1518 N N . ALA A 1 205 ? -7.061 15.118 22.996 1.00 76.38 205 ALA A N 1
ATOM 1519 C CA . ALA A 1 205 ? -8.349 14.431 23.094 1.00 76.38 205 ALA A CA 1
ATOM 1520 C C . ALA A 1 205 ? -8.751 14.182 24.556 1.00 76.38 205 ALA A C 1
ATOM 1522 O O . ALA A 1 205 ? -9.942 14.173 24.848 1.00 76.38 205 ALA A O 1
ATOM 1523 N N . TYR A 1 206 ? -7.775 14.056 25.465 1.00 73.81 206 TYR A N 1
ATOM 1524 C CA . TYR A 1 206 ? -7.972 13.863 26.908 1.00 73.81 206 TYR A CA 1
ATOM 1525 C C . TYR A 1 206 ? -7.896 15.157 27.736 1.00 73.81 206 TYR A C 1
ATOM 1527 O O . TYR A 1 206 ? -8.053 15.105 28.959 1.00 73.81 206 TYR A O 1
ATOM 1535 N N . GLY A 1 207 ? -7.619 16.310 27.113 1.00 72.88 207 GLY A N 1
ATOM 1536 C CA . GLY A 1 207 ? -7.332 17.554 27.840 1.00 72.88 207 GLY A CA 1
ATOM 1537 C C . GLY A 1 207 ? -6.086 17.447 28.730 1.00 72.88 207 GLY A C 1
ATOM 1538 O O . GLY A 1 207 ? -5.996 18.073 29.787 1.00 72.88 207 GLY A O 1
ATOM 1539 N N . ALA A 1 208 ? -5.132 16.582 28.363 1.00 72.31 208 ALA A N 1
ATOM 1540 C CA . ALA A 1 208 ? -3.897 16.374 29.121 1.00 72.31 208 ALA A CA 1
ATOM 1541 C C . ALA A 1 208 ? -2.916 17.561 29.003 1.00 72.31 208 ALA A C 1
ATOM 1543 O O . ALA A 1 208 ? -1.947 17.636 29.751 1.00 72.31 208 ALA A O 1
ATOM 1544 N N . ASP A 1 209 ? -3.197 18.502 28.102 1.00 68.81 209 ASP A N 1
ATOM 1545 C CA . ASP A 1 209 ? -2.525 19.791 27.922 1.00 68.81 209 ASP A CA 1
ATOM 1546 C C . ASP A 1 209 ? -3.116 20.920 28.794 1.00 68.81 209 ASP A C 1
ATOM 1548 O O . ASP A 1 209 ? -2.688 22.070 28.695 1.00 68.81 209 ASP A O 1
ATOM 1552 N N . GLY A 1 210 ? -4.094 20.607 29.653 1.00 69.06 210 GLY A N 1
ATOM 1553 C CA . GLY A 1 210 ? -4.776 21.577 30.513 1.00 69.06 210 GLY A CA 1
ATOM 1554 C C . GLY A 1 210 ? -5.934 22.317 29.837 1.00 69.06 210 GLY A C 1
ATOM 1555 O O . GLY A 1 210 ? -6.507 23.214 30.453 1.00 69.06 210 GLY A O 1
ATOM 1556 N N . GLN A 1 211 ? -6.291 21.953 28.602 1.00 79.31 211 GLN A N 1
ATOM 1557 C CA . GLN A 1 211 ? -7.489 22.442 27.916 1.00 79.31 211 GLN A CA 1
ATOM 1558 C C . GLN A 1 211 ? -8.680 21.500 28.137 1.00 79.31 211 GLN A C 1
ATOM 1560 O O . GLN A 1 211 ? -8.529 20.358 28.577 1.00 79.31 211 GLN A O 1
ATOM 1565 N N . GLU A 1 212 ? -9.891 21.968 27.821 1.00 74.50 212 GLU A N 1
ATOM 1566 C CA . GLU A 1 212 ? -11.057 21.079 27.798 1.00 74.50 212 GLU A CA 1
ATOM 1567 C C . GLU A 1 212 ? -10.862 19.967 26.751 1.00 74.50 212 GLU A C 1
ATOM 1569 O O . GLU A 1 212 ? -10.415 20.261 25.635 1.00 74.50 212 GLU A O 1
ATOM 1574 N N . PRO A 1 213 ? -11.204 18.699 27.067 1.00 76.00 213 PRO A N 1
ATOM 1575 C CA . PRO A 1 213 ? -11.057 17.599 26.128 1.00 76.00 213 PRO A CA 1
ATOM 1576 C C . PRO A 1 213 ? -11.769 17.902 24.809 1.00 76.00 213 PRO A C 1
ATOM 1578 O O . PRO A 1 213 ? -12.961 18.211 24.768 1.00 76.00 213 PRO A O 1
ATOM 1581 N N . THR A 1 214 ? -11.028 17.804 23.710 1.00 72.00 214 THR A N 1
ATOM 1582 C CA . THR A 1 214 ? -11.549 18.142 22.375 1.00 72.00 214 THR A CA 1
ATOM 1583 C C . THR A 1 214 ? -12.548 17.111 21.842 1.00 72.00 214 THR A C 1
ATOM 1585 O O . THR A 1 214 ? -13.348 17.424 20.961 1.00 72.00 214 THR A O 1
ATOM 1588 N N . HIS A 1 215 ? -12.544 15.892 22.389 1.00 71.00 215 HIS A N 1
ATOM 1589 C CA . HIS A 1 215 ? -13.418 14.803 21.965 1.00 71.00 215 HIS A CA 1
ATOM 1590 C C . HIS A 1 215 ? -14.709 14.766 22.803 1.00 71.00 215 HIS A C 1
ATOM 1592 O O . HIS A 1 215 ? -14.669 14.615 24.025 1.00 71.00 215 HIS A O 1
ATOM 1598 N N . ALA A 1 216 ? -15.876 14.847 22.151 1.00 68.31 216 ALA A N 1
ATOM 1599 C CA . ALA A 1 216 ? -17.179 14.922 22.825 1.00 68.31 216 ALA A CA 1
ATOM 1600 C C . ALA A 1 216 ? -17.443 13.733 23.767 1.00 68.31 216 ALA A C 1
ATOM 1602 O O . ALA A 1 216 ? -17.711 13.954 24.943 1.00 68.31 216 ALA A O 1
ATOM 1603 N N . GLY A 1 217 ? -17.219 12.497 23.305 1.00 69.00 217 GLY A N 1
ATOM 1604 C CA . GLY A 1 217 ? -17.359 11.303 24.152 1.00 69.00 217 GLY A CA 1
ATOM 1605 C C . GLY A 1 217 ? -16.380 11.235 25.336 1.00 69.00 217 GLY A C 1
ATOM 1606 O O . GLY A 1 217 ? -16.668 10.570 26.326 1.00 69.00 217 GLY A O 1
ATOM 1607 N N . VAL A 1 218 ? -15.246 11.951 25.280 1.00 71.81 218 VAL A N 1
ATOM 1608 C CA . VAL A 1 218 ? -14.314 12.047 26.418 1.00 71.81 218 VAL A CA 1
ATOM 1609 C C . VAL A 1 218 ? -14.840 13.023 27.460 1.00 71.81 218 VAL A C 1
ATOM 1611 O O . VAL A 1 218 ? -14.740 12.743 28.650 1.00 71.81 218 VAL A O 1
ATOM 1614 N N . ARG A 1 219 ? -15.441 14.140 27.027 1.00 76.12 219 ARG A N 1
ATOM 1615 C CA . ARG A 1 219 ? -16.125 15.077 27.931 1.00 76.12 219 ARG A CA 1
ATOM 1616 C C . ARG A 1 219 ? -17.303 14.412 28.636 1.00 76.12 219 ARG A C 1
ATOM 1618 O O . ARG A 1 219 ? -17.373 14.465 29.854 1.00 76.12 219 ARG A O 1
ATOM 1625 N N . GLU A 1 220 ? -18.153 13.704 27.897 1.00 75.50 220 GLU A N 1
ATOM 1626 C CA . GLU A 1 220 ? -19.302 12.990 28.472 1.00 75.50 220 GLU A CA 1
ATOM 1627 C C . GLU A 1 220 ? -18.870 11.947 29.514 1.00 75.50 220 GLU A C 1
ATOM 1629 O O . GLU A 1 220 ? -19.433 11.882 30.606 1.00 75.50 220 GLU A O 1
ATOM 1634 N N . MET A 1 221 ? -17.821 11.166 29.228 1.00 71.94 221 MET A N 1
ATOM 1635 C CA . MET A 1 221 ? -17.278 10.223 30.209 1.00 71.94 221 MET A CA 1
ATOM 1636 C C . MET A 1 221 ? -16.588 10.912 31.390 1.00 71.94 221 MET A C 1
ATOM 1638 O O . MET A 1 221 ? -16.748 10.441 32.512 1.00 71.94 221 MET A O 1
ATOM 1642 N N . LYS A 1 222 ? -15.871 12.024 31.186 1.00 75.25 222 LYS A N 1
ATOM 1643 C CA . LYS A 1 222 ? -15.310 12.842 32.278 1.00 75.25 222 LYS A CA 1
ATOM 1644 C C . LYS A 1 222 ? -16.418 13.306 33.230 1.00 75.25 222 LYS A C 1
ATOM 1646 O O . LYS A 1 222 ? -16.257 13.176 34.442 1.00 75.25 222 LYS A O 1
ATOM 1651 N N . ASP A 1 223 ? -17.544 13.771 32.693 1.00 75.19 223 ASP A N 1
ATOM 1652 C CA . ASP A 1 223 ? -18.672 14.282 33.477 1.00 75.19 223 ASP A CA 1
ATOM 1653 C C . ASP A 1 223 ? -19.412 13.165 34.232 1.00 75.19 223 ASP A C 1
ATOM 1655 O O . ASP A 1 223 ? -19.752 13.328 35.405 1.00 75.19 223 ASP A O 1
ATOM 1659 N N . MET A 1 224 ? -19.605 11.994 33.610 1.00 68.69 224 MET A N 1
ATOM 1660 C CA . MET A 1 224 ? -20.202 10.831 34.282 1.00 68.69 224 MET A CA 1
ATOM 1661 C C . MET A 1 224 ? -19.280 10.252 35.360 1.00 68.69 224 MET A C 1
ATOM 1663 O O . MET A 1 224 ? -19.694 10.022 36.497 1.00 68.69 224 MET A O 1
ATOM 1667 N N . VAL A 1 225 ? -18.018 10.003 35.015 1.00 67.12 225 VAL A N 1
ATOM 1668 C CA . VAL A 1 225 ? -17.074 9.260 35.857 1.00 67.12 225 VAL A CA 1
ATOM 1669 C C . VAL A 1 225 ? -16.473 10.138 36.955 1.00 67.12 225 VAL A C 1
ATOM 1671 O O . VAL A 1 225 ? -16.153 9.619 38.027 1.00 67.12 225 VAL A O 1
ATOM 1674 N N . GLY A 1 226 ? -16.427 11.463 36.765 1.00 59.41 226 GLY A N 1
ATOM 1675 C CA . GLY A 1 226 ? -16.056 12.437 37.797 1.00 59.41 226 GLY A CA 1
ATOM 1676 C C . GLY A 1 226 ? -16.888 12.336 39.084 1.00 59.41 226 GLY A C 1
ATOM 1677 O O . GLY A 1 226 ? -16.442 12.792 40.132 1.00 59.41 226 GLY A O 1
ATOM 1678 N N . SER A 1 227 ? -18.048 11.670 39.037 1.00 55.69 227 SER A N 1
ATOM 1679 C CA . SER A 1 227 ? -18.885 11.352 40.203 1.00 55.69 227 SER A CA 1
ATOM 1680 C C . SER A 1 227 ? -18.579 9.999 40.880 1.00 55.69 227 SER A C 1
ATOM 1682 O O . SER A 1 227 ? -19.044 9.754 41.990 1.00 55.69 227 SER A O 1
ATOM 1684 N N . THR A 1 228 ? -17.789 9.123 40.244 1.00 55.38 228 THR A N 1
ATOM 1685 C CA . THR A 1 228 ? -17.606 7.702 40.628 1.00 55.38 228 THR A CA 1
ATOM 1686 C C . THR A 1 228 ? -16.180 7.317 41.045 1.00 55.38 228 THR A C 1
ATOM 1688 O O . THR A 1 228 ? -15.968 6.208 41.529 1.00 55.38 228 THR A O 1
ATOM 1691 N N . GLY A 1 229 ? -15.193 8.207 40.884 1.00 57.94 229 GLY A N 1
ATOM 1692 C CA . GLY A 1 229 ? -13.810 7.991 41.344 1.00 57.94 229 GLY A CA 1
ATOM 1693 C C . GLY A 1 229 ? -12.964 7.020 40.505 1.00 57.94 229 GLY A C 1
ATOM 1694 O O . GLY A 1 229 ? -11.819 6.755 40.866 1.00 57.94 229 GLY A O 1
ATOM 1695 N N . VAL A 1 230 ? -13.489 6.498 39.392 1.00 64.19 230 VAL A N 1
ATOM 1696 C CA . VAL A 1 230 ? -12.715 5.717 38.411 1.00 64.19 230 VAL A CA 1
ATOM 1697 C C . VAL A 1 230 ? -11.873 6.669 37.554 1.00 64.19 230 VAL A C 1
ATOM 1699 O O . VAL A 1 230 ? -12.306 7.774 37.231 1.00 64.19 230 VAL A O 1
ATOM 1702 N N . ASP A 1 231 ? -10.666 6.266 37.156 1.00 77.75 231 ASP A N 1
ATOM 1703 C CA . ASP A 1 231 ? -9.885 7.049 36.196 1.00 77.75 231 ASP A CA 1
ATOM 1704 C C . ASP A 1 231 ? -10.502 6.942 34.789 1.00 77.75 231 ASP A C 1
ATOM 1706 O O . ASP A 1 231 ? -10.288 5.974 34.051 1.00 77.75 231 ASP A O 1
ATOM 1710 N N . TYR A 1 232 ? -11.295 7.953 34.423 1.00 77.19 232 TYR A N 1
ATOM 1711 C CA . TYR A 1 232 ? -11.992 8.027 33.138 1.00 77.19 232 TYR A CA 1
ATOM 1712 C C . TYR A 1 232 ? -11.036 7.956 31.939 1.00 77.19 232 TYR A C 1
ATOM 1714 O O . TYR A 1 232 ? -11.420 7.439 30.890 1.00 77.19 232 TYR A O 1
ATOM 1722 N N . ARG A 1 233 ? -9.787 8.427 32.079 1.00 79.75 233 ARG A N 1
ATOM 1723 C CA . ARG A 1 233 ? -8.803 8.416 30.987 1.00 79.75 233 ARG A CA 1
ATOM 1724 C C . ARG A 1 233 ? -8.392 6.995 30.641 1.00 79.75 233 ARG A C 1
ATOM 1726 O O . ARG A 1 233 ? -8.425 6.618 29.472 1.00 79.75 233 ARG A O 1
ATOM 1733 N N . THR A 1 234 ? -8.102 6.189 31.660 1.00 83.19 234 THR A N 1
ATOM 1734 C CA . THR A 1 234 ? -7.793 4.766 31.494 1.00 83.19 234 THR A CA 1
ATOM 1735 C C . THR A 1 234 ? -8.972 4.001 30.881 1.00 83.19 234 THR A C 1
ATOM 1737 O O . THR A 1 234 ? -8.778 3.226 29.945 1.00 83.19 234 THR A O 1
ATOM 1740 N N . ALA A 1 235 ? -10.206 4.244 31.340 1.00 81.06 235 ALA A N 1
ATOM 1741 C CA . ALA A 1 235 ? -11.396 3.578 30.796 1.00 81.06 235 ALA A CA 1
ATOM 1742 C C . ALA A 1 235 ? -11.624 3.892 29.303 1.00 81.06 235 ALA A C 1
ATOM 1744 O O . ALA A 1 235 ? -11.876 2.991 28.503 1.00 81.06 235 ALA A O 1
ATOM 1745 N N . ILE A 1 236 ? -11.470 5.158 28.907 1.00 80.50 236 ILE A N 1
ATOM 1746 C CA . ILE A 1 236 ? -11.582 5.592 27.508 1.00 80.50 236 ILE A CA 1
ATOM 1747 C C . ILE A 1 236 ? -10.464 5.005 26.652 1.00 80.50 236 ILE A C 1
ATOM 1749 O O . ILE A 1 236 ? -10.718 4.610 25.513 1.00 80.50 236 ILE A O 1
ATOM 1753 N N . ALA A 1 237 ? -9.238 4.942 27.175 1.00 84.69 237 ALA A N 1
ATOM 1754 C CA . ALA A 1 237 ? -8.114 4.371 26.449 1.00 84.69 237 ALA A CA 1
ATOM 1755 C C . ALA A 1 237 ? -8.341 2.880 26.159 1.00 84.69 237 ALA A C 1
ATOM 1757 O O . ALA A 1 237 ? -8.178 2.440 25.021 1.00 84.69 237 ALA A O 1
ATOM 1758 N N . LEU A 1 238 ? -8.810 2.118 27.155 1.00 86.75 238 LEU A N 1
ATOM 1759 C CA . LEU A 1 238 ? -9.190 0.712 26.986 1.00 86.75 238 LEU A CA 1
ATOM 1760 C C . LEU A 1 238 ? -10.326 0.545 25.970 1.00 86.75 238 LEU A C 1
ATOM 1762 O O . LEU A 1 238 ? -10.217 -0.289 25.072 1.00 86.75 238 LEU A O 1
ATOM 1766 N N . GLN A 1 239 ? -11.375 1.370 26.048 1.00 84.62 239 GLN A N 1
ATOM 1767 C CA . GLN A 1 239 ? -12.474 1.336 25.079 1.00 84.62 239 GLN A CA 1
ATOM 1768 C C . GLN A 1 239 ? -12.004 1.692 23.660 1.00 84.62 239 GLN A C 1
ATOM 1770 O O . GLN A 1 239 ? -12.421 1.055 22.696 1.00 84.62 239 GLN A O 1
ATOM 1775 N N . SER A 1 240 ? -11.118 2.682 23.517 1.00 84.88 240 SER A N 1
ATOM 1776 C CA . SER A 1 240 ? -10.556 3.097 22.224 1.00 84.88 240 SER A CA 1
ATOM 1777 C C . SER A 1 240 ? -9.714 1.980 21.606 1.00 84.88 240 SER A C 1
ATOM 1779 O O . SER A 1 240 ? -9.819 1.711 20.410 1.00 84.88 240 SER A O 1
ATOM 1781 N N . VAL A 1 241 ? -8.902 1.294 22.416 1.00 87.81 241 VAL A N 1
ATOM 1782 C CA . VAL A 1 241 ? -8.114 0.137 21.974 1.00 87.81 241 VAL A CA 1
ATOM 1783 C C . VAL A 1 241 ? -9.013 -1.035 21.592 1.00 87.81 241 VAL A C 1
ATOM 1785 O O . VAL A 1 241 ? -8.770 -1.641 20.553 1.00 87.81 241 VAL A O 1
ATOM 1788 N N . GLN A 1 242 ? -10.072 -1.314 22.355 1.00 88.44 242 GLN A N 1
ATOM 1789 C CA . GLN A 1 242 ? -11.040 -2.357 22.004 1.00 88.44 242 GLN A CA 1
ATOM 1790 C C . GLN A 1 242 ? -11.751 -2.050 20.679 1.00 88.44 242 GLN A C 1
ATOM 1792 O O . GLN A 1 242 ? -11.786 -2.897 19.794 1.00 88.44 242 GLN A O 1
ATOM 1797 N N . ASN A 1 243 ? -12.237 -0.819 20.500 1.00 84.56 243 ASN A N 1
ATOM 1798 C CA . ASN A 1 243 ? -12.873 -0.373 19.256 1.00 84.56 243 ASN A CA 1
ATOM 1799 C C . ASN A 1 243 ? -11.931 -0.536 18.048 1.00 84.56 243 ASN A C 1
ATOM 1801 O O . ASN A 1 243 ? -12.342 -0.955 16.962 1.00 84.56 243 ASN A O 1
ATOM 1805 N N . LEU A 1 244 ? -10.645 -0.231 18.241 1.00 85.38 244 LEU A N 1
ATOM 1806 C CA . LEU A 1 244 ? -9.620 -0.428 17.224 1.00 85.38 244 LEU A CA 1
ATOM 1807 C C . LEU A 1 244 ? -9.355 -1.913 16.947 1.00 85.38 244 LEU A C 1
ATOM 1809 O O . LEU A 1 244 ? -9.219 -2.283 15.785 1.00 85.38 244 LEU A O 1
ATOM 1813 N N . ASP A 1 245 ? -9.306 -2.760 17.977 1.00 89.25 245 ASP A N 1
ATOM 1814 C CA . ASP A 1 245 ? -9.132 -4.212 17.842 1.00 89.25 245 ASP A CA 1
ATOM 1815 C C . ASP A 1 245 ? -10.290 -4.845 17.059 1.00 89.25 245 ASP A C 1
ATOM 1817 O O . ASP A 1 245 ? -10.054 -5.610 16.123 1.00 89.25 245 ASP A O 1
ATOM 1821 N N . ASP A 1 246 ? -11.528 -4.459 17.372 1.00 86.81 246 ASP A N 1
ATOM 1822 C CA . ASP A 1 246 ? -12.734 -4.916 16.676 1.00 86.81 246 ASP A CA 1
ATOM 1823 C C . ASP A 1 246 ? -12.707 -4.498 15.198 1.00 86.81 246 ASP A C 1
ATOM 1825 O O . ASP A 1 246 ? -12.988 -5.299 14.301 1.00 86.81 246 ASP A O 1
ATOM 1829 N N . THR A 1 247 ? -12.286 -3.259 14.929 1.00 84.62 247 THR A N 1
ATOM 1830 C CA . THR A 1 247 ? -12.127 -2.732 13.565 1.00 84.62 247 THR A CA 1
ATOM 1831 C C . THR A 1 247 ? -11.071 -3.509 12.783 1.00 84.62 247 THR A C 1
ATOM 1833 O O . THR A 1 247 ? -11.279 -3.859 11.620 1.00 84.62 247 THR A O 1
ATOM 1836 N N . LEU A 1 248 ? -9.928 -3.802 13.404 1.00 88.06 248 LEU A N 1
ATOM 1837 C CA . LEU A 1 248 ? -8.860 -4.576 12.777 1.00 88.06 248 LEU A CA 1
ATOM 1838 C C . LEU A 1 248 ? -9.285 -6.031 12.539 1.00 88.06 248 LEU A C 1
ATOM 1840 O O . LEU A 1 248 ? -8.965 -6.577 11.484 1.00 88.06 248 LEU A O 1
ATOM 1844 N N . CYS A 1 249 ? -10.062 -6.631 13.450 1.00 90.38 249 CYS A N 1
ATOM 1845 C CA . CYS A 1 249 ? -10.640 -7.966 13.261 1.00 90.38 249 CYS A CA 1
ATOM 1846 C C . CYS A 1 249 ? -11.577 -7.990 12.062 1.00 90.38 249 CYS A C 1
ATOM 1848 O O . CYS A 1 249 ? -11.526 -8.907 11.245 1.00 90.38 249 CYS A O 1
ATOM 1850 N N . GLU A 1 250 ? -12.399 -6.958 11.909 1.00 85.19 250 GLU A N 1
ATOM 1851 C CA . GLU A 1 250 ? -13.249 -6.841 10.740 1.00 85.19 250 GLU A CA 1
ATOM 1852 C C . GLU A 1 250 ? -12.442 -6.650 9.453 1.00 85.19 250 GLU A C 1
ATOM 1854 O O . GLU A 1 250 ? -12.850 -7.157 8.412 1.00 85.19 250 GLU A O 1
ATOM 1859 N N . LEU A 1 251 ? -11.317 -5.938 9.480 1.00 85.19 251 LEU A N 1
ATOM 1860 C CA . LEU A 1 251 ? -10.512 -5.658 8.288 1.00 85.19 251 LEU A CA 1
ATOM 1861 C C . LEU A 1 251 ? -9.659 -6.845 7.845 1.00 85.19 251 LEU A C 1
ATOM 1863 O O . LEU A 1 251 ? -9.637 -7.171 6.657 1.00 85.19 251 LEU A O 1
ATOM 1867 N N . PHE A 1 252 ? -8.974 -7.482 8.786 1.00 89.44 252 PHE A N 1
ATOM 1868 C CA . PHE A 1 252 ? -7.924 -8.460 8.505 1.00 89.44 252 PHE A CA 1
ATOM 1869 C C . PHE A 1 252 ? -8.270 -9.875 8.968 1.00 89.44 252 PHE A C 1
ATOM 1871 O O . PHE A 1 252 ? -7.548 -10.807 8.629 1.00 89.44 252 PHE A O 1
ATOM 1878 N N . GLY A 1 253 ? -9.378 -10.047 9.689 1.00 92.44 253 GLY A N 1
ATOM 1879 C CA . GLY A 1 253 ? -9.714 -11.280 10.387 1.00 92.44 253 GLY A CA 1
ATOM 1880 C C . GLY A 1 253 ? -9.191 -11.285 11.821 1.00 92.44 253 GLY A C 1
ATOM 1881 O O . GLY A 1 253 ? -8.406 -10.431 12.241 1.00 92.44 253 GLY A O 1
ATOM 1882 N N . THR A 1 254 ? -9.661 -12.254 12.598 1.00 95.62 254 THR A N 1
ATOM 1883 C CA . THR A 1 254 ? -9.329 -12.374 14.021 1.00 95.62 254 THR A CA 1
ATOM 1884 C C . THR A 1 254 ? -7.910 -12.930 14.197 1.00 95.62 254 THR A C 1
ATOM 1886 O O . THR A 1 254 ? -7.582 -13.945 13.581 1.00 95.62 254 THR A O 1
ATOM 1889 N N . PRO A 1 255 ? -7.062 -12.325 15.054 1.00 95.06 255 PRO A N 1
ATOM 1890 C CA . PRO A 1 255 ? -5.726 -12.843 15.330 1.00 95.06 255 PRO A CA 1
ATOM 1891 C C . PRO A 1 255 ? -5.745 -14.308 15.779 1.00 95.06 255 PRO A C 1
ATOM 1893 O O . PRO A 1 255 ? -6.412 -14.646 16.755 1.00 95.06 255 PRO A O 1
ATOM 1896 N N . GLY A 1 256 ? -4.995 -15.160 15.077 1.00 93.81 256 GLY A N 1
ATOM 1897 C CA . GLY A 1 256 ? -4.919 -16.602 15.343 1.00 93.81 256 GLY A CA 1
ATOM 1898 C C . GLY A 1 256 ? -6.056 -17.451 14.755 1.00 93.81 256 GLY A C 1
ATOM 1899 O O . GLY A 1 256 ? -6.040 -18.662 14.954 1.00 93.81 256 GLY A O 1
ATOM 1900 N N . ASP A 1 257 ? -7.016 -16.862 14.032 1.00 97.25 257 ASP A N 1
ATOM 1901 C CA . ASP A 1 257 ? -8.067 -17.586 13.299 1.00 97.25 257 ASP A CA 1
ATOM 1902 C C . ASP A 1 257 ? -7.847 -17.469 11.783 1.00 97.25 257 ASP A C 1
ATOM 1904 O O . ASP A 1 257 ? -8.326 -16.537 11.126 1.00 97.25 257 ASP A O 1
ATOM 1908 N N . ASP A 1 258 ? -7.147 -18.454 11.218 1.00 96.19 258 ASP A N 1
ATOM 1909 C CA . ASP A 1 258 ? -6.834 -18.516 9.787 1.00 96.19 258 ASP A CA 1
ATOM 1910 C C . ASP A 1 258 ? -8.090 -18.454 8.906 1.00 96.19 258 ASP A C 1
ATOM 1912 O O . ASP A 1 258 ? -8.084 -17.809 7.856 1.00 96.19 258 ASP A O 1
ATOM 1916 N N . ALA A 1 259 ? -9.198 -19.075 9.321 1.00 96.94 259 ALA A N 1
ATOM 1917 C CA . ALA A 1 259 ? -10.427 -19.077 8.533 1.00 96.94 259 ALA A CA 1
ATOM 1918 C C . ALA A 1 259 ? -11.061 -17.678 8.479 1.00 96.94 259 ALA A C 1
ATOM 1920 O O . ALA A 1 259 ? -11.577 -17.268 7.437 1.00 96.94 259 ALA A O 1
ATOM 1921 N N . SER A 1 260 ? -11.011 -16.930 9.585 1.00 96.94 260 SER A N 1
ATOM 1922 C CA . SER A 1 260 ? -11.438 -15.526 9.627 1.00 96.94 260 SER A CA 1
ATOM 1923 C C . SER A 1 260 ? -10.561 -14.641 8.742 1.00 96.94 260 SER A C 1
ATOM 1925 O O . SER A 1 260 ? -11.086 -13.848 7.960 1.00 96.94 260 SER A O 1
ATOM 1927 N N . ILE A 1 261 ? -9.242 -14.842 8.781 1.00 96.62 261 ILE A N 1
ATOM 1928 C CA . ILE A 1 261 ? -8.276 -14.114 7.946 1.00 96.62 261 ILE A CA 1
ATOM 1929 C C . ILE A 1 261 ? -8.508 -14.393 6.454 1.00 96.62 261 ILE A C 1
ATOM 1931 O O . ILE A 1 261 ? -8.554 -13.465 5.643 1.00 96.62 261 ILE A O 1
ATOM 1935 N N . HIS A 1 262 ? -8.735 -15.652 6.077 1.00 95.50 262 HIS A N 1
ATOM 1936 C CA . HIS A 1 262 ? -9.042 -16.024 4.696 1.00 95.50 262 HIS A CA 1
ATOM 1937 C C . HIS A 1 262 ? -10.345 -15.387 4.196 1.00 95.50 262 HIS A C 1
ATOM 1939 O O . HIS A 1 262 ? -10.345 -14.775 3.127 1.00 95.50 262 HIS A O 1
ATOM 1945 N N . ARG A 1 263 ? -11.426 -15.430 4.987 1.00 93.69 263 ARG A N 1
ATOM 1946 C CA . ARG A 1 263 ? -12.689 -14.739 4.654 1.00 93.69 263 ARG A CA 1
ATOM 1947 C C . ARG A 1 263 ? -12.504 -13.229 4.526 1.00 93.69 263 ARG A C 1
ATOM 1949 O O . ARG A 1 263 ? -13.084 -12.595 3.647 1.00 93.69 263 ARG A O 1
ATOM 1956 N N . ALA A 1 264 ? -11.687 -12.629 5.390 1.00 90.94 264 ALA A N 1
ATOM 1957 C CA . ALA A 1 264 ? -11.374 -11.212 5.291 1.00 90.94 264 ALA A CA 1
ATOM 1958 C C . ALA A 1 264 ? -10.673 -10.896 3.961 1.00 90.94 264 ALA A C 1
ATOM 1960 O O . ALA A 1 264 ? -11.046 -9.919 3.302 1.00 90.94 264 ALA A O 1
ATOM 1961 N N . ALA A 1 265 ? -9.710 -11.735 3.560 1.00 93.19 265 ALA A N 1
ATOM 1962 C CA . ALA A 1 265 ? -8.956 -11.601 2.320 1.00 93.19 265 ALA A CA 1
ATOM 1963 C C . ALA A 1 265 ? -9.833 -11.764 1.073 1.00 93.19 265 ALA A C 1
ATOM 1965 O O . ALA A 1 265 ? -9.563 -11.091 0.083 1.00 93.19 265 ALA A O 1
ATOM 1966 N N . GLU A 1 266 ? -10.897 -12.576 1.106 1.00 91.94 266 GLU A N 1
ATOM 1967 C CA . GLU A 1 266 ? -11.841 -12.772 -0.014 1.00 91.94 266 GLU A CA 1
ATOM 1968 C C . GLU A 1 266 ? -12.517 -11.478 -0.492 1.00 91.94 266 GLU A C 1
ATOM 1970 O O . GLU A 1 266 ? -12.856 -11.353 -1.669 1.00 91.94 266 GLU A O 1
ATOM 1975 N N . ARG A 1 267 ? -12.655 -10.481 0.390 1.00 87.00 267 ARG A N 1
ATOM 1976 C CA . ARG A 1 267 ? -13.247 -9.174 0.053 1.00 87.00 267 ARG A CA 1
ATOM 1977 C C . ARG A 1 267 ? -12.324 -8.287 -0.780 1.00 87.00 267 ARG A C 1
ATOM 1979 O O . ARG A 1 267 ? -12.787 -7.306 -1.357 1.00 87.00 267 ARG A O 1
ATOM 1986 N N . VAL A 1 268 ? -11.028 -8.593 -0.829 1.00 89.12 268 VAL A N 1
ATOM 1987 C CA . VAL A 1 268 ? -10.056 -7.838 -1.628 1.00 89.12 268 VAL A CA 1
ATOM 1988 C C . VAL A 1 268 ? -10.303 -8.124 -3.117 1.00 89.12 268 VAL A C 1
ATOM 1990 O O . VAL A 1 268 ? -10.437 -9.295 -3.487 1.00 89.12 268 VAL A O 1
ATOM 1993 N N . PRO A 1 269 ? -10.377 -7.100 -3.990 1.00 88.56 269 PRO A N 1
ATOM 1994 C CA . PRO A 1 269 ? -10.650 -7.305 -5.408 1.00 88.56 269 PRO A CA 1
ATOM 1995 C C . PRO A 1 269 ? -9.505 -8.059 -6.088 1.00 88.56 269 PRO A C 1
ATOM 1997 O O . PRO A 1 269 ? -8.337 -7.922 -5.705 1.00 88.56 269 PRO A O 1
ATOM 2000 N N . GLN A 1 270 ? -9.840 -8.850 -7.108 1.00 91.94 270 GLN A N 1
ATOM 2001 C CA . GLN A 1 270 ? -8.893 -9.733 -7.792 1.00 91.94 270 GLN A CA 1
ATOM 2002 C C . GLN A 1 270 ? -7.706 -8.958 -8.374 1.00 91.94 270 GLN A C 1
ATOM 2004 O O . GLN A 1 270 ? -6.564 -9.397 -8.281 1.00 91.94 270 GLN A O 1
ATOM 2009 N N . GLU A 1 271 ? -7.950 -7.764 -8.906 1.00 90.81 271 GLU A N 1
ATOM 2010 C CA . GLU A 1 271 ? -6.925 -6.893 -9.474 1.00 90.81 271 GLU A CA 1
ATOM 2011 C C . GLU A 1 271 ? -5.915 -6.436 -8.416 1.00 90.81 271 GLU A C 1
ATOM 2013 O O . GLU A 1 271 ? -4.727 -6.321 -8.712 1.00 90.81 271 GLU A O 1
ATOM 2018 N N . LEU A 1 272 ? -6.358 -6.207 -7.174 1.00 90.69 272 LEU A N 1
ATOM 2019 C CA . LEU A 1 272 ? -5.461 -5.833 -6.078 1.00 90.69 272 LEU A CA 1
ATOM 2020 C C . LEU A 1 272 ? -4.688 -7.049 -5.552 1.00 90.69 272 LEU A C 1
ATOM 2022 O O . LEU A 1 272 ? -3.520 -6.908 -5.194 1.00 90.69 272 LEU A O 1
ATOM 2026 N N . CYS A 1 273 ? -5.300 -8.240 -5.578 1.00 94.38 273 CYS A N 1
ATOM 2027 C CA . CYS A 1 273 ? -4.603 -9.501 -5.308 1.00 94.38 273 CYS A CA 1
ATOM 2028 C C . CYS A 1 273 ? -3.472 -9.712 -6.327 1.00 94.38 273 CYS A C 1
ATOM 2030 O O . CYS A 1 273 ? -2.322 -9.919 -5.941 1.00 94.38 273 CYS A O 1
ATOM 2032 N N . ASN A 1 274 ? -3.781 -9.564 -7.621 1.00 94.62 274 ASN A N 1
ATOM 2033 C CA . ASN A 1 274 ? -2.812 -9.650 -8.714 1.00 94.62 274 ASN A CA 1
ATOM 2034 C C . ASN A 1 274 ? -1.696 -8.612 -8.544 1.00 94.62 274 ASN A C 1
ATOM 2036 O O . ASN A 1 274 ? -0.523 -8.967 -8.594 1.00 94.62 274 ASN A O 1
ATOM 2040 N N . GLN A 1 275 ? -2.044 -7.348 -8.283 1.00 92.56 275 GLN A N 1
ATOM 2041 C CA . GLN A 1 275 ? -1.073 -6.274 -8.070 1.00 92.56 275 GLN A CA 1
ATOM 2042 C C . GLN A 1 275 ? -0.111 -6.588 -6.918 1.00 92.56 275 GLN A C 1
ATOM 2044 O O . GLN A 1 275 ? 1.098 -6.436 -7.074 1.00 92.56 275 GLN A O 1
ATOM 2049 N N . LEU A 1 276 ? -0.615 -7.039 -5.766 1.00 95.00 276 LEU A N 1
ATOM 2050 C CA . LEU A 1 276 ? 0.244 -7.357 -4.626 1.00 95.00 276 LEU A CA 1
ATOM 2051 C C . LEU A 1 276 ? 1.157 -8.556 -4.913 1.00 95.00 276 LEU A C 1
ATOM 2053 O O . LEU A 1 276 ? 2.347 -8.499 -4.603 1.00 95.00 276 LEU A O 1
ATOM 2057 N N . ALA A 1 277 ? 0.630 -9.605 -5.548 1.00 96.88 277 ALA A N 1
ATOM 2058 C CA . ALA A 1 277 ? 1.419 -10.767 -5.944 1.00 96.88 277 ALA A CA 1
ATOM 2059 C C . ALA A 1 277 ? 2.505 -10.413 -6.972 1.00 96.88 277 ALA A C 1
ATOM 2061 O O . ALA A 1 277 ? 3.628 -10.895 -6.863 1.00 96.88 277 ALA A O 1
ATOM 2062 N N . ILE A 1 278 ? 2.212 -9.515 -7.918 1.00 96.06 278 ILE A N 1
ATOM 2063 C CA . ILE A 1 278 ? 3.191 -8.979 -8.874 1.00 96.06 278 ILE A CA 1
ATOM 2064 C C . ILE A 1 278 ? 4.326 -8.249 -8.146 1.00 96.06 278 ILE A C 1
ATOM 2066 O O . ILE A 1 278 ? 5.495 -8.471 -8.458 1.00 96.06 278 ILE A O 1
ATOM 2070 N N . LEU A 1 279 ? 4.006 -7.412 -7.154 1.00 95.06 279 LEU A N 1
ATOM 2071 C CA . LEU A 1 279 ? 5.018 -6.719 -6.351 1.00 95.06 279 LEU A CA 1
ATOM 2072 C C . LEU A 1 279 ? 5.867 -7.700 -5.535 1.00 95.06 279 LEU A C 1
ATOM 2074 O O . LEU A 1 279 ? 7.083 -7.540 -5.462 1.00 95.06 279 LEU A O 1
ATOM 2078 N N . HIS A 1 280 ? 5.247 -8.720 -4.936 1.00 96.75 280 HIS A N 1
ATOM 2079 C CA . HIS A 1 280 ? 5.965 -9.768 -4.205 1.00 96.75 280 HIS A CA 1
ATOM 2080 C C . HIS A 1 280 ? 6.903 -10.542 -5.124 1.00 96.75 280 HIS A C 1
ATOM 2082 O O . HIS A 1 280 ? 8.066 -10.727 -4.773 1.00 96.75 280 HIS A O 1
ATOM 2088 N N . ARG A 1 281 ? 6.423 -10.917 -6.311 1.00 97.31 281 ARG A N 1
ATOM 2089 C CA . ARG A 1 281 ? 7.217 -11.614 -7.318 1.00 97.31 281 ARG A CA 1
ATOM 2090 C C . ARG A 1 281 ? 8.395 -10.771 -7.803 1.00 97.31 281 ARG A C 1
ATOM 2092 O O . ARG A 1 281 ? 9.507 -11.271 -7.894 1.00 97.31 281 ARG A O 1
ATOM 2099 N N . ALA A 1 282 ? 8.182 -9.479 -8.041 1.00 95.75 282 ALA A N 1
ATOM 2100 C CA . ALA A 1 282 ? 9.242 -8.553 -8.434 1.00 95.75 282 ALA A CA 1
ATOM 2101 C C . ALA A 1 282 ? 10.359 -8.441 -7.385 1.00 95.75 282 ALA A C 1
ATOM 2103 O O . ALA A 1 282 ? 11.523 -8.298 -7.745 1.00 95.75 282 ALA A O 1
ATOM 2104 N N . ILE A 1 283 ? 10.011 -8.510 -6.094 1.00 95.25 283 ILE A N 1
ATOM 2105 C CA . ILE A 1 283 ? 10.987 -8.529 -4.996 1.00 95.25 283 ILE A CA 1
ATOM 2106 C C . ILE A 1 283 ? 11.749 -9.857 -4.976 1.00 95.25 283 ILE A C 1
ATOM 2108 O O . ILE A 1 283 ? 12.962 -9.845 -4.790 1.00 95.25 283 ILE A O 1
ATOM 2112 N N . GLU A 1 284 ? 11.065 -10.987 -5.166 1.00 95.81 284 GLU A N 1
ATOM 2113 C CA . GLU A 1 284 ? 11.704 -12.312 -5.242 1.00 95.81 284 GLU A CA 1
ATOM 2114 C C . GLU A 1 284 ? 12.681 -12.422 -6.415 1.00 95.81 284 GLU A C 1
ATOM 2116 O O . GLU A 1 284 ? 13.758 -12.987 -6.261 1.00 95.81 284 GLU A O 1
ATOM 2121 N N . ASP A 1 285 ? 12.316 -11.854 -7.564 1.00 95.56 285 ASP A N 1
ATOM 2122 C CA . ASP A 1 285 ? 13.144 -11.833 -8.772 1.00 95.56 285 ASP A CA 1
ATOM 2123 C C . ASP A 1 285 ? 14.204 -10.705 -8.747 1.00 95.56 285 ASP A C 1
ATOM 2125 O O . ASP A 1 285 ? 14.979 -10.550 -9.699 1.00 95.56 285 ASP A O 1
ATOM 2129 N N . SER A 1 286 ? 14.243 -9.891 -7.685 1.00 93.12 286 SER A N 1
ATOM 2130 C CA . SER A 1 286 ? 15.257 -8.849 -7.495 1.00 93.12 286 SER A CA 1
ATOM 2131 C C . SER A 1 286 ? 16.539 -9.400 -6.866 1.00 93.12 286 SER A C 1
ATOM 2133 O O . SER A 1 286 ? 16.603 -10.526 -6.380 1.00 93.12 286 SER A O 1
ATOM 2135 N N . ARG A 1 287 ? 17.581 -8.571 -6.829 1.00 91.25 287 ARG A N 1
ATOM 2136 C CA . ARG A 1 287 ? 18.858 -8.851 -6.159 1.00 91.25 287 ARG A CA 1
ATOM 2137 C C . ARG A 1 287 ? 18.862 -8.487 -4.675 1.00 91.25 287 ARG A C 1
ATOM 2139 O O . ARG A 1 287 ? 19.926 -8.476 -4.063 1.00 91.25 287 ARG A O 1
ATOM 2146 N N . ALA A 1 288 ? 17.708 -8.164 -4.089 1.00 89.25 288 ALA A N 1
ATOM 2147 C CA . ALA A 1 288 ? 17.620 -7.897 -2.660 1.00 89.25 288 ALA A CA 1
ATOM 2148 C C . ALA A 1 288 ? 18.219 -9.060 -1.849 1.00 89.25 288 ALA A C 1
ATOM 2150 O O . ALA A 1 288 ? 18.029 -10.234 -2.173 1.00 89.25 288 ALA A O 1
ATOM 2151 N N . VAL A 1 289 ? 18.935 -8.735 -0.769 1.00 90.31 289 VAL A N 1
ATOM 2152 C CA . VAL A 1 289 ? 19.532 -9.747 0.112 1.00 90.31 289 VAL A CA 1
ATOM 2153 C C . VAL A 1 289 ? 18.422 -10.679 0.631 1.00 90.31 289 VAL A C 1
ATOM 2155 O O . VAL A 1 289 ? 17.393 -10.172 1.082 1.00 90.31 289 VAL A O 1
ATOM 2158 N N . PRO A 1 290 ? 18.597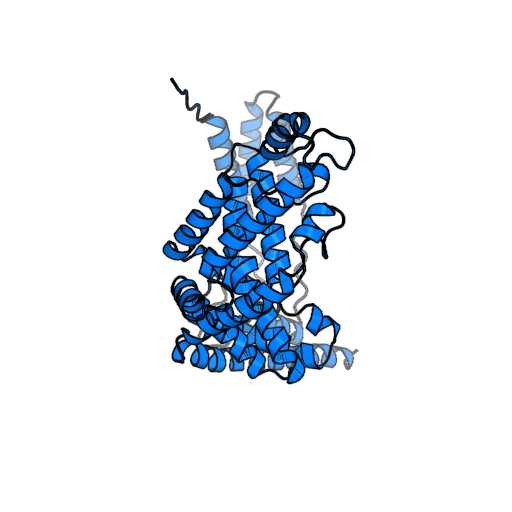 -12.018 0.639 1.00 89.75 290 PRO A N 1
ATOM 2159 C CA . PRO A 1 290 ? 17.525 -12.949 1.010 1.00 89.75 290 PRO A CA 1
ATOM 2160 C C . PRO A 1 290 ? 16.868 -12.672 2.372 1.00 89.75 290 PRO A C 1
ATOM 2162 O O . PRO A 1 290 ? 15.661 -12.843 2.520 1.00 89.75 290 PRO A O 1
ATOM 2165 N N . GLY A 1 291 ? 17.635 -12.186 3.357 1.00 88.50 291 GLY A N 1
ATOM 2166 C CA . GLY A 1 291 ? 17.110 -11.796 4.673 1.00 88.50 291 GLY A CA 1
ATOM 2167 C C . GLY A 1 291 ? 16.192 -10.564 4.661 1.00 88.50 291 GLY A C 1
ATOM 2168 O O . GLY A 1 291 ? 15.400 -10.384 5.583 1.00 88.50 291 GLY A O 1
ATOM 2169 N N . ASP A 1 292 ? 16.253 -9.745 3.611 1.00 89.88 292 ASP A N 1
ATOM 2170 C CA . ASP A 1 292 ? 15.489 -8.502 3.480 1.00 89.88 292 ASP A CA 1
ATOM 2171 C C . ASP A 1 292 ? 14.198 -8.676 2.679 1.00 89.88 292 ASP A C 1
ATOM 2173 O O . ASP A 1 292 ? 13.265 -7.886 2.836 1.00 89.88 292 ASP A O 1
ATOM 2177 N N . VAL A 1 293 ? 14.103 -9.734 1.868 1.00 91.81 293 VAL A N 1
ATOM 2178 C CA . VAL A 1 293 ? 12.927 -10.040 1.039 1.00 91.81 293 VAL A CA 1
ATOM 2179 C C . VAL A 1 293 ? 11.620 -10.055 1.849 1.00 91.81 293 VAL A C 1
ATOM 2181 O O . VAL A 1 293 ? 10.676 -9.379 1.427 1.00 91.81 293 VAL A O 1
ATOM 2184 N N . PRO A 1 294 ? 11.520 -10.723 3.022 1.00 92.38 294 PRO A N 1
ATOM 2185 C CA . PRO A 1 294 ? 10.290 -10.691 3.819 1.00 92.38 294 PRO A CA 1
ATOM 2186 C C . PRO A 1 294 ? 9.901 -9.273 4.251 1.00 92.38 294 PRO A C 1
ATOM 2188 O O . PRO A 1 294 ? 8.734 -8.892 4.191 1.00 92.38 294 PRO A O 1
ATOM 2191 N N . MET A 1 295 ? 10.885 -8.457 4.638 1.00 90.06 295 MET A N 1
ATOM 2192 C CA . MET A 1 295 ? 10.656 -7.077 5.059 1.00 90.06 295 MET A CA 1
ATOM 2193 C C . MET A 1 295 ? 10.153 -6.214 3.892 1.00 90.06 295 MET A C 1
ATOM 2195 O O . MET A 1 295 ? 9.193 -5.465 4.067 1.00 90.06 295 MET A O 1
ATOM 2199 N N . LEU A 1 296 ? 10.761 -6.327 2.706 1.00 91.56 296 LEU A N 1
ATOM 2200 C CA . LEU A 1 296 ? 10.347 -5.579 1.512 1.00 91.56 296 LEU A CA 1
ATOM 2201 C C . LEU A 1 296 ? 8.929 -5.967 1.071 1.00 91.56 296 LEU A C 1
ATOM 2203 O O . LEU A 1 296 ? 8.107 -5.093 0.788 1.00 91.56 296 LEU A O 1
ATOM 2207 N N . LYS A 1 297 ? 8.598 -7.264 1.097 1.00 93.56 297 LYS A N 1
ATOM 2208 C CA . LYS A 1 297 ? 7.237 -7.751 0.822 1.00 93.56 297 LYS A CA 1
ATOM 2209 C C . LYS A 1 297 ? 6.225 -7.178 1.804 1.00 93.56 297 LYS A C 1
ATOM 2211 O O . LYS A 1 297 ? 5.174 -6.697 1.387 1.00 93.56 297 LYS A O 1
ATOM 2216 N N . MET A 1 298 ? 6.559 -7.159 3.094 1.00 91.25 298 MET A N 1
ATOM 2217 C CA . MET A 1 298 ? 5.699 -6.552 4.107 1.00 91.25 298 MET A CA 1
ATOM 2218 C C . MET A 1 298 ? 5.516 -5.052 3.881 1.00 91.25 298 MET A C 1
ATOM 2220 O O . MET A 1 298 ? 4.403 -4.557 4.026 1.00 91.25 298 MET A O 1
ATOM 2224 N N . GLN A 1 299 ? 6.555 -4.316 3.479 1.00 88.94 299 GLN A N 1
ATOM 2225 C CA . GLN A 1 299 ? 6.415 -2.902 3.118 1.00 88.94 299 GLN A CA 1
ATOM 2226 C C . GLN A 1 299 ? 5.463 -2.703 1.924 1.00 88.94 299 GLN A C 1
ATOM 2228 O O . GLN A 1 299 ? 4.583 -1.846 2.009 1.00 88.94 299 GLN A O 1
ATOM 2233 N N . CYS A 1 300 ? 5.558 -3.532 0.876 1.00 89.56 300 CYS A N 1
ATOM 2234 C CA . CYS A 1 300 ? 4.592 -3.542 -0.233 1.00 89.56 300 CYS A CA 1
ATOM 2235 C C . CYS A 1 300 ? 3.162 -3.791 0.245 1.00 89.56 300 CYS A C 1
ATOM 2237 O O . CYS A 1 300 ? 2.253 -3.052 -0.126 1.00 89.56 300 CYS A O 1
ATOM 2239 N N . SER A 1 301 ? 2.955 -4.814 1.076 1.00 91.62 301 SER A N 1
ATOM 2240 C CA . SER A 1 301 ? 1.631 -5.154 1.601 1.00 91.62 301 SER A CA 1
ATOM 2241 C C . SER A 1 301 ? 1.045 -4.009 2.427 1.00 91.62 301 SER A C 1
ATOM 2243 O O . SER A 1 301 ? -0.124 -3.673 2.269 1.00 91.62 301 SER A O 1
ATOM 2245 N N . ARG A 1 302 ? 1.857 -3.353 3.265 1.00 88.44 302 ARG A N 1
ATOM 2246 C CA . ARG A 1 302 ? 1.446 -2.192 4.075 1.00 88.44 302 ARG A CA 1
ATOM 2247 C C . ARG A 1 302 ? 1.034 -1.004 3.204 1.00 88.44 302 ARG A C 1
ATOM 2249 O O . ARG A 1 302 ? 0.010 -0.375 3.476 1.00 88.44 302 ARG A O 1
ATOM 2256 N N . ASP A 1 303 ? 1.796 -0.715 2.150 1.00 86.31 303 ASP A N 1
ATOM 2257 C CA . ASP A 1 303 ? 1.460 0.350 1.200 1.00 86.31 303 ASP A CA 1
ATOM 2258 C C . ASP A 1 303 ? 0.168 0.022 0.430 1.00 86.31 303 ASP A C 1
ATOM 2260 O O . ASP A 1 303 ? -0.786 0.803 0.431 1.00 86.31 303 ASP A O 1
ATOM 2264 N N . ALA A 1 304 ? 0.104 -1.170 -0.167 1.00 86.62 304 ALA A N 1
ATOM 2265 C CA . ALA A 1 304 ? -0.964 -1.567 -1.074 1.00 86.62 304 ALA A CA 1
ATOM 2266 C C . ALA A 1 304 ? -2.274 -1.977 -0.387 1.00 86.62 304 ALA A C 1
ATOM 2268 O O . ALA A 1 304 ? -3.310 -1.875 -1.029 1.00 86.62 304 ALA A O 1
ATOM 2269 N N . LEU A 1 305 ? -2.266 -2.458 0.863 1.00 86.88 305 LEU A N 1
ATOM 2270 C CA . LEU A 1 305 ? -3.472 -2.948 1.556 1.00 86.88 305 LEU A CA 1
ATOM 2271 C C . LEU A 1 305 ? -3.967 -2.034 2.680 1.00 86.88 305 LEU A C 1
ATOM 2273 O O . LEU A 1 305 ? -5.115 -2.188 3.094 1.00 86.88 305 LEU A O 1
ATOM 2277 N N . ALA A 1 306 ? -3.153 -1.088 3.157 1.00 83.44 306 ALA A N 1
ATOM 2278 C CA . ALA A 1 306 ? -3.582 -0.123 4.169 1.00 83.44 306 ALA A CA 1
ATOM 2279 C C . ALA A 1 306 ? -3.427 1.326 3.705 1.00 83.44 306 ALA A C 1
ATOM 2281 O O . ALA A 1 306 ? -4.420 2.056 3.635 1.00 83.44 306 ALA A O 1
ATOM 2282 N N . LEU A 1 307 ? -2.209 1.749 3.348 1.00 82.44 307 LEU A N 1
ATOM 2283 C CA . LEU A 1 307 ? -1.934 3.164 3.079 1.00 82.44 307 LEU A CA 1
ATOM 2284 C C . LEU A 1 307 ? -2.708 3.698 1.871 1.00 82.44 307 LEU A C 1
ATOM 2286 O O . LEU A 1 307 ? -3.194 4.827 1.901 1.00 82.44 307 LEU A O 1
ATOM 2290 N N . ARG A 1 308 ? -2.822 2.905 0.803 1.00 77.50 308 ARG A N 1
ATOM 2291 C CA . ARG A 1 308 ? -3.427 3.333 -0.468 1.00 77.50 308 ARG A CA 1
ATOM 2292 C C . ARG A 1 308 ? -4.874 2.903 -0.659 1.00 77.50 308 ARG A C 1
ATOM 2294 O O . ARG A 1 308 ? -5.467 3.242 -1.680 1.00 77.50 308 ARG A O 1
ATOM 2301 N N . THR A 1 309 ? -5.447 2.193 0.307 1.00 76.06 309 THR A N 1
ATOM 2302 C CA . THR A 1 309 ? -6.761 1.556 0.155 1.00 76.06 309 THR A CA 1
ATOM 2303 C C . THR A 1 309 ? -7.672 1.871 1.329 1.00 76.06 309 THR A C 1
ATOM 2305 O O . THR A 1 309 ? -8.665 2.575 1.160 1.00 76.06 309 THR A O 1
ATOM 2308 N N . LEU A 1 310 ? -7.292 1.444 2.529 1.00 74.56 310 LEU A N 1
ATOM 2309 C CA . LEU A 1 310 ? -8.048 1.654 3.752 1.00 74.56 310 LEU A CA 1
ATOM 2310 C C . LEU A 1 310 ? -8.017 3.120 4.198 1.00 74.56 310 LEU A C 1
ATOM 2312 O O . LEU A 1 310 ? -9.067 3.717 4.433 1.00 74.56 310 LEU A O 1
ATOM 2316 N N . ASN A 1 311 ? -6.831 3.730 4.264 1.00 79.31 311 ASN A N 1
ATOM 2317 C CA . ASN A 1 311 ? -6.707 5.104 4.751 1.00 79.31 311 ASN A CA 1
ATOM 2318 C C . ASN A 1 311 ? -7.449 6.132 3.888 1.00 79.31 311 ASN A C 1
ATOM 2320 O O . ASN A 1 311 ? -8.153 6.955 4.466 1.00 79.31 311 ASN A O 1
ATOM 2324 N N . PRO A 1 312 ? -7.375 6.118 2.541 1.00 77.19 312 PRO A N 1
ATOM 2325 C CA . PRO A 1 312 ? -8.111 7.084 1.731 1.00 77.19 312 PRO A CA 1
ATOM 2326 C C . PRO A 1 312 ? -9.623 7.007 1.949 1.00 77.19 312 PRO A C 1
ATOM 2328 O O . PRO A 1 312 ? -10.283 8.039 1.988 1.00 77.19 312 PRO A O 1
ATOM 2331 N N . ALA A 1 313 ? -10.179 5.810 2.147 1.00 73.94 313 ALA A N 1
ATOM 2332 C CA . ALA A 1 313 ? -11.602 5.649 2.425 1.00 73.94 313 ALA A CA 1
ATOM 2333 C C . ALA A 1 313 ? -11.999 6.224 3.796 1.00 73.94 313 ALA A C 1
ATOM 2335 O O . ALA A 1 313 ? -12.986 6.956 3.883 1.00 73.94 313 ALA A O 1
ATOM 2336 N N . ILE A 1 314 ? -11.199 5.978 4.842 1.00 75.75 314 ILE A N 1
ATOM 2337 C CA . ILE A 1 314 ? -11.414 6.577 6.171 1.00 75.75 314 ILE A CA 1
ATOM 2338 C C . ILE A 1 314 ? -11.278 8.108 6.103 1.00 75.75 314 ILE A C 1
ATOM 2340 O O . ILE A 1 314 ? -12.095 8.839 6.660 1.00 75.75 314 ILE A O 1
ATOM 2344 N N . MET A 1 315 ? -10.281 8.612 5.373 1.00 80.69 315 MET A N 1
ATOM 2345 C CA . MET A 1 315 ? -10.046 10.049 5.203 1.00 80.69 315 MET A CA 1
ATOM 2346 C C . MET A 1 315 ? -11.139 10.739 4.375 1.00 80.69 315 MET A C 1
ATOM 2348 O O . MET A 1 315 ? -11.480 11.893 4.646 1.00 80.69 315 MET A O 1
ATOM 2352 N N . ASN A 1 316 ? -11.730 10.045 3.401 1.00 77.06 316 ASN A N 1
ATOM 2353 C CA . ASN A 1 316 ? -12.888 10.541 2.661 1.00 77.06 316 ASN A CA 1
ATOM 2354 C C . ASN A 1 316 ? -14.124 10.634 3.564 1.00 77.06 316 ASN A C 1
ATOM 2356 O O . ASN A 1 316 ? -14.805 11.656 3.535 1.00 77.06 316 ASN A O 1
ATOM 2360 N N . ALA A 1 317 ? -14.375 9.627 4.410 1.00 73.38 317 ALA A N 1
ATOM 2361 C CA . ALA A 1 317 ? -15.439 9.685 5.415 1.00 73.38 317 ALA A CA 1
ATOM 2362 C C . ALA A 1 317 ? -15.213 10.835 6.415 1.00 73.38 317 ALA A C 1
ATOM 2364 O O . ALA A 1 317 ? -16.137 11.585 6.714 1.00 73.38 317 ALA A O 1
ATOM 2365 N N . SER A 1 318 ? -13.964 11.041 6.852 1.00 79.06 318 SER A N 1
ATOM 2366 C CA . SER A 1 318 ? -13.570 12.185 7.688 1.00 79.06 318 SER A CA 1
ATOM 2367 C C . SER A 1 318 ? -13.888 13.521 7.012 1.00 79.06 318 SER A C 1
ATOM 2369 O O . SER A 1 318 ? -14.469 14.404 7.633 1.00 79.06 318 SER A O 1
ATOM 2371 N N . SER A 1 319 ? -13.558 13.656 5.726 1.00 78.62 319 SER A N 1
ATOM 2372 C CA . SER A 1 319 ? -13.778 14.890 4.957 1.00 78.62 319 SER A CA 1
ATOM 2373 C C . SER A 1 319 ? -15.253 15.160 4.648 1.00 78.62 319 SER A C 1
ATOM 2375 O O . SER A 1 319 ? -15.627 16.310 4.438 1.00 78.62 319 SER A O 1
ATOM 2377 N N . ALA A 1 320 ? -16.079 14.113 4.603 1.00 78.75 320 ALA A N 1
ATOM 2378 C CA . ALA A 1 320 ? -17.520 14.210 4.391 1.00 78.75 320 ALA A CA 1
ATOM 2379 C C . ALA A 1 320 ? -18.310 14.468 5.689 1.00 78.75 320 ALA A C 1
ATOM 2381 O O . ALA A 1 320 ? -19.502 14.758 5.618 1.00 78.75 320 ALA A O 1
ATOM 2382 N N . SER A 1 321 ? -17.675 14.356 6.861 1.00 74.38 321 SER A N 1
ATOM 2383 C CA . SER A 1 321 ? -18.329 14.568 8.154 1.00 74.38 321 SER A CA 1
ATOM 2384 C C . SER A 1 321 ? -18.623 16.049 8.394 1.00 74.38 321 SER A C 1
ATOM 2386 O O . SER A 1 321 ? -17.716 16.882 8.398 1.00 74.38 321 SER A O 1
ATOM 2388 N N . GLU A 1 322 ? -19.889 16.374 8.660 1.00 79.00 322 GLU A N 1
ATOM 2389 C CA . GLU A 1 322 ? -20.303 17.721 9.081 1.00 79.00 322 GLU A CA 1
ATOM 2390 C C . GLU A 1 322 ? -19.907 18.016 10.540 1.00 79.00 322 GLU A C 1
ATOM 2392 O O . GLU A 1 322 ? -19.703 19.174 10.913 1.00 79.00 322 GLU A O 1
ATOM 2397 N N . ASP A 1 323 ? -19.729 16.972 11.358 1.00 79.12 323 ASP A N 1
ATOM 2398 C CA . ASP A 1 323 ? -19.195 17.087 12.713 1.00 79.12 323 ASP A CA 1
ATOM 2399 C C . ASP A 1 323 ? -17.657 17.086 12.692 1.00 79.12 323 ASP A C 1
ATOM 2401 O O . ASP A 1 323 ? -17.012 16.109 12.294 1.00 79.12 323 ASP A O 1
ATOM 2405 N N . LYS A 1 324 ? -17.065 18.193 13.157 1.00 75.62 324 LYS A N 1
ATOM 2406 C CA . LYS A 1 324 ? -15.611 18.376 13.268 1.00 75.62 324 LYS A CA 1
ATOM 2407 C C . LYS A 1 324 ? -14.970 17.416 14.267 1.00 75.62 324 LYS A C 1
ATOM 2409 O O . LYS A 1 324 ? -13.842 16.987 14.026 1.00 75.62 324 LYS A O 1
ATOM 2414 N N . ALA A 1 325 ? -15.653 17.092 15.366 1.00 69.88 325 ALA A N 1
ATOM 2415 C CA . ALA A 1 325 ? -15.143 16.142 16.351 1.00 69.88 325 ALA A CA 1
ATOM 2416 C C . ALA A 1 325 ? -15.058 14.747 15.727 1.00 69.88 325 ALA A C 1
ATOM 2418 O O . ALA A 1 325 ? -14.025 14.084 15.827 1.00 69.88 325 ALA A O 1
ATOM 2419 N N . GLN A 1 326 ? -16.091 14.355 14.981 1.00 73.44 326 GLN A N 1
ATOM 2420 C CA . GLN A 1 326 ? -16.108 13.085 14.271 1.00 73.44 326 GLN A CA 1
ATOM 2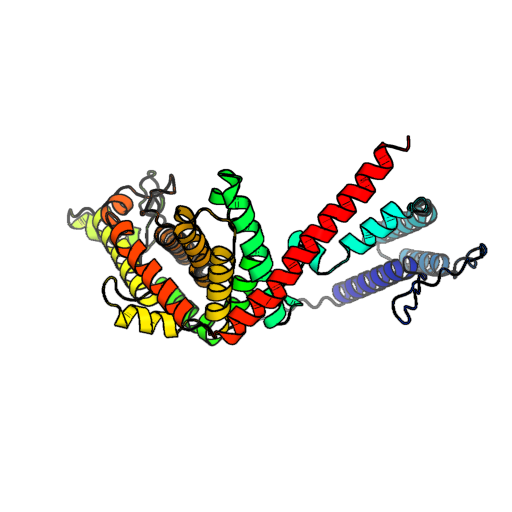421 C C . GLN A 1 326 ? -15.109 13.025 13.104 1.00 73.44 326 GLN A C 1
ATOM 2423 O O . GLN A 1 326 ? -14.463 11.998 12.879 1.00 73.44 326 GLN A O 1
ATOM 2428 N N . ALA A 1 327 ? -14.915 14.132 12.387 1.00 77.25 327 ALA A N 1
ATOM 2429 C CA . ALA A 1 327 ? -13.885 14.224 11.359 1.00 77.25 327 ALA A CA 1
ATOM 2430 C C . ALA A 1 327 ? -12.485 13.991 11.953 1.00 77.25 327 ALA A C 1
ATOM 2432 O O . ALA A 1 327 ? -11.688 13.245 11.382 1.00 77.25 327 ALA A O 1
ATOM 2433 N N . GLU A 1 328 ? -12.183 14.603 13.100 1.00 77.31 328 GLU A N 1
ATOM 2434 C CA . GLU A 1 328 ? -10.896 14.452 13.782 1.00 77.31 328 GLU A CA 1
ATOM 2435 C C . GLU A 1 328 ? -10.705 13.046 14.370 1.00 77.31 328 GLU A C 1
ATOM 2437 O O . GLU A 1 328 ? -9.629 12.461 14.240 1.00 77.31 328 GLU A O 1
ATOM 2442 N N . ASN A 1 329 ? -11.768 12.463 14.922 1.00 76.31 329 ASN A N 1
ATOM 2443 C CA . ASN A 1 329 ? -11.805 11.086 15.407 1.00 76.31 329 ASN A CA 1
ATOM 2444 C C . ASN A 1 329 ? -11.374 10.083 14.313 1.00 76.31 329 ASN A C 1
ATOM 2446 O O . ASN A 1 329 ? -10.435 9.305 14.489 1.00 76.31 329 ASN A O 1
ATOM 2450 N N . LEU A 1 330 ? -11.955 10.184 13.113 1.00 79.38 330 LEU A N 1
ATOM 2451 C CA . LEU A 1 330 ? -11.595 9.326 11.976 1.00 79.38 330 LEU A CA 1
ATOM 2452 C C . LEU A 1 330 ? -10.129 9.480 11.535 1.00 79.38 330 LEU A C 1
ATOM 2454 O O . LEU A 1 330 ? -9.493 8.492 11.158 1.00 79.38 330 LEU A O 1
ATOM 2458 N N . LYS A 1 331 ? -9.555 10.689 11.616 1.00 81.94 331 LYS A N 1
ATOM 2459 C CA . LYS A 1 331 ? -8.124 10.903 11.321 1.00 81.94 331 LYS A CA 1
ATOM 2460 C C . LYS A 1 331 ? -7.231 10.201 12.336 1.00 81.94 331 LYS A C 1
ATOM 2462 O O . LYS A 1 331 ? -6.225 9.599 11.959 1.00 81.94 331 LYS A O 1
ATOM 2467 N N . GLN A 1 332 ? -7.597 10.260 13.615 1.00 80.25 332 GLN A N 1
ATOM 2468 C CA . GLN A 1 332 ? -6.868 9.585 14.685 1.00 80.25 332 GLN A CA 1
ATOM 2469 C C . GLN A 1 332 ? -6.923 8.061 14.535 1.00 80.25 332 GLN A C 1
ATOM 2471 O O . GLN A 1 332 ? -5.891 7.396 14.676 1.00 80.25 332 GLN A O 1
ATOM 2476 N N . ILE A 1 333 ? -8.084 7.513 14.166 1.00 81.12 333 ILE A N 1
ATOM 2477 C CA . ILE A 1 333 ? -8.243 6.083 13.871 1.00 81.12 333 ILE A CA 1
ATOM 2478 C C . ILE A 1 333 ? -7.376 5.686 12.673 1.00 81.12 333 ILE A C 1
ATOM 2480 O O . ILE A 1 333 ? -6.577 4.758 12.785 1.00 81.12 333 ILE A O 1
ATOM 2484 N N . SER A 1 334 ? -7.447 6.421 11.555 1.00 83.56 334 SER A N 1
ATOM 2485 C CA . SER A 1 334 ? -6.620 6.142 10.369 1.00 83.56 334 SER A CA 1
ATOM 2486 C C . SER A 1 334 ? -5.122 6.159 10.692 1.00 83.56 334 SER A C 1
ATOM 2488 O O . SER A 1 334 ? -4.392 5.247 10.300 1.00 83.56 334 SER A O 1
ATOM 2490 N N . LYS A 1 335 ? -4.658 7.138 11.480 1.00 83.62 335 LYS A N 1
ATOM 2491 C CA . LYS A 1 335 ? -3.264 7.205 11.946 1.00 83.62 335 LYS A CA 1
ATOM 2492 C C . LYS A 1 335 ? -2.887 5.992 12.802 1.00 83.62 335 LYS A C 1
ATOM 2494 O O . LYS A 1 335 ? -1.783 5.467 12.671 1.00 83.62 335 LYS A O 1
ATOM 2499 N N . SER A 1 336 ? -3.792 5.540 13.666 1.00 83.06 336 SER A N 1
ATOM 2500 C CA . SER A 1 336 ? -3.548 4.424 14.587 1.00 83.06 336 SER A CA 1
ATOM 2501 C C . SER A 1 336 ? -3.514 3.081 13.862 1.00 83.06 336 SER A C 1
ATOM 2503 O O . SER A 1 336 ? -2.588 2.300 14.078 1.00 83.06 336 SER A O 1
ATOM 2505 N N . ILE A 1 337 ? -4.434 2.861 12.919 1.00 84.56 337 ILE A N 1
ATOM 2506 C CA . ILE A 1 337 ? -4.406 1.713 12.007 1.00 84.56 337 ILE A CA 1
ATOM 2507 C C . ILE A 1 337 ? -3.100 1.705 11.208 1.00 84.56 337 ILE A C 1
ATOM 2509 O O . ILE A 1 337 ? -2.425 0.680 11.160 1.00 84.56 337 ILE A O 1
ATOM 2513 N N . GLN A 1 338 ? -2.692 2.842 10.631 1.00 83.69 338 GLN A N 1
ATOM 2514 C CA . GLN A 1 338 ? -1.447 2.913 9.862 1.00 83.69 338 GLN A CA 1
ATOM 2515 C C . GLN A 1 338 ? -0.214 2.593 10.715 1.00 83.69 338 GLN A C 1
ATOM 2517 O O . GLN A 1 338 ? 0.700 1.925 10.233 1.00 83.69 338 GLN A O 1
ATOM 2522 N N . ASN A 1 339 ? -0.178 3.043 11.972 1.00 84.06 339 ASN A N 1
ATOM 2523 C CA . ASN A 1 339 ? 0.896 2.694 12.900 1.00 84.06 339 ASN A CA 1
ATOM 2524 C C . ASN A 1 339 ? 0.939 1.183 13.143 1.00 84.06 339 ASN A C 1
ATOM 2526 O O . ASN A 1 339 ? 1.993 0.580 12.950 1.00 84.06 339 ASN A O 1
ATOM 2530 N N . ILE A 1 340 ? -0.197 0.569 13.478 1.00 84.69 340 ILE A N 1
ATOM 2531 C CA . ILE A 1 340 ? -0.282 -0.875 13.737 1.00 84.69 340 ILE A CA 1
ATOM 2532 C C . ILE A 1 340 ? 0.133 -1.674 12.504 1.00 84.69 340 ILE A C 1
ATOM 2534 O O . ILE A 1 340 ? 0.987 -2.553 12.604 1.00 84.69 340 ILE A O 1
ATOM 2538 N N . VAL A 1 341 ? -0.398 -1.324 11.329 1.00 85.00 341 VAL A N 1
ATOM 2539 C CA . VAL A 1 341 ? -0.049 -1.982 10.066 1.00 85.00 341 VAL A CA 1
ATOM 2540 C C . VAL A 1 341 ? 1.439 -1.820 9.756 1.00 85.00 341 VAL A C 1
ATOM 2542 O O . VAL A 1 341 ? 2.071 -2.772 9.309 1.00 85.00 341 VAL A O 1
ATOM 2545 N N . ASN A 1 342 ? 2.048 -0.673 10.073 1.00 82.56 342 ASN A N 1
ATOM 2546 C CA . ASN A 1 342 ? 3.493 -0.453 9.948 1.00 82.56 342 ASN A CA 1
ATOM 2547 C C . ASN A 1 342 ? 4.345 -1.244 10.956 1.00 82.56 342 ASN A C 1
ATOM 2549 O O . ASN A 1 342 ? 5.573 -1.120 10.937 1.00 82.56 342 ASN A O 1
ATOM 2553 N N . GLY A 1 343 ? 3.730 -2.053 11.819 1.00 79.25 343 GLY A N 1
ATOM 2554 C CA . GLY A 1 343 ? 4.413 -2.744 12.904 1.00 79.25 343 GLY A CA 1
ATOM 2555 C C . GLY A 1 343 ? 4.882 -1.777 13.993 1.00 79.25 343 GLY A C 1
ATOM 2556 O O . GLY A 1 343 ? 5.848 -2.059 14.693 1.00 79.25 343 GLY A O 1
ATOM 2557 N N . LEU A 1 344 ? 4.242 -0.618 14.134 1.00 80.62 344 LEU A N 1
ATOM 2558 C CA . LEU A 1 344 ? 4.503 0.335 15.207 1.00 80.62 344 LEU A CA 1
ATOM 2559 C C . LEU A 1 344 ? 3.446 0.146 16.299 1.00 80.62 344 LEU A C 1
ATOM 2561 O O . LEU A 1 344 ? 2.264 -0.040 16.017 1.00 80.62 344 LEU A O 1
ATOM 2565 N N . GLY A 1 345 ? 3.870 0.190 17.562 1.00 75.62 345 GLY A N 1
ATOM 2566 C CA . GLY A 1 345 ? 2.930 0.241 18.681 1.00 75.62 345 GLY A CA 1
ATOM 2567 C C . GLY A 1 345 ? 2.153 1.561 18.699 1.00 75.62 345 GLY A C 1
ATOM 2568 O O . GLY A 1 345 ? 2.598 2.565 18.129 1.00 75.62 345 GLY A O 1
ATOM 2569 N N . ILE A 1 346 ? 1.012 1.579 19.390 1.00 76.25 346 ILE A N 1
ATOM 2570 C CA . ILE A 1 346 ? 0.284 2.824 19.660 1.00 76.25 346 ILE A CA 1
ATOM 2571 C C . ILE A 1 346 ? 1.219 3.789 20.407 1.00 76.25 346 ILE A C 1
ATOM 2573 O O . ILE A 1 346 ? 1.877 3.416 21.373 1.00 76.25 346 ILE A O 1
ATOM 2577 N N . GLY A 1 347 ? 1.330 5.018 19.898 1.00 64.75 347 GLY A N 1
ATOM 2578 C CA . GLY A 1 347 ? 2.151 6.091 20.469 1.00 64.75 347 GLY A CA 1
ATOM 2579 C C . GLY A 1 347 ? 3.663 6.014 20.265 1.00 64.75 347 GLY A C 1
ATOM 2580 O O . GLY A 1 347 ? 4.356 6.971 20.586 1.00 64.75 347 GLY A O 1
ATOM 2581 N N . MET A 1 348 ? 4.187 4.967 19.623 1.00 62.62 348 MET A N 1
ATOM 2582 C CA . MET A 1 348 ? 5.622 4.861 19.300 1.00 62.62 348 MET A CA 1
ATOM 2583 C C . MET A 1 348 ? 6.081 5.832 18.193 1.00 62.62 348 MET A C 1
ATOM 2585 O O . MET A 1 348 ? 7.273 6.079 18.041 1.00 62.62 348 MET A O 1
ATOM 2589 N N . ALA A 1 349 ? 5.146 6.365 17.398 1.00 50.84 349 ALA A N 1
ATOM 2590 C CA . ALA A 1 349 ? 5.436 7.169 16.206 1.00 50.84 349 ALA A CA 1
ATOM 2591 C C . ALA A 1 349 ? 5.077 8.663 16.334 1.00 50.84 349 ALA A C 1
ATOM 2593 O O . ALA A 1 349 ? 5.327 9.429 15.406 1.00 50.84 349 ALA A O 1
ATOM 2594 N N . GLY A 1 350 ? 4.461 9.101 17.439 1.00 54.53 350 GLY A N 1
ATOM 2595 C CA . GLY A 1 350 ? 3.939 10.465 17.565 1.00 54.53 350 GLY A CA 1
ATOM 2596 C C . GLY A 1 350 ? 4.135 11.052 18.956 1.00 54.53 350 GLY A C 1
ATOM 2597 O O . GLY A 1 350 ? 3.774 10.418 19.940 1.00 54.53 350 GLY A O 1
ATOM 2598 N N . LYS A 1 351 ? 4.632 12.294 19.011 1.00 58.72 351 LYS A N 1
ATOM 2599 C CA . LYS A 1 351 ? 4.842 13.072 20.248 1.00 58.72 351 LYS A CA 1
ATOM 2600 C C . LYS A 1 351 ? 3.546 13.416 20.999 1.00 58.72 351 LYS A C 1
ATOM 2602 O O . LYS A 1 351 ? 3.617 13.870 22.132 1.00 58.72 351 LYS A O 1
ATOM 2607 N N . ASP A 1 352 ? 2.390 13.160 20.386 1.00 69.31 352 ASP A N 1
ATOM 2608 C CA . ASP A 1 352 ? 1.093 13.652 20.860 1.00 69.31 352 ASP A CA 1
ATOM 2609 C C . ASP A 1 352 ? 0.170 12.546 21.389 1.00 69.31 352 ASP A C 1
ATOM 2611 O O . ASP A 1 352 ? -0.988 12.829 21.670 1.00 69.31 352 ASP A O 1
ATOM 2615 N N . THR A 1 353 ? 0.617 11.285 21.473 1.00 77.25 353 THR A N 1
ATOM 2616 C CA . THR A 1 353 ? -0.250 10.180 21.938 1.00 77.25 353 THR A CA 1
ATOM 2617 C C . THR A 1 353 ? -0.337 10.177 23.461 1.00 77.25 353 THR A C 1
ATOM 2619 O O . THR A 1 353 ? 0.685 10.321 24.129 1.00 77.25 353 THR A O 1
ATOM 2622 N N . ALA A 1 354 ? -1.539 10.002 24.010 1.00 79.56 354 ALA A N 1
ATOM 2623 C CA . ALA A 1 354 ? -1.741 9.959 25.456 1.00 79.56 354 ALA A CA 1
ATOM 2624 C C . ALA A 1 354 ? -1.044 8.730 26.093 1.00 79.56 354 ALA A C 1
ATOM 2626 O O . ALA A 1 354 ? -1.123 7.637 25.518 1.00 79.56 354 ALA A O 1
ATOM 2627 N N . PRO A 1 355 ? -0.382 8.858 27.262 1.00 81.50 355 PRO A N 1
ATOM 2628 C CA . PRO A 1 355 ? 0.263 7.732 27.949 1.00 81.50 355 PRO A CA 1
ATOM 2629 C C . PRO A 1 355 ? -0.673 6.542 28.206 1.00 81.50 355 PRO A C 1
ATOM 2631 O O . PRO A 1 355 ? -0.275 5.391 28.040 1.00 81.50 355 PRO A O 1
ATOM 2634 N N . GLU A 1 356 ? -1.933 6.814 28.534 1.00 84.31 356 GLU A N 1
ATOM 2635 C CA . GLU A 1 356 ? -2.973 5.818 28.791 1.00 84.31 356 GLU A CA 1
ATOM 2636 C C . GLU A 1 356 ? -3.236 4.956 27.548 1.00 84.31 356 GLU A C 1
ATOM 2638 O O . GLU A 1 356 ? -3.410 3.745 27.652 1.00 84.31 356 GLU A O 1
ATOM 2643 N N . MET A 1 357 ? -3.174 5.551 26.352 1.00 85.06 357 MET A N 1
ATOM 2644 C CA . MET A 1 357 ? -3.304 4.835 25.078 1.00 85.06 357 MET A CA 1
ATOM 2645 C C . MET A 1 357 ? -2.081 3.978 24.758 1.00 85.06 357 MET A C 1
ATOM 2647 O O . MET A 1 357 ? -2.223 2.898 24.187 1.00 85.06 357 MET A O 1
ATOM 2651 N N . VAL A 1 358 ? -0.882 4.432 25.132 1.00 84.88 358 VAL A N 1
ATOM 2652 C CA . VAL A 1 358 ? 0.343 3.626 25.007 1.00 84.88 358 VAL A CA 1
ATOM 2653 C C . VAL A 1 358 ? 0.248 2.389 25.898 1.00 84.88 358 VAL A C 1
ATOM 2655 O O . VAL A 1 358 ? 0.556 1.285 25.452 1.00 84.88 358 VAL A O 1
ATOM 2658 N N . GLN A 1 359 ? -0.216 2.564 27.138 1.00 86.56 359 GLN A N 1
ATOM 2659 C CA . GLN A 1 359 ? -0.390 1.472 28.089 1.00 86.56 359 GLN A CA 1
ATOM 2660 C C . GLN A 1 359 ? -1.509 0.512 27.664 1.00 86.56 359 GLN A C 1
ATOM 2662 O O . GLN A 1 359 ? -1.287 -0.695 27.637 1.00 86.56 359 GLN A O 1
ATOM 2667 N N . ALA A 1 360 ? -2.682 1.028 27.287 1.00 87.50 360 ALA A N 1
ATOM 2668 C CA . ALA A 1 360 ? -3.804 0.212 26.825 1.00 87.50 360 ALA A CA 1
ATOM 2669 C C . ALA A 1 360 ? -3.471 -0.542 25.527 1.00 87.50 360 ALA A C 1
ATOM 2671 O O . ALA A 1 360 ? -3.873 -1.686 25.348 1.00 87.50 360 ALA A O 1
ATOM 2672 N N . GLY A 1 361 ? -2.699 0.079 24.630 1.00 86.75 361 GLY A N 1
ATOM 2673 C CA . GLY A 1 361 ? -2.251 -0.512 23.369 1.00 86.75 361 GLY A CA 1
ATOM 2674 C C . GLY A 1 361 ? -1.042 -1.442 23.495 1.00 86.75 361 GLY A C 1
ATOM 2675 O O . GLY A 1 361 ? -0.546 -1.943 22.475 1.00 86.75 361 GLY A O 1
ATOM 2676 N N . ALA A 1 362 ? -0.528 -1.665 24.708 1.00 86.38 362 ALA A N 1
ATOM 2677 C CA . ALA A 1 362 ? 0.613 -2.539 24.931 1.00 86.38 362 ALA A CA 1
ATOM 2678 C C . ALA A 1 362 ? 0.305 -3.955 24.414 1.00 86.38 362 ALA A C 1
ATOM 2680 O O . ALA A 1 362 ? -0.722 -4.551 24.720 1.00 86.38 362 ALA A O 1
ATOM 2681 N N . GLY A 1 363 ? 1.195 -4.498 23.582 1.00 86.31 363 GLY A N 1
ATOM 2682 C CA . GLY A 1 363 ? 1.020 -5.824 22.981 1.00 86.31 363 GLY A CA 1
ATOM 2683 C C . GLY A 1 363 ? 0.236 -5.854 21.663 1.00 86.31 363 GLY A C 1
ATOM 2684 O O . GLY A 1 363 ? 0.328 -6.857 20.954 1.00 86.31 363 GLY A O 1
ATOM 2685 N N . MET A 1 364 ? -0.422 -4.762 21.243 1.00 87.81 364 MET A N 1
ATOM 2686 C CA . MET A 1 364 ? -1.128 -4.736 19.951 1.00 87.81 364 MET A CA 1
ATOM 2687 C C . MET A 1 364 ? -0.203 -5.054 18.775 1.00 87.81 364 MET A C 1
ATOM 2689 O O . MET A 1 364 ? -0.573 -5.850 17.918 1.00 87.81 364 MET A O 1
ATOM 2693 N N . LYS A 1 365 ? 1.025 -4.511 18.752 1.00 87.31 365 LYS A N 1
ATOM 2694 C CA . LYS A 1 365 ? 2.008 -4.835 17.702 1.00 87.31 365 LYS A CA 1
ATOM 2695 C C . LYS A 1 365 ? 2.263 -6.344 17.632 1.00 87.31 365 LYS A C 1
ATOM 2697 O O . LYS A 1 365 ? 2.211 -6.916 16.552 1.00 87.31 365 LYS A O 1
ATOM 2702 N N . ALA A 1 366 ? 2.554 -6.983 18.765 1.00 88.88 366 ALA A N 1
ATOM 2703 C CA . ALA A 1 366 ? 2.894 -8.406 18.799 1.00 88.88 366 ALA A CA 1
ATOM 2704 C C . ALA A 1 366 ? 1.738 -9.292 18.310 1.00 88.88 366 ALA A C 1
ATOM 2706 O O . ALA A 1 366 ? 1.980 -10.315 17.678 1.00 88.88 366 ALA A O 1
ATOM 2707 N N . ARG A 1 367 ? 0.494 -8.871 18.560 1.00 89.62 367 ARG A N 1
ATOM 2708 C CA . ARG A 1 367 ? -0.722 -9.568 18.126 1.00 89.62 367 ARG A CA 1
ATOM 2709 C C . ARG A 1 367 ? -1.053 -9.335 16.646 1.00 89.62 367 ARG A C 1
ATOM 2711 O O . ARG A 1 367 ? -1.420 -10.270 15.936 1.00 89.62 367 ARG A O 1
ATOM 2718 N N . TRP A 1 368 ? -0.926 -8.098 16.171 1.00 91.75 368 TRP A N 1
ATOM 2719 C CA . TRP A 1 368 ? -1.413 -7.696 14.848 1.00 91.75 368 TRP A CA 1
ATOM 2720 C C . TRP A 1 368 ? -0.390 -7.820 13.721 1.00 91.75 368 TRP A C 1
ATOM 2722 O O . TRP A 1 368 ? -0.791 -8.097 12.598 1.00 91.75 368 TRP A O 1
ATOM 2732 N N . ASP A 1 369 ? 0.908 -7.676 13.990 1.00 90.44 369 ASP A N 1
ATOM 2733 C CA . ASP A 1 369 ? 1.962 -7.822 12.971 1.00 90.44 369 ASP A CA 1
ATOM 2734 C C . ASP A 1 369 ? 1.935 -9.213 12.285 1.00 90.44 369 ASP A C 1
ATOM 2736 O O . ASP A 1 369 ? 1.877 -9.251 11.053 1.00 90.44 369 ASP A O 1
ATOM 2740 N N . PRO A 1 370 ? 1.867 -10.359 13.010 1.00 92.75 370 PRO A N 1
ATOM 2741 C CA . PRO A 1 370 ? 1.728 -11.670 12.364 1.00 92.75 370 PRO A CA 1
ATOM 2742 C C . PRO A 1 370 ? 0.366 -11.860 11.680 1.00 92.75 370 PRO A C 1
ATOM 2744 O O . PRO A 1 370 ? 0.297 -12.471 10.618 1.00 92.75 370 PRO A O 1
ATOM 2747 N N . THR A 1 371 ? -0.709 -11.299 12.241 1.00 94.31 371 THR A N 1
ATOM 2748 C CA . THR A 1 371 ? -2.059 -11.379 11.656 1.00 94.31 371 THR A CA 1
ATOM 2749 C C . THR A 1 371 ? -2.124 -10.644 10.316 1.00 94.31 371 THR A C 1
ATOM 2751 O O . THR A 1 371 ? -2.647 -11.170 9.338 1.00 94.31 371 THR A O 1
ATOM 2754 N N . PHE A 1 372 ? -1.532 -9.449 10.235 1.00 93.44 372 PHE A N 1
ATOM 2755 C CA . PHE A 1 372 ? -1.451 -8.689 8.991 1.00 93.44 372 PHE A CA 1
ATOM 2756 C C . PHE A 1 372 ? -0.571 -9.393 7.948 1.00 93.44 372 PHE A C 1
ATOM 2758 O O . PHE A 1 372 ? -0.906 -9.381 6.765 1.00 93.44 372 PHE A O 1
ATOM 2765 N N . ALA A 1 373 ? 0.522 -10.042 8.370 1.00 93.44 373 ALA A N 1
ATOM 2766 C CA . ALA A 1 373 ? 1.335 -10.866 7.476 1.00 93.44 373 ALA A CA 1
ATOM 2767 C C . ALA A 1 373 ? 0.529 -12.045 6.899 1.00 93.44 373 ALA A C 1
ATOM 2769 O O . ALA A 1 373 ? 0.493 -12.218 5.682 1.00 93.44 373 ALA A O 1
ATOM 2770 N N . ALA A 1 374 ? -0.195 -12.787 7.744 1.00 95.62 374 ALA A N 1
ATOM 2771 C CA . ALA A 1 374 ? -1.064 -13.882 7.310 1.00 95.62 374 ALA A CA 1
ATOM 2772 C C . ALA A 1 374 ? -2.182 -13.405 6.363 1.00 95.62 374 ALA A C 1
ATOM 2774 O O . ALA A 1 374 ? -2.461 -14.049 5.352 1.00 95.62 374 ALA A O 1
ATOM 2775 N N . PHE A 1 375 ? -2.782 -12.244 6.642 1.00 96.00 375 PHE A N 1
ATOM 2776 C CA . PHE A 1 375 ? -3.758 -11.611 5.755 1.00 96.00 375 PHE A CA 1
ATOM 2777 C C . PHE A 1 375 ? -3.154 -11.261 4.391 1.00 96.00 375 PHE A C 1
ATOM 2779 O O . PHE A 1 375 ? -3.735 -11.591 3.357 1.00 96.00 375 PHE A O 1
ATOM 2786 N N . ALA A 1 376 ? -1.979 -10.627 4.366 1.00 95.62 376 ALA A N 1
ATOM 2787 C CA . ALA A 1 376 ? -1.297 -10.287 3.123 1.00 95.62 376 ALA A CA 1
ATOM 2788 C C . ALA A 1 376 ? -0.961 -11.537 2.294 1.00 95.62 376 ALA A C 1
ATOM 2790 O O . ALA A 1 376 ? -1.194 -11.548 1.085 1.00 95.62 376 ALA A O 1
ATOM 2791 N N . ASP A 1 377 ? -0.494 -12.607 2.938 1.00 96.38 377 ASP A N 1
ATOM 2792 C CA . ASP A 1 377 ? -0.233 -13.890 2.284 1.00 96.38 377 ASP A CA 1
ATOM 2793 C C . ASP A 1 377 ? -1.517 -14.516 1.721 1.00 96.38 377 ASP A C 1
ATOM 2795 O O . ASP A 1 377 ? -1.528 -15.003 0.587 1.00 96.38 377 ASP A O 1
ATOM 2799 N N . ALA A 1 378 ? -2.623 -14.472 2.470 1.00 97.12 378 ALA A N 1
ATOM 2800 C CA . ALA A 1 378 ? -3.923 -14.948 2.003 1.00 97.12 378 ALA A CA 1
ATOM 2801 C C . ALA A 1 378 ? -4.421 -14.164 0.775 1.00 97.12 378 ALA A C 1
ATOM 2803 O O . ALA A 1 378 ? -4.974 -14.765 -0.147 1.00 97.12 378 ALA A O 1
ATOM 2804 N N . VAL A 1 379 ? -4.186 -12.848 0.724 1.00 96.31 379 VAL A N 1
ATOM 2805 C CA . VAL A 1 379 ? -4.487 -12.010 -0.448 1.00 96.31 379 VAL A CA 1
ATOM 2806 C C . VAL A 1 379 ? -3.627 -12.408 -1.650 1.00 96.31 379 VAL A C 1
ATOM 2808 O O . VAL A 1 379 ? -4.159 -12.611 -2.739 1.00 96.31 379 VAL A O 1
ATOM 2811 N N . VAL A 1 380 ? -2.312 -12.566 -1.467 1.00 97.25 380 VAL A N 1
ATOM 2812 C CA . VAL A 1 380 ? -1.384 -12.944 -2.550 1.00 97.25 380 VAL A CA 1
ATOM 2813 C C . VAL A 1 380 ? -1.735 -14.306 -3.145 1.00 97.25 380 VAL A C 1
ATOM 2815 O O . VAL A 1 380 ? -1.725 -14.458 -4.364 1.00 97.25 380 VAL A O 1
ATOM 2818 N N . ARG A 1 381 ? -2.115 -15.289 -2.318 1.00 96.88 381 ARG A N 1
ATOM 2819 C CA . ARG A 1 381 ? -2.501 -16.636 -2.781 1.00 96.88 381 ARG A CA 1
ATOM 2820 C C . ARG A 1 381 ? -3.722 -16.656 -3.699 1.00 96.88 381 ARG A C 1
ATOM 2822 O O . ARG A 1 381 ? -3.908 -17.629 -4.421 1.00 96.88 381 ARG A O 1
ATOM 2829 N N . ARG A 1 382 ? -4.557 -15.615 -3.666 1.00 97.00 382 ARG A N 1
ATOM 2830 C CA . ARG A 1 382 ? -5.729 -15.493 -4.542 1.00 97.00 382 ARG A CA 1
ATOM 2831 C C . ARG A 1 382 ? -5.388 -14.941 -5.923 1.00 97.00 382 ARG A C 1
ATOM 2833 O O . ARG A 1 382 ? -6.262 -14.941 -6.783 1.00 97.00 382 ARG A O 1
ATOM 2840 N N . ALA A 1 383 ? -4.176 -14.434 -6.140 1.00 96.75 383 ALA A N 1
ATOM 2841 C CA . ALA A 1 383 ? -3.785 -13.862 -7.420 1.00 96.75 383 ALA A CA 1
ATOM 2842 C C . ALA A 1 383 ? -3.854 -14.891 -8.559 1.00 96.75 383 ALA A C 1
ATOM 2844 O O . ALA A 1 383 ? -3.551 -16.066 -8.368 1.00 96.75 383 ALA A O 1
ATOM 2845 N N . ASP A 1 384 ? -4.208 -14.425 -9.755 1.00 95.75 384 ASP A N 1
ATOM 2846 C CA . ASP A 1 384 ? -4.153 -15.220 -10.977 1.00 95.75 384 ASP A CA 1
ATOM 2847 C C . ASP A 1 384 ? -2.682 -15.406 -11.396 1.00 95.75 384 ASP A C 1
ATOM 2849 O O . ASP A 1 384 ? -2.022 -14.421 -11.759 1.00 95.75 384 ASP A O 1
ATOM 2853 N N . PRO A 1 385 ? -2.147 -16.643 -11.395 1.00 94.94 385 PRO A N 1
ATOM 2854 C CA . PRO A 1 385 ? -0.761 -16.895 -11.772 1.00 94.94 385 PRO A CA 1
ATOM 2855 C C . PRO A 1 385 ? -0.418 -16.439 -13.194 1.00 94.94 385 PRO A C 1
ATOM 2857 O O . PRO A 1 385 ? 0.731 -16.077 -13.449 1.00 94.94 385 PRO A O 1
ATOM 2860 N N . LEU A 1 386 ? -1.378 -16.434 -14.127 1.00 94.19 386 LEU A N 1
ATOM 2861 C CA . LEU A 1 386 ? -1.146 -15.970 -15.497 1.00 94.19 386 LEU A CA 1
ATOM 2862 C C . LEU A 1 386 ? -0.878 -14.465 -15.534 1.00 94.19 386 LEU A C 1
ATOM 2864 O O . LEU A 1 386 ? 0.024 -14.024 -16.245 1.00 94.19 386 LEU A O 1
ATOM 2868 N N . MET A 1 387 ? -1.602 -13.692 -14.722 1.00 94.50 387 MET A N 1
ATOM 2869 C CA . MET A 1 387 ? -1.389 -12.249 -14.597 1.00 94.50 387 MET A CA 1
ATOM 2870 C C . MET A 1 387 ? -0.030 -11.940 -13.964 1.00 94.50 387 MET A C 1
ATOM 2872 O O . MET A 1 387 ? 0.687 -11.064 -14.444 1.00 94.50 387 MET A O 1
ATOM 2876 N N . VAL A 1 388 ? 0.355 -12.688 -12.923 1.00 95.62 388 VAL A N 1
ATOM 2877 C CA . VAL A 1 388 ? 1.651 -12.511 -12.247 1.00 95.62 388 VAL A CA 1
ATOM 2878 C C . VAL A 1 388 ? 2.815 -12.855 -13.179 1.00 95.62 388 VAL A C 1
ATOM 2880 O O . VAL A 1 388 ? 3.743 -12.062 -13.331 1.00 95.62 388 VAL A O 1
ATOM 2883 N N . ASN A 1 389 ? 2.755 -14.010 -13.844 1.00 94.12 389 ASN A N 1
ATOM 2884 C CA . ASN A 1 389 ? 3.815 -14.461 -14.747 1.00 94.12 389 ASN A CA 1
ATOM 2885 C C . ASN A 1 389 ? 3.904 -13.601 -16.016 1.00 94.12 389 ASN A C 1
ATOM 2887 O O . ASN A 1 389 ? 5.006 -13.334 -16.498 1.00 94.12 389 ASN A O 1
ATOM 2891 N N . GLY A 1 390 ? 2.764 -13.136 -16.539 1.00 93.75 390 GLY A N 1
ATOM 2892 C CA . GLY A 1 390 ? 2.717 -12.189 -17.651 1.00 93.75 390 GLY A CA 1
ATOM 2893 C C . GLY A 1 390 ? 3.428 -10.880 -17.306 1.00 93.75 390 GLY A C 1
ATOM 2894 O O . GLY A 1 390 ? 4.340 -10.472 -18.025 1.00 93.75 390 GLY A O 1
ATOM 2895 N N . ALA A 1 391 ? 3.093 -10.294 -16.151 1.00 94.00 391 ALA A N 1
ATOM 2896 C CA . ALA A 1 391 ? 3.727 -9.071 -15.665 1.00 94.00 391 ALA A CA 1
ATOM 2897 C C . ALA A 1 391 ? 5.228 -9.237 -15.395 1.00 94.00 391 ALA A C 1
ATOM 2899 O O . ALA A 1 391 ? 6.008 -8.336 -15.697 1.00 94.00 391 ALA A O 1
ATOM 2900 N N . ALA A 1 392 ? 5.656 -10.390 -14.871 1.00 95.00 392 ALA A N 1
ATOM 2901 C CA . ALA A 1 392 ? 7.075 -10.677 -14.676 1.00 95.00 392 ALA A CA 1
ATOM 2902 C C . ALA A 1 392 ? 7.840 -10.759 -16.008 1.00 95.00 392 ALA A C 1
ATOM 2904 O O . ALA A 1 392 ? 8.951 -10.234 -16.125 1.00 95.00 392 ALA A O 1
ATOM 2905 N N . SER A 1 393 ? 7.235 -11.369 -17.034 1.00 93.62 393 SER A N 1
ATOM 2906 C CA . SER A 1 393 ? 7.836 -11.483 -18.365 1.00 93.62 393 SER A CA 1
ATOM 2907 C C . SER A 1 393 ? 7.981 -10.124 -19.053 1.00 93.62 393 SER A C 1
ATOM 2909 O O . SER A 1 393 ? 9.081 -9.760 -19.475 1.00 93.62 393 SER A O 1
ATOM 2911 N N . GLU A 1 394 ? 6.899 -9.350 -19.148 1.00 92.44 394 GLU A N 1
ATOM 2912 C CA . GLU A 1 394 ? 6.913 -8.057 -19.844 1.00 92.44 394 GLU A CA 1
ATOM 2913 C C . GLU A 1 394 ? 7.596 -6.964 -19.011 1.00 92.44 394 GLU A C 1
ATOM 2915 O O . GLU A 1 394 ? 8.432 -6.215 -19.522 1.00 92.44 394 GLU A O 1
ATOM 2920 N N . GLY A 1 395 ? 7.343 -6.918 -17.702 1.00 89.38 395 GLY A N 1
ATOM 2921 C CA . GLY A 1 395 ? 8.014 -6.001 -16.782 1.00 89.38 395 GLY A CA 1
ATOM 2922 C C . GLY A 1 395 ? 9.529 -6.229 -16.708 1.00 89.38 395 GLY A C 1
ATOM 2923 O O . GLY A 1 395 ? 10.297 -5.268 -16.635 1.00 89.38 395 GLY A O 1
ATOM 2924 N N . GLY A 1 396 ? 9.990 -7.481 -16.810 1.00 88.94 396 GLY A N 1
ATOM 2925 C CA . GLY A 1 396 ? 11.415 -7.799 -16.932 1.00 88.94 396 GLY A CA 1
ATOM 2926 C C . GLY A 1 396 ? 12.055 -7.211 -18.196 1.00 88.94 396 GLY A C 1
ATOM 2927 O O . GLY A 1 396 ? 13.175 -6.699 -18.141 1.00 88.94 396 GLY A O 1
ATOM 2928 N N . LYS A 1 397 ? 11.334 -7.201 -19.328 1.00 90.88 397 LYS A N 1
ATOM 2929 C CA . LYS A 1 397 ? 11.804 -6.552 -20.566 1.00 90.88 397 LYS A CA 1
ATOM 2930 C C . LYS A 1 397 ? 11.898 -5.036 -20.407 1.00 90.88 397 LYS A C 1
ATOM 2932 O O . LYS A 1 397 ? 12.886 -4.460 -20.856 1.00 90.88 397 LYS A O 1
ATOM 2937 N N . LEU A 1 398 ? 10.924 -4.405 -19.742 1.00 89.06 398 LEU A N 1
ATOM 2938 C CA . LEU A 1 398 ? 10.946 -2.963 -19.459 1.00 89.06 398 LEU A CA 1
ATOM 2939 C C . LEU A 1 398 ? 12.157 -2.571 -18.601 1.00 89.06 398 LEU A C 1
ATOM 2941 O O . LEU A 1 398 ? 12.804 -1.559 -18.867 1.00 89.06 398 LEU A O 1
ATOM 2945 N N . GLU A 1 399 ? 12.500 -3.372 -17.589 1.00 86.94 399 GLU A N 1
ATOM 2946 C CA . GLU A 1 399 ? 13.681 -3.128 -16.750 1.00 86.94 399 GLU A CA 1
ATOM 2947 C C . GLU A 1 399 ? 14.984 -3.242 -17.558 1.00 86.94 399 GLU A C 1
ATOM 2949 O O . GLU A 1 399 ? 15.805 -2.319 -17.541 1.00 86.94 399 GLU A O 1
ATOM 2954 N N . ALA A 1 400 ? 15.123 -4.302 -18.360 1.00 87.88 400 ALA A N 1
ATOM 2955 C CA . ALA A 1 400 ? 16.274 -4.486 -19.241 1.00 87.88 400 ALA A CA 1
ATOM 2956 C C . ALA A 1 400 ? 16.401 -3.369 -20.296 1.00 87.88 400 ALA A C 1
ATOM 2958 O O . ALA A 1 400 ? 17.506 -2.903 -20.587 1.00 87.88 400 ALA A O 1
ATOM 2959 N N . GLU A 1 401 ? 15.286 -2.912 -20.867 1.00 89.00 401 GLU A N 1
ATOM 2960 C CA . GLU A 1 401 ? 15.260 -1.787 -21.803 1.00 89.00 401 GLU A CA 1
ATOM 2961 C C . GLU A 1 401 ? 15.677 -0.480 -21.115 1.00 89.00 401 GLU A C 1
ATOM 2963 O O . GLU A 1 401 ? 16.497 0.259 -21.657 1.00 89.00 401 GLU A O 1
ATOM 2968 N N . ASN A 1 402 ? 15.207 -0.212 -19.895 1.00 88.00 402 ASN A N 1
ATOM 2969 C CA . ASN A 1 402 ? 15.622 0.970 -19.141 1.00 88.00 402 ASN A CA 1
ATOM 2970 C C . ASN A 1 402 ? 17.126 0.980 -18.844 1.00 88.00 402 ASN A C 1
ATOM 2972 O O . ASN A 1 402 ? 17.764 2.026 -18.965 1.00 88.00 402 ASN A O 1
ATOM 2976 N N . ALA A 1 403 ? 17.710 -0.171 -18.500 1.00 87.12 403 ALA A N 1
ATOM 2977 C CA . ALA A 1 403 ? 19.156 -0.290 -18.329 1.00 87.12 403 ALA A CA 1
ATOM 2978 C C . ALA A 1 403 ? 19.914 0.056 -19.626 1.00 87.12 403 ALA A C 1
ATOM 2980 O O . ALA A 1 403 ? 20.900 0.795 -19.580 1.00 87.12 403 ALA A O 1
ATOM 2981 N N . ARG A 1 404 ? 19.421 -0.398 -20.790 1.00 90.19 404 ARG A N 1
ATOM 2982 C CA . ARG A 1 404 ? 19.988 -0.043 -22.107 1.00 90.19 404 ARG A CA 1
ATOM 2983 C C . ARG A 1 404 ? 19.854 1.447 -22.410 1.00 90.19 404 ARG A C 1
ATOM 2985 O O . ARG A 1 404 ? 20.820 2.053 -22.863 1.00 90.19 404 ARG A O 1
ATOM 2992 N N . ILE A 1 405 ? 18.693 2.047 -22.130 1.00 89.50 405 ILE A N 1
ATOM 2993 C CA . ILE A 1 405 ? 18.468 3.487 -22.315 1.00 89.50 405 ILE A CA 1
ATOM 2994 C C . ILE A 1 405 ? 19.447 4.297 -21.454 1.00 89.50 405 ILE A C 1
ATOM 2996 O O . ILE A 1 405 ? 20.074 5.231 -21.952 1.00 89.50 405 ILE A O 1
ATOM 3000 N N . LEU A 1 406 ? 19.607 3.940 -20.175 1.00 88.06 406 LEU A N 1
ATOM 3001 C CA . LEU A 1 406 ? 20.528 4.623 -19.262 1.00 88.06 406 LEU A CA 1
ATOM 3002 C C . LEU A 1 406 ? 21.986 4.502 -19.718 1.00 88.06 406 LEU A C 1
ATOM 3004 O O . LEU A 1 406 ? 22.690 5.511 -19.739 1.00 88.06 406 LEU A O 1
ATOM 3008 N N . ALA A 1 407 ? 22.420 3.304 -20.122 1.00 89.56 407 ALA A N 1
ATOM 3009 C CA . ALA A 1 407 ? 23.761 3.088 -20.662 1.00 89.56 407 ALA A CA 1
ATOM 3010 C C . ALA A 1 407 ? 24.000 3.946 -21.913 1.00 89.56 407 ALA A C 1
ATOM 3012 O O . ALA A 1 407 ? 24.992 4.670 -21.985 1.00 89.56 407 ALA A O 1
ATOM 3013 N N . ARG A 1 408 ? 23.039 3.956 -22.846 1.00 92.56 408 ARG A N 1
ATOM 3014 C CA . ARG A 1 408 ? 23.140 4.722 -24.090 1.00 92.56 408 ARG A CA 1
ATOM 3015 C C . ARG A 1 408 ? 23.187 6.230 -23.857 1.00 92.56 408 ARG A C 1
ATOM 3017 O O . ARG A 1 408 ? 23.991 6.921 -24.473 1.00 92.56 408 ARG A O 1
ATOM 3024 N N . ILE A 1 409 ? 22.362 6.754 -22.950 1.00 89.62 409 ILE A N 1
ATOM 3025 C CA . ILE A 1 409 ? 22.426 8.171 -22.567 1.00 89.62 409 ILE A CA 1
ATOM 3026 C C . ILE A 1 409 ? 23.791 8.491 -21.945 1.00 89.62 409 ILE A C 1
ATOM 3028 O O . ILE A 1 409 ? 24.373 9.519 -22.282 1.00 89.62 409 ILE A O 1
ATOM 3032 N N . GLY A 1 410 ? 24.322 7.609 -21.092 1.00 88.94 410 GLY A N 1
ATOM 3033 C CA . GLY A 1 410 ? 25.657 7.758 -20.509 1.00 88.94 410 GLY A CA 1
ATOM 3034 C C . GLY A 1 410 ? 26.767 7.823 -21.562 1.00 88.94 410 GLY A C 1
ATOM 3035 O O . GLY A 1 410 ? 27.612 8.711 -21.492 1.00 88.94 410 GLY A O 1
ATOM 3036 N N . GLU A 1 411 ? 26.733 6.952 -22.575 1.00 90.69 411 GLU A N 1
ATOM 3037 C CA . GLU A 1 411 ? 27.666 6.974 -23.714 1.00 90.69 411 GLU A CA 1
ATOM 3038 C C . GLU A 1 411 ? 27.583 8.283 -24.506 1.00 90.69 411 GLU A C 1
ATOM 3040 O O . GLU A 1 411 ? 28.605 8.908 -24.783 1.00 90.69 411 GLU A O 1
ATOM 3045 N N . LEU A 1 412 ? 26.366 8.724 -24.842 1.00 86.81 412 LEU A N 1
ATOM 3046 C CA . LEU A 1 412 ? 26.135 9.955 -25.603 1.00 86.81 412 LEU A CA 1
ATOM 3047 C C . LEU A 1 412 ? 26.585 11.204 -24.830 1.00 86.81 412 LEU A C 1
ATOM 3049 O O . LEU A 1 412 ? 27.057 12.169 -25.428 1.00 86.81 412 LEU A O 1
ATOM 3053 N N . GLN A 1 413 ? 26.465 11.189 -23.501 1.00 85.56 413 GLN A N 1
ATOM 3054 C CA . GLN A 1 413 ? 26.931 12.274 -22.635 1.00 85.56 413 GLN A CA 1
ATOM 3055 C C . GLN A 1 413 ? 28.450 12.232 -22.405 1.00 85.56 413 GLN A C 1
ATOM 3057 O O . GLN A 1 413 ? 29.086 13.284 -22.395 1.00 85.56 413 GLN A O 1
ATOM 3062 N N . GLY A 1 414 ? 29.040 11.042 -22.256 1.00 75.75 414 GLY A N 1
ATOM 3063 C CA . GLY A 1 414 ? 30.482 10.853 -22.067 1.00 75.75 414 GLY A CA 1
ATOM 3064 C C . GLY A 1 414 ? 31.305 11.088 -23.338 1.00 75.75 414 GLY A C 1
ATOM 3065 O O . GLY A 1 414 ? 32.392 11.656 -23.265 1.00 75.75 414 GLY A O 1
ATOM 3066 N N . GLY A 1 415 ? 30.771 10.736 -24.511 1.00 60.47 415 GLY A N 1
ATOM 3067 C CA . GLY A 1 415 ? 31.409 10.982 -25.810 1.00 60.47 415 GLY A CA 1
ATOM 3068 C C . GLY A 1 415 ? 31.545 12.467 -26.161 1.00 60.47 415 GLY A C 1
ATOM 3069 O O . GLY A 1 415 ? 32.500 12.849 -26.830 1.00 60.47 415 GLY A O 1
ATOM 3070 N N . ASN A 1 416 ? 30.659 13.323 -25.641 1.00 52.44 416 ASN A N 1
ATOM 3071 C CA . ASN A 1 416 ? 30.761 14.778 -25.799 1.00 52.44 416 ASN A CA 1
ATOM 3072 C C . ASN A 1 416 ? 31.841 15.418 -24.906 1.00 52.44 416 ASN A C 1
ATOM 3074 O O . ASN A 1 416 ? 32.266 16.532 -25.193 1.00 52.44 416 ASN A O 1
ATOM 3078 N N . ALA A 1 417 ? 32.304 14.743 -23.846 1.00 46.34 417 ALA A N 1
ATOM 3079 C CA . ALA A 1 417 ? 33.363 15.258 -22.972 1.00 46.34 417 ALA A CA 1
ATOM 3080 C C . ALA A 1 417 ? 34.781 14.986 -23.511 1.00 46.34 417 ALA A C 1
ATOM 3082 O O . ALA A 1 417 ? 35.722 15.662 -23.112 1.00 46.34 417 ALA A O 1
ATOM 3083 N N . ALA A 1 418 ? 34.940 14.020 -24.422 1.00 43.34 418 ALA A N 1
ATOM 3084 C CA . ALA A 1 418 ? 36.222 13.687 -25.053 1.00 43.34 418 ALA A CA 1
ATOM 3085 C C . ALA A 1 418 ? 36.474 14.440 -26.378 1.00 43.34 418 ALA A C 1
ATOM 3087 O O . ALA A 1 418 ? 37.484 14.201 -27.035 1.00 43.34 418 ALA A O 1
ATOM 3088 N N . GLY A 1 419 ? 35.546 15.314 -26.785 1.00 41.06 419 GLY A N 1
ATOM 3089 C CA . GLY A 1 419 ? 35.578 16.053 -28.051 1.00 41.06 419 GLY A CA 1
ATOM 3090 C C . GLY A 1 419 ? 35.666 17.576 -27.913 1.00 41.06 419 GLY A C 1
ATOM 3091 O O . GLY A 1 419 ? 35.333 18.263 -28.878 1.00 41.06 419 GLY A O 1
ATOM 3092 N N . VAL A 1 420 ? 36.069 18.097 -26.746 1.00 40.94 420 VAL A N 1
ATOM 3093 C CA . VAL A 1 420 ? 36.342 19.532 -26.513 1.00 40.94 420 VAL A CA 1
ATOM 3094 C C . VAL A 1 420 ? 37.820 19.748 -26.241 1.00 40.94 420 VAL A C 1
ATOM 3096 O O . VAL A 1 420 ? 38.360 19.014 -25.382 1.00 40.94 420 VAL A O 1
#